Protein AF-0000000081109227 (afdb_homodimer)

Foldseek 3Di:
DPPLDDPVCLVVLAQDFFLFEEEEEEAPLWDCLSVVLSSCCRQQVQPPPDDPDDGNQEAEEEEEQPDWPVVSCVSNVVVVDHQLVCLVVLRYAYEYNHDLLVVQLPPDDADSRTGHYQNHLALVSVLVSSVVRLVSRDTDAYEYEYEALLVSLVSCDPPGDALVNSVVSVVVVSVSHGYYYYYHYDYVCLQPVPVDVSSVSRNVNSVVSVVRHQKYWYWDADPVPDDPPDSTDIDIDGDDDDDDDADWDKDQDPVRDMDIGHPDD/DPPLDDPVCLVVLAQDFFLFEEEEEEAPLWDCLSVVLSSCCRQQVQPPPDDPDDGNQEAEEEEEQPDWPVVSCVSNVVVVDHQLVCLVVLRYAYEYNHDLLVVQLPPDDADSRGGHYQNHLALVSVLVSSVVRLVSRDTDAYEYEYEALLVSLVSCDPPGDALVNSVVSVVVVSVSHGYYYYYHYDYVCLQPVPVDVSSVSRNVNSVVSVVRHQKYWYWDADPVPDDPPDSTDIDIDGDDDDDDDADWDKDQDPVRDMDIGHPDD

Nearest PDB structures (foldseek):
  4ejs-assembly1_C-2  TM=6.771E-01  e=3.365E-12  Saccharomyces cerevisiae S288C
  4a8j-assembly1_F  TM=6.572E-01  e=1.724E-11  Saccharomyces cerevisiae S288C
  4a8j-assembly1_C  TM=6.620E-01  e=4.824E-11  Saccharomyces cerevisiae S288C
  8ykc-assembly1_B  TM=5.684E-01  e=7.211E-04  Methylocapsa palsarum
  8yep-assembly1_C-2  TM=5.807E-01  e=4.430E-03  Methylocapsa palsarum

Sequence (530 aa):
MSSKVPALLESYLGLPEEASLIVLTNVMGATTNWLVLRYLYSLLQGRGAGADDAETNSGVVLVSFMRDLAFWREGASRLGLDLDGLSRAGKFSFVDGLTGLLSGGQGSESTGDKGRILKSGKLDDVRRGIEAAIRDVRLESKVLIVDQLDELLAISGEDDVTGLALEGMLFSLRERVHATILTFSADDALLRAQTTSLERSHAALVLAQTHAADLVLSLRLLDTGVAKDVSGVVRIAVRKEEEESAEYLYHIGADGNVKVFERGTMSSKVPALLESYLGLPEEASLIVLTNVMGATTNWLVLRYLYSLLQGRGAGADDAETNSGVVLVSFMRDLAFWREGASRLGLDLDGLSRAGKFSFVDGLTGLLSGGQGSESTGDKGRILKSGKLDDVRRGIEAAIRDVRLESKVLIVDQLDELLAISGEDDVTGLALEGMLFSLRERVHATILTFSADDALLRAQTTSLERSHAALVLAQTHAADLVLSLRLLDTGVAKDVSGVVRIAVRKEEEESAEYLYHIGADGNVKVFERGT

Secondary structure (DSSP, 8-state):
---SS-GGGHHHHS-PPTTEEEEEEEBTTB-SHHHHHHHHHHHHS---SSS-S----EEEEEEESS--HHHHHHHHHHTT--HHHHHHTTSEEEEESSHHHHTTTSS---BTTTBEEP----HHHHHHHHHHHHHH--SSEEEEEEETTHHHHHHHHHHH--HHHHHHHHHHHHTTSSEEEEEEE--HHHHH---SHHHHHHHHHHHHHHHH-SEEEEEE--TT--BTTB-EEEEEEEEEEEEEEEEEEEEE-TTS-EEEEE---/---SS-GGGHHHHS-PPTTEEEEEEEBTTB-SHHHHHHHHHHHHS---SSS-S----EEEEEEESS--HHHHHHHHHHTT--HHHHHHTTSEEEEESSHHHHTTTSS---BTTTBEEP----HHHHHHHHHHHHHH--SSEEEEEEETTHHHHHHHHHHH--HHHHHHHHHHHHTTSSEEEEEEE--HHHHH---SHHHHHHHHHHHHHHHH-SEEEEEE--TT--BTTB-EEEEEEEEEEEEEEEEEEEEE-TTS-EEEEE---

pLDDT: mean 84.28, std 14.31, range [34.0, 98.56]

Organism: NCBI:txid173218

InterPro domains:
  IPR018627 Elongator complex protein 6 [PF09807] (56-245)
  IPR018627 Elongator complex protein 6 [PTHR16184] (1-265)
  IPR027417 P-loop containing nucleoside triphosphate hydrolase [G3DSA:3.40.50.300] (3-263)

Radius of gyration: 25.79 Å; Cα contacts (8 Å, |Δi|>4): 1046; chains: 2; bounding box: 55×75×69 Å

Solvent-accessible surface area (backbone atoms only — not comparable to full-atom values): 28048 Å² total; per-residue (Å²): 127,81,56,88,54,34,74,90,47,44,88,75,35,48,81,69,57,77,69,36,35,35,32,38,31,13,28,90,90,17,77,55,60,67,56,53,49,38,35,50,46,54,38,56,50,60,63,67,91,73,72,87,67,80,62,65,64,34,14,40,32,42,34,21,41,80,52,53,49,64,59,53,44,55,56,32,43,75,74,72,42,56,58,67,62,34,31,76,72,19,34,32,29,45,37,21,50,35,65,12,49,74,49,73,36,57,88,61,69,62,38,90,84,48,25,43,49,32,48,44,67,48,63,71,52,43,49,51,52,52,52,52,38,52,67,56,28,70,40,82,39,26,33,40,35,34,39,35,55,64,49,52,53,65,70,37,34,84,85,69,46,41,60,40,57,53,49,19,49,51,52,59,52,46,73,74,32,31,25,36,37,39,31,38,81,58,34,61,68,47,53,62,61,48,80,46,72,65,31,38,38,46,28,51,48,52,52,52,50,55,70,67,27,37,30,37,42,39,32,31,63,47,89,86,50,86,46,89,86,44,58,26,32,39,36,38,39,39,47,45,77,44,76,48,73,50,63,31,32,30,22,70,45,97,83,69,49,56,48,60,43,71,65,73,129,130,80,56,88,55,33,76,87,48,44,87,75,34,49,81,67,56,76,70,37,34,35,31,36,30,14,28,89,88,16,77,54,61,67,57,54,49,40,34,50,46,54,39,56,51,60,64,67,90,71,74,86,68,80,62,66,64,36,15,39,32,42,34,21,40,78,51,54,50,64,59,53,43,55,57,33,43,74,73,71,42,56,60,68,61,34,33,76,70,18,34,32,30,45,37,21,49,34,64,12,48,75,50,71,36,57,87,59,68,62,38,91,82,49,25,42,48,32,47,45,65,50,64,70,54,42,49,51,52,51,50,52,36,51,66,57,27,69,40,82,39,26,34,39,33,36,40,36,57,62,49,53,53,64,72,37,33,84,85,68,46,41,58,40,56,52,50,19,50,52,51,58,51,48,72,74,34,31,23,36,37,39,31,38,81,58,33,60,69,48,52,63,62,47,80,45,73,64,31,38,37,47,28,50,47,53,52,52,50,54,70,67,26,38,31,36,41,37,32,32,61,47,89,88,48,87,48,89,84,42,56,25,33,41,35,38,36,39,47,45,77,44,77,48,73,51,64,30,31,29,22,70,44,95,82,67,50,55,48,60,44,71,65,72,129

Structure (mmCIF, N/CA/C/O backbone):
data_AF-0000000081109227-model_v1
#
loop_
_entity.id
_entity.type
_entity.pdbx_description
1 polymer 'Elongator complex protein 6'
#
loop_
_atom_site.group_PDB
_atom_site.id
_atom_site.type_symbol
_atom_site.label_atom_id
_atom_site.label_alt_id
_atom_site.label_comp_id
_atom_site.label_asym_id
_atom_site.label_entity_id
_atom_site.label_seq_id
_atom_site.pdbx_PDB_ins_code
_atom_site.Cartn_x
_atom_site.Cartn_y
_atom_site.Cartn_z
_atom_site.occupancy
_atom_site.B_iso_or_equiv
_atom_site.auth_seq_id
_atom_site.auth_comp_id
_atom_site.auth_asym_id
_atom_site.auth_atom_id
_atom_site.pdbx_PDB_model_num
ATOM 1 N N . MET A 1 1 ? 2.805 26.047 31.844 1 34.41 1 MET A N 1
ATOM 2 C CA . MET A 1 1 ? 2.807 26.406 30.438 1 34.41 1 MET A CA 1
ATOM 3 C C . MET A 1 1 ? 2.217 25.281 29.578 1 34.41 1 MET A C 1
ATOM 5 O O . MET A 1 1 ? 2.693 24.141 29.625 1 34.41 1 MET A O 1
ATOM 9 N N . SER A 1 2 ? 0.954 25.266 29.422 1 47.09 2 SER A N 1
ATOM 10 C CA . SER A 1 2 ? 0.14 24.188 28.891 1 47.09 2 SER A CA 1
ATOM 11 C C . SER A 1 2 ? 0.73 23.641 27.594 1 47.09 2 SER A C 1
ATOM 13 O O . SER A 1 2 ? 1.081 24.406 26.688 1 47.09 2 SER A O 1
ATOM 15 N N . SER A 1 3 ? 1.319 22.578 27.641 1 64.44 3 SER A N 1
ATOM 16 C CA . SER A 1 3 ? 2.053 21.969 26.531 1 64.44 3 SER A CA 1
ATOM 17 C C . SER A 1 3 ? 1.221 21.953 25.25 1 64.44 3 SER A C 1
ATOM 19 O O . SER A 1 3 ? 0.024 21.672 25.281 1 64.44 3 SER A O 1
ATOM 21 N N . LYS A 1 4 ? 1.606 22.828 24.25 1 83.38 4 LYS A N 1
ATOM 22 C CA . LYS A 1 4 ? 0.955 22.953 22.953 1 83.38 4 LYS A CA 1
ATOM 23 C C . LYS A 1 4 ? 0.652 21.578 22.344 1 83.38 4 LYS A C 1
ATOM 25 O O . LYS A 1 4 ? -0.26 21.453 21.531 1 83.38 4 LYS A O 1
ATOM 30 N N . VAL A 1 5 ? 1.348 20.625 22.875 1 85.69 5 VAL A N 1
ATOM 31 C CA . VAL A 1 5 ? 1.105 19.25 22.453 1 85.69 5 VAL A CA 1
ATOM 32 C C . VAL A 1 5 ? 0.632 18.406 23.641 1 85.69 5 VAL A C 1
ATOM 34 O O . VAL A 1 5 ? 1.348 18.266 24.641 1 85.69 5 VAL A O 1
ATOM 37 N N . PRO A 1 6 ? -0.557 17.938 23.578 1 89.88 6 PRO A N 1
ATOM 38 C CA . PRO A 1 6 ? -1.028 17.094 24.672 1 89.88 6 PRO A CA 1
ATOM 39 C C . PRO A 1 6 ? -0.098 15.914 24.938 1 89.88 6 PRO A C 1
ATOM 41 O O . PRO A 1 6 ? 0.28 15.188 24.016 1 89.88 6 PRO A O 1
ATOM 44 N N . ALA A 1 7 ? 0.174 15.641 26.156 1 88.56 7 ALA A N 1
ATOM 45 C CA . ALA A 1 7 ? 1.179 14.664 26.578 1 88.56 7 ALA A CA 1
ATOM 46 C C . ALA A 1 7 ? 0.84 13.273 26.062 1 88.56 7 ALA A C 1
ATOM 48 O O . ALA A 1 7 ? 1.722 12.539 25.594 1 88.56 7 ALA A O 1
ATOM 49 N N . LEU A 1 8 ? -0.407 12.93 26.125 1 92.25 8 LEU A N 1
ATOM 50 C CA . LEU A 1 8 ? -0.831 11.578 25.766 1 92.25 8 LEU A CA 1
ATOM 51 C C . LEU A 1 8 ? -0.695 11.352 24.266 1 92.25 8 LEU A C 1
ATOM 53 O O . LEU A 1 8 ? -0.702 10.211 23.797 1 92.25 8 LEU A O 1
ATOM 57 N N . LEU A 1 9 ? -0.529 12.469 23.469 1 93.69 9 LEU A N 1
ATOM 58 C CA . LEU A 1 9 ? -0.437 12.344 22.016 1 93.69 9 LEU A CA 1
ATOM 59 C C . LEU A 1 9 ? 0.976 12.648 21.531 1 93.69 9 LEU A C 1
ATOM 61 O O . LEU A 1 9 ? 1.273 12.516 20.344 1 93.69 9 LEU A O 1
ATOM 65 N N . GLU A 1 10 ? 1.834 12.992 22.438 1 91.25 10 GLU A N 1
ATOM 66 C CA . GLU A 1 10 ? 3.154 13.5 22.078 1 91.25 10 GLU A CA 1
ATOM 67 C C . GLU A 1 10 ? 3.93 12.484 21.234 1 91.25 10 GLU A C 1
ATOM 69 O O . GLU A 1 10 ? 4.559 12.844 20.25 1 91.25 10 GLU A O 1
ATOM 74 N N . SER A 1 11 ? 3.85 11.25 21.625 1 91.31 11 SER A N 1
ATOM 75 C CA . SER A 1 11 ? 4.629 10.211 20.969 1 91.31 11 SER A CA 1
ATOM 76 C C . SER A 1 11 ? 4.125 9.969 19.547 1 91.31 11 SER A C 1
ATOM 78 O O . SER A 1 11 ? 4.836 9.398 18.719 1 91.31 11 SER A O 1
ATOM 80 N N . TYR A 1 12 ? 2.916 10.43 19.281 1 94.19 12 TYR A N 1
ATOM 81 C CA . TYR A 1 12 ? 2.312 10.172 17.984 1 94.19 12 TYR A CA 1
ATOM 82 C C . TYR A 1 12 ? 2.479 11.367 17.047 1 94.19 12 TYR A C 1
ATOM 84 O O . TYR A 1 12 ? 2.188 11.281 15.859 1 94.19 12 TYR A O 1
ATOM 92 N N . LEU A 1 13 ? 2.957 12.477 17.609 1 93.88 13 LEU A N 1
ATOM 93 C CA . LEU A 1 13 ? 2.906 13.727 16.844 1 93.88 13 LEU A CA 1
ATOM 94 C C . LEU A 1 13 ? 4.301 14.148 16.391 1 93.88 13 LEU A C 1
ATOM 96 O O . LEU A 1 13 ? 4.457 15.148 15.695 1 93.88 13 LEU A O 1
ATOM 100 N N . GLY A 1 14 ? 5.305 13.375 16.719 1 91.69 14 GLY A N 1
ATOM 101 C CA . GLY A 1 14 ? 6.66 13.68 16.297 1 91.69 14 GLY A CA 1
ATOM 102 C C . GLY A 1 14 ? 6.922 13.312 14.844 1 91.69 14 GLY A C 1
ATOM 103 O O . GLY A 1 14 ? 5.992 12.984 14.102 1 91.69 14 GLY A O 1
ATOM 104 N N . LEU A 1 15 ? 8.18 13.539 14.398 1 93 15 LEU A N 1
ATOM 105 C CA . LEU A 1 15 ? 8.562 13.148 13.047 1 93 15 LEU A CA 1
ATOM 106 C C . LEU A 1 15 ? 8.375 11.648 12.844 1 93 15 LEU A C 1
ATOM 108 O O . LEU A 1 15 ? 9 10.836 13.539 1 93 15 LEU A O 1
ATOM 112 N N . PRO A 1 16 ? 7.469 11.328 12.016 1 93.5 16 PRO A N 1
ATOM 113 C CA . PRO A 1 16 ? 7.246 9.906 11.766 1 93.5 16 PRO A CA 1
ATOM 114 C C . PRO A 1 16 ? 8.461 9.211 11.164 1 93.5 16 PRO A C 1
ATOM 116 O O . PRO A 1 16 ? 9.375 9.875 10.672 1 93.5 16 PRO A O 1
ATOM 119 N N . GLU A 1 17 ? 8.422 7.922 11.25 1 90.69 17 GLU A N 1
ATOM 120 C CA . GLU A 1 17 ? 9.461 7.141 10.586 1 90.69 17 GLU A CA 1
ATOM 121 C C . GLU A 1 17 ? 9.445 7.363 9.078 1 90.69 17 GLU A C 1
ATOM 123 O O . GLU A 1 17 ? 8.422 7.758 8.516 1 90.69 17 GLU A O 1
ATOM 128 N N . GLU A 1 18 ? 10.57 7.121 8.484 1 89.75 18 GLU A N 1
ATOM 129 C CA . GLU A 1 18 ? 10.672 7.297 7.043 1 89.75 18 GLU A CA 1
ATOM 130 C C . GLU A 1 18 ? 9.68 6.406 6.305 1 89.75 18 GLU A C 1
ATOM 132 O O . GLU A 1 18 ? 9.469 5.254 6.688 1 89.75 18 GLU A O 1
ATOM 137 N N . ALA A 1 19 ? 9.008 6.934 5.246 1 87.25 19 ALA A N 1
ATOM 138 C CA . ALA A 1 19 ? 8.086 6.254 4.336 1 87.25 19 ALA A CA 1
ATOM 139 C C . ALA A 1 19 ? 6.785 5.895 5.047 1 87.25 19 ALA A C 1
ATOM 141 O O . ALA A 1 19 ? 5.984 5.109 4.531 1 87.25 19 ALA A O 1
ATOM 142 N N . SER A 1 20 ? 6.547 6.449 6.258 1 92.5 20 SER A N 1
ATOM 143 C CA . SER A 1 20 ? 5.328 6.121 6.996 1 92.5 20 SER A CA 1
ATOM 144 C C . SER A 1 20 ? 4.129 6.887 6.449 1 92.5 20 SER A C 1
ATOM 146 O O . SER A 1 20 ? 4.281 7.965 5.875 1 92.5 20 SER A O 1
ATOM 148 N N . LEU A 1 21 ? 2.998 6.234 6.625 1 94.88 21 LEU A N 1
ATOM 149 C CA . LEU A 1 21 ? 1.708 6.84 6.312 1 94.88 21 LEU A CA 1
ATOM 150 C C . LEU A 1 21 ? 0.852 6.977 7.566 1 94.88 21 LEU A C 1
ATOM 152 O O . LEU A 1 21 ? 0.602 5.988 8.258 1 94.88 21 LEU A O 1
ATOM 156 N N . ILE A 1 22 ? 0.433 8.234 7.875 1 97.75 22 ILE A N 1
ATOM 157 C CA . ILE A 1 22 ? -0.483 8.531 8.969 1 97.75 22 ILE A CA 1
ATOM 158 C C . ILE A 1 22 ? -1.828 8.984 8.414 1 97.75 22 ILE A C 1
ATOM 160 O O . ILE A 1 22 ? -1.88 9.828 7.508 1 97.75 22 ILE A O 1
ATOM 164 N N . VAL A 1 23 ? -2.871 8.414 8.922 1 97.25 23 VAL A N 1
ATOM 165 C CA . VAL A 1 23 ? -4.203 8.789 8.461 1 97.25 23 VAL A CA 1
ATOM 166 C C . VAL A 1 23 ? -5.016 9.352 9.625 1 97.25 23 VAL A C 1
ATOM 168 O O . VAL A 1 23 ? -5.102 8.734 10.688 1 97.25 23 VAL A O 1
ATOM 171 N N . LEU A 1 24 ? -5.531 10.539 9.461 1 97.94 24 LEU A N 1
ATOM 172 C CA . LEU A 1 24 ? -6.469 11.18 10.383 1 97.94 24 LEU A CA 1
ATOM 173 C C . LEU A 1 24 ? -7.887 11.164 9.812 1 97.94 24 LEU A C 1
ATOM 175 O O . LEU A 1 24 ? -8.109 11.602 8.688 1 97.94 24 LEU A O 1
ATOM 179 N N . THR A 1 25 ? -8.805 10.625 10.578 1 95.81 25 THR A N 1
ATOM 180 C CA . THR A 1 25 ? -10.188 10.609 10.109 1 95.81 25 THR A CA 1
ATOM 181 C C . THR A 1 25 ? -11.094 11.383 11.055 1 95.81 25 THR A C 1
ATOM 183 O O . THR A 1 25 ? -10.859 11.406 12.266 1 95.81 25 THR A O 1
ATOM 186 N N . ASN A 1 26 ? -12.023 12.031 10.5 1 94.44 26 ASN A N 1
ATOM 187 C CA . ASN A 1 26 ? -13.008 12.773 11.281 1 94.44 26 ASN A CA 1
ATOM 188 C C . ASN A 1 26 ? -14.43 12.445 10.828 1 94.44 26 ASN A C 1
ATOM 190 O O . ASN A 1 26 ? -14.641 11.922 9.734 1 94.44 26 ASN A O 1
ATOM 194 N N . VAL A 1 27 ? -15.344 12.641 11.688 1 91.81 27 VAL A N 1
ATOM 195 C CA . VAL A 1 27 ? -16.766 12.68 11.359 1 91.81 27 VAL A CA 1
ATOM 196 C C . VAL A 1 27 ? -17.297 14.102 11.523 1 91.81 27 VAL A C 1
ATOM 198 O O . VAL A 1 27 ? -16.578 14.977 12.023 1 91.81 27 VAL A O 1
ATOM 201 N N . MET A 1 28 ? -18.531 14.219 11 1 87.69 28 MET A N 1
ATOM 202 C CA . MET A 1 28 ? -19.141 15.539 11.172 1 87.69 28 MET A CA 1
ATOM 203 C C . MET A 1 28 ? -19.172 15.93 12.648 1 87.69 28 MET A C 1
ATOM 205 O O . MET A 1 28 ? -19.594 15.141 13.492 1 87.69 28 MET A O 1
ATOM 209 N N . GLY A 1 29 ? -18.688 17.125 12.969 1 88.56 29 GLY A N 1
ATOM 210 C CA . GLY A 1 29 ? -18.688 17.625 14.328 1 88.56 29 GLY A CA 1
ATOM 211 C C . GLY A 1 29 ? -17.375 17.406 15.055 1 88.56 29 GLY A C 1
ATOM 212 O O . GLY A 1 29 ? -17.141 17.984 16.109 1 88.56 29 GLY A O 1
ATOM 213 N N . ALA A 1 30 ? -16.594 16.562 14.602 1 92.38 30 ALA A N 1
ATOM 214 C CA . ALA A 1 30 ? -15.273 16.297 15.188 1 92.38 30 ALA A CA 1
ATOM 215 C C . ALA A 1 30 ? -14.164 16.516 14.164 1 92.38 30 ALA A C 1
ATOM 217 O O . ALA A 1 30 ? -13.727 15.578 13.492 1 92.38 30 ALA A O 1
ATOM 218 N N . THR A 1 31 ? -13.648 17.641 14.148 1 92.69 31 THR A N 1
ATOM 219 C CA . THR A 1 31 ? -12.719 18.031 13.094 1 92.69 31 THR A CA 1
ATOM 220 C C . THR A 1 31 ? -11.305 17.547 13.406 1 92.69 31 THR A C 1
ATOM 222 O O . THR A 1 31 ? -10.922 17.453 14.57 1 92.69 31 THR A O 1
ATOM 225 N N . THR A 1 32 ? -10.516 17.266 12.383 1 96.06 32 THR A N 1
ATOM 226 C CA . THR A 1 32 ? -9.125 16.875 12.523 1 96.06 32 THR A CA 1
ATOM 227 C C . THR A 1 32 ? -8.211 18.094 12.508 1 96.06 32 THR A C 1
ATOM 229 O O . THR A 1 32 ? -6.992 17.969 12.648 1 96.06 32 THR A O 1
ATOM 232 N N . ASN A 1 33 ? -8.719 19.312 12.414 1 96.19 33 ASN A N 1
ATOM 233 C CA . ASN A 1 33 ? -7.926 20.516 12.234 1 96.19 33 ASN A CA 1
ATOM 234 C C . ASN A 1 33 ? -6.914 20.703 13.359 1 96.19 33 ASN A C 1
ATOM 236 O O . ASN A 1 33 ? -5.754 21.031 13.117 1 96.19 33 ASN A O 1
ATOM 240 N N . TRP A 1 34 ? -7.402 20.547 14.555 1 95.75 34 TRP A N 1
ATOM 241 C CA . TRP A 1 34 ? -6.512 20.781 15.688 1 95.75 34 TRP A CA 1
ATOM 242 C C . TRP A 1 34 ? -5.34 19.797 15.664 1 95.75 34 TRP A C 1
ATOM 244 O O . TRP A 1 34 ? -4.227 20.141 16.062 1 95.75 34 TRP A O 1
ATOM 254 N N . LEU A 1 35 ? -5.551 18.594 15.25 1 96.75 35 LEU A N 1
ATOM 255 C CA . LEU A 1 35 ? -4.477 17.609 15.141 1 96.75 35 LEU A CA 1
ATOM 256 C C . LEU A 1 35 ? -3.463 18.016 14.086 1 96.75 35 LEU A C 1
ATOM 258 O O . LEU A 1 35 ? -2.252 17.922 14.297 1 96.75 35 LEU A O 1
ATOM 262 N N . VAL A 1 36 ? -3.938 18.422 12.883 1 97.81 36 VAL A N 1
ATOM 263 C CA . VAL A 1 36 ? -3.053 18.891 11.828 1 97.81 36 VAL A CA 1
ATOM 264 C C . VAL A 1 36 ? -2.174 20.031 12.352 1 97.81 36 VAL A C 1
ATOM 266 O O . VAL A 1 36 ? -0.962 20.047 12.117 1 97.81 36 VAL A O 1
ATOM 269 N N . LEU A 1 37 ? -2.766 20.938 13.07 1 96.62 37 LEU A N 1
ATOM 270 C CA . LEU A 1 37 ? -2.027 22.062 13.633 1 96.62 37 LEU A CA 1
ATOM 271 C C . LEU A 1 37 ? -0.975 21.578 14.633 1 96.62 37 LEU A C 1
ATOM 273 O O . LEU A 1 37 ? 0.123 22.141 14.695 1 96.62 37 LEU A O 1
ATOM 277 N N . ARG A 1 38 ? -1.273 20.594 15.391 1 95.69 38 ARG A N 1
ATOM 278 C CA . ARG A 1 38 ? -0.296 20.062 16.344 1 95.69 38 ARG A CA 1
ATOM 279 C C . ARG A 1 38 ? 0.845 19.359 15.617 1 95.69 38 ARG A C 1
ATOM 281 O O . ARG A 1 38 ? 1.992 19.406 16.062 1 95.69 38 ARG A O 1
ATOM 288 N N . TYR A 1 39 ? 0.547 18.656 14.539 1 96.44 39 TYR A N 1
ATOM 289 C CA . TYR A 1 39 ? 1.615 18.094 13.711 1 96.44 39 TYR A CA 1
ATOM 290 C C . TYR A 1 39 ? 2.514 19.203 13.172 1 96.44 39 TYR A C 1
ATOM 292 O O . TYR A 1 39 ? 3.74 19.094 13.219 1 96.44 39 TYR A O 1
ATOM 300 N N . LEU A 1 40 ? 1.842 20.281 12.602 1 96.56 40 LEU A N 1
ATOM 301 C CA . LEU A 1 40 ? 2.623 21.406 12.109 1 96.56 40 LEU A CA 1
ATOM 302 C C . LEU A 1 40 ? 3.543 21.953 13.195 1 96.56 40 LEU A C 1
ATOM 304 O O . LEU A 1 40 ? 4.73 22.188 12.953 1 96.56 40 LEU A O 1
ATOM 308 N N . TYR A 1 41 ? 2.984 22.109 14.336 1 94.38 41 TYR A N 1
ATOM 309 C CA . TYR A 1 41 ? 3.752 22.641 15.453 1 94.38 41 TYR A CA 1
ATOM 310 C C . TYR A 1 41 ? 4.93 21.719 15.789 1 94.38 41 TYR A C 1
ATOM 312 O O . TYR A 1 41 ? 6.066 22.188 15.891 1 94.38 41 TYR A O 1
ATOM 320 N N . SER A 1 42 ? 4.668 20.469 15.961 1 93.5 42 SER A N 1
ATOM 321 C CA . SER A 1 42 ? 5.684 19.516 16.375 1 93.5 42 SER A CA 1
ATOM 322 C C . SER A 1 42 ? 6.777 19.375 15.312 1 93.5 42 SER A C 1
ATOM 324 O O . SER A 1 42 ? 7.957 19.25 15.648 1 93.5 42 SER A O 1
ATOM 326 N N . LEU A 1 43 ? 6.461 19.422 14.07 1 94.88 43 LEU A N 1
ATOM 327 C CA . LEU A 1 43 ? 7.391 19.141 12.977 1 94.88 43 LEU A CA 1
ATOM 328 C C . LEU A 1 43 ? 8.195 20.391 12.633 1 94.88 43 LEU A C 1
ATOM 330 O O . LEU A 1 43 ? 9.32 20.297 12.141 1 94.88 43 LEU A O 1
ATOM 334 N N . LEU A 1 44 ? 7.586 21.594 12.906 1 94 44 LEU A N 1
ATOM 335 C CA . LEU A 1 44 ? 8.211 22.828 12.445 1 94 44 LEU A CA 1
ATOM 336 C C . LEU A 1 44 ? 8.867 23.578 13.602 1 94 44 LEU A C 1
ATOM 338 O O . LEU A 1 44 ? 9.664 24.484 13.383 1 94 44 LEU A O 1
ATOM 342 N N . GLN A 1 45 ? 8.445 23.219 14.828 1 82.62 45 GLN A N 1
ATOM 343 C CA . GLN A 1 45 ? 8.945 23.953 15.984 1 82.62 45 GLN A CA 1
ATOM 344 C C . GLN A 1 45 ? 10.453 23.766 16.141 1 82.62 45 GLN A C 1
ATOM 346 O O . GLN A 1 45 ? 10.953 22.641 16.047 1 82.62 45 GLN A O 1
ATOM 351 N N . GLY A 1 46 ? 11.242 24.266 15.297 1 61.75 46 GLY A N 1
ATOM 352 C CA . GLY A 1 46 ? 12.688 24.266 15.469 1 61.75 46 GLY A CA 1
ATOM 353 C C . GLY A 1 46 ? 13.125 24.062 16.906 1 61.75 46 GLY A C 1
ATOM 354 O O . GLY A 1 46 ? 12.438 24.5 17.828 1 61.75 46 GLY A O 1
ATOM 355 N N . ARG A 1 47 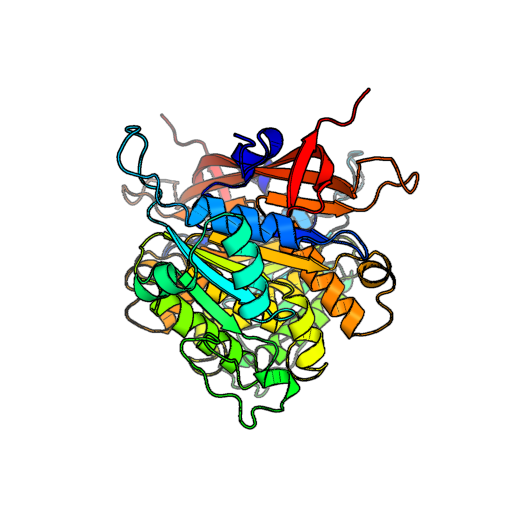? 13.43 22.812 17.469 1 50.22 47 ARG A N 1
ATOM 356 C CA . ARG A 1 47 ? 13.992 22.812 18.828 1 50.22 47 ARG A CA 1
ATOM 357 C C . ARG A 1 47 ? 14.875 24.031 19.031 1 50.22 47 ARG A C 1
ATOM 359 O O . ARG A 1 47 ? 15.828 24.266 18.297 1 50.22 47 ARG A O 1
ATOM 366 N N . GLY A 1 48 ? 14.43 25.219 19.484 1 42.69 48 GLY A N 1
ATOM 367 C CA . GLY A 1 48 ? 15.367 26.203 20 1 42.69 48 GLY A CA 1
ATOM 368 C C . GLY A 1 48 ? 16.672 25.594 20.484 1 42.69 48 GLY A C 1
ATOM 369 O O . GLY A 1 48 ? 16.766 24.375 20.641 1 42.69 48 GLY A O 1
ATOM 370 N N . ALA A 1 49 ? 17.859 26.578 20.797 1 37.66 49 ALA A N 1
ATOM 371 C CA . ALA A 1 49 ? 19.25 26.391 21.234 1 37.66 49 ALA A CA 1
ATOM 372 C C . ALA A 1 49 ? 19.344 25.312 22.312 1 37.66 49 ALA A C 1
ATOM 374 O O . ALA A 1 49 ? 20.438 24.859 22.641 1 37.66 49 ALA A O 1
ATOM 375 N N . GLY A 1 50 ? 18.578 25.344 23.453 1 36.78 50 GLY A N 1
ATOM 376 C CA . GLY A 1 50 ? 19.188 24.734 24.609 1 36.78 50 GLY A CA 1
ATOM 377 C C . GLY A 1 50 ? 19.297 23.219 24.5 1 36.78 50 GLY A C 1
ATOM 378 O O . GLY A 1 50 ? 20.125 22.594 25.156 1 36.78 50 GLY A O 1
ATOM 379 N N . ALA A 1 51 ? 18.156 22.453 24.859 1 36.69 51 ALA A N 1
ATOM 380 C CA . ALA A 1 51 ? 18.406 21.062 25.234 1 36.69 51 ALA A CA 1
ATOM 381 C C . ALA A 1 51 ? 19.016 20.281 24.078 1 36.69 51 ALA A C 1
ATOM 383 O O . ALA A 1 51 ? 18.766 20.594 22.922 1 36.69 51 ALA A O 1
ATOM 384 N N . ASP A 1 52 ? 20.062 19.547 24.172 1 41.16 52 ASP A N 1
ATOM 385 C CA . ASP A 1 52 ? 20.953 18.641 23.438 1 41.16 52 ASP A CA 1
ATOM 386 C C . ASP A 1 52 ? 20.188 17.891 22.344 1 41.16 52 ASP A C 1
ATOM 388 O O . ASP A 1 52 ? 20.719 16.969 21.719 1 41.16 52 ASP A O 1
ATOM 392 N N . ASP A 1 53 ? 18.859 17.719 22.547 1 44.66 53 ASP A N 1
ATOM 393 C CA . ASP A 1 53 ? 18.266 16.656 21.734 1 44.66 53 ASP A CA 1
ATOM 394 C C . ASP A 1 53 ? 18.234 17.062 20.266 1 44.66 53 ASP A C 1
ATOM 396 O O . ASP A 1 53 ? 18.125 18.25 19.938 1 44.66 53 ASP A O 1
ATOM 400 N N . ALA A 1 54 ? 18.469 16.234 19.344 1 43.44 54 ALA A N 1
ATOM 401 C CA . ALA A 1 54 ? 18.641 16.203 17.891 1 43.44 54 ALA A CA 1
ATOM 402 C C . ALA A 1 54 ? 17.609 17.078 17.188 1 43.44 54 ALA A C 1
ATOM 404 O O . ALA A 1 54 ? 16.406 16.922 17.391 1 43.44 54 ALA A O 1
ATOM 405 N N . GLU A 1 55 ? 17.688 18.375 16.812 1 50.38 55 GLU A N 1
ATOM 406 C CA . GLU A 1 55 ? 16.984 19.281 15.906 1 50.38 55 GLU A CA 1
ATOM 407 C C . GLU A 1 55 ? 16.188 18.516 14.859 1 50.38 55 GLU A C 1
ATOM 409 O O . GLU A 1 55 ? 16.75 17.656 14.156 1 50.38 55 GLU A O 1
ATOM 414 N N . THR A 1 56 ? 14.969 18.156 15.117 1 58 56 THR A N 1
ATOM 415 C CA . THR A 1 56 ? 14.25 17.547 14.008 1 58 56 THR A CA 1
ATOM 416 C C . THR A 1 56 ? 14.305 18.438 12.766 1 58 56 THR A C 1
ATOM 418 O O . THR A 1 56 ? 14 19.625 12.836 1 58 56 THR A O 1
ATOM 421 N N . ASN A 1 57 ? 15.219 18.438 11.922 1 79.75 57 ASN A N 1
ATOM 422 C CA . ASN A 1 57 ? 15.383 19.156 10.664 1 79.75 57 ASN A CA 1
ATOM 423 C C . ASN A 1 57 ? 14.383 18.688 9.609 1 79.75 57 ASN A C 1
ATOM 425 O O . ASN A 1 57 ? 14.773 18.078 8.609 1 79.75 57 ASN A O 1
ATOM 429 N N . SER A 1 58 ? 13.031 19.016 10.023 1 93.38 58 SER A N 1
ATOM 430 C CA . SER A 1 58 ? 12.031 18.578 9.062 1 93.38 58 SER A CA 1
ATOM 431 C C . SER A 1 58 ? 11.273 19.766 8.469 1 93.38 58 SER A C 1
ATOM 433 O O . SER A 1 58 ? 11.172 20.812 9.102 1 93.38 58 SER A O 1
ATOM 435 N N . GLY A 1 59 ? 10.898 19.688 7.262 1 96.38 59 GLY A N 1
ATOM 436 C CA . GLY A 1 59 ? 10.023 20.625 6.57 1 96.38 59 GLY A CA 1
ATOM 437 C C . GLY A 1 59 ? 8.656 20.031 6.254 1 96.38 59 GLY A C 1
ATOM 438 O O . GLY A 1 59 ? 8.484 18.812 6.27 1 96.38 59 GLY A O 1
ATOM 439 N N . VAL A 1 60 ? 7.723 20.938 6.07 1 97.81 60 VAL A N 1
ATOM 440 C CA . VAL A 1 60 ? 6.359 20.453 5.855 1 97.81 60 VAL A CA 1
ATOM 441 C C . VAL A 1 60 ? 5.785 21.078 4.582 1 97.81 60 VAL A C 1
ATOM 443 O O . VAL A 1 60 ? 5.961 22.266 4.328 1 97.81 60 VAL A O 1
ATOM 446 N N . VAL A 1 61 ? 5.207 20.266 3.736 1 98.19 61 VAL A N 1
ATOM 447 C CA . VAL A 1 61 ? 4.336 20.688 2.646 1 98.19 61 VAL A CA 1
ATOM 448 C C . VAL A 1 61 ? 2.879 20.406 3.008 1 98.19 61 VAL A C 1
ATOM 450 O O . VAL A 1 61 ? 2.488 19.25 3.168 1 98.19 61 VAL A O 1
ATOM 453 N N . LEU A 1 62 ? 2.098 21.453 3.178 1 98.44 62 LEU A N 1
ATOM 454 C CA . LEU A 1 62 ? 0.686 21.312 3.518 1 98.44 62 LEU A CA 1
ATOM 455 C C . LEU A 1 62 ? -0.196 21.594 2.307 1 98.44 62 LEU A C 1
ATOM 457 O O . LEU A 1 62 ? -0.128 22.672 1.72 1 98.44 62 LEU A O 1
ATOM 461 N N . VAL A 1 63 ? -0.903 20.609 1.898 1 97.44 63 VAL A N 1
ATOM 462 C CA . VAL A 1 63 ? -1.912 20.734 0.853 1 97.44 63 VAL A CA 1
ATOM 463 C C . VAL A 1 63 ? -3.307 20.703 1.474 1 97.44 63 VAL A C 1
ATOM 465 O O . VAL A 1 63 ? -3.613 19.812 2.279 1 97.44 63 VAL A O 1
ATOM 468 N N . SER A 1 64 ? -4.152 21.641 1.132 1 96.56 64 SER A N 1
ATOM 469 C CA . SER A 1 64 ? -5.504 21.641 1.68 1 96.56 64 SER A CA 1
ATOM 470 C C . SER A 1 64 ? -6.547 21.797 0.58 1 96.56 64 SER A C 1
ATOM 472 O O . SER A 1 64 ? -6.441 22.703 -0.25 1 96.56 64 SER A O 1
ATOM 474 N N . PHE A 1 65 ? -7.559 20.938 0.592 1 93.06 65 PHE A N 1
ATOM 475 C CA . PHE A 1 65 ? -8.633 21.031 -0.388 1 93.06 65 PHE A CA 1
ATOM 476 C C . PHE A 1 65 ? -9.898 21.594 0.246 1 93.06 65 PHE A C 1
ATOM 478 O O . PHE A 1 65 ? -10.945 21.656 -0.399 1 93.06 65 PHE A O 1
ATOM 485 N N . MET A 1 66 ? -9.781 22.016 1.44 1 91.88 66 MET A N 1
ATOM 486 C CA . MET A 1 66 ? -10.977 22.5 2.131 1 91.88 66 MET A CA 1
ATOM 487 C C . MET A 1 66 ? -10.742 23.875 2.734 1 91.88 66 MET A C 1
ATOM 489 O O . MET A 1 66 ? -11.68 24.656 2.896 1 91.88 66 MET A O 1
ATOM 493 N N . ARG A 1 67 ? -9.508 24.141 3.064 1 93.31 67 ARG A N 1
ATOM 494 C CA . ARG A 1 67 ? -9.203 25.391 3.752 1 93.31 67 ARG A CA 1
ATOM 495 C C . ARG A 1 67 ? -8.062 26.125 3.057 1 93.31 67 ARG A C 1
ATOM 497 O O . ARG A 1 67 ? -7.172 25.516 2.48 1 93.31 67 ARG A O 1
ATOM 504 N N . ASP A 1 68 ? -8.086 27.438 3.146 1 92.81 68 ASP A N 1
ATOM 505 C CA . ASP A 1 68 ? -7.035 28.219 2.52 1 92.81 68 ASP A CA 1
ATOM 506 C C . ASP A 1 68 ? -5.902 28.516 3.504 1 92.81 68 ASP A C 1
ATOM 508 O O . ASP A 1 68 ? -5.957 28.094 4.66 1 92.81 68 ASP A O 1
ATOM 512 N N . LEU A 1 69 ? -4.922 29.203 3.014 1 95.31 69 LEU A N 1
ATOM 513 C CA . LEU A 1 69 ? -3.734 29.469 3.818 1 95.31 69 LEU A CA 1
ATOM 514 C C . LEU A 1 69 ? -4.066 30.359 5.008 1 95.31 69 LEU A C 1
ATOM 516 O O . LEU A 1 69 ? -3.482 30.203 6.086 1 95.31 69 LEU A O 1
ATOM 520 N N . ALA A 1 70 ? -4.98 31.266 4.879 1 94.12 70 ALA A N 1
ATOM 521 C CA . ALA A 1 70 ? -5.371 32.156 5.961 1 94.12 70 ALA A CA 1
ATOM 522 C C . ALA A 1 70 ? -5.863 31.375 7.176 1 94.12 70 ALA A C 1
ATOM 524 O O . ALA A 1 70 ? -5.52 31.703 8.312 1 94.12 70 ALA A O 1
ATOM 525 N N . PHE A 1 71 ? -6.617 30.438 6.938 1 94.88 71 PHE A N 1
ATOM 526 C CA . PHE A 1 71 ? -7.145 29.578 7.992 1 94.88 71 PHE A CA 1
ATOM 527 C C . PHE A 1 71 ? -6.012 28.938 8.781 1 94.88 71 PHE A C 1
ATOM 529 O O . PHE A 1 71 ? -5.992 29 10.016 1 94.88 71 PHE A O 1
ATOM 536 N N . TRP A 1 72 ? -5.113 28.312 8.078 1 96.62 72 TRP A N 1
ATOM 537 C CA . TRP A 1 72 ? -4.023 27.578 8.719 1 96.62 72 TRP A CA 1
ATOM 538 C C . TRP A 1 72 ? -3.051 28.547 9.391 1 96.62 72 TRP A C 1
ATOM 540 O O . TRP A 1 72 ? -2.496 28.25 10.453 1 96.62 72 TRP A O 1
ATOM 550 N N . ARG A 1 73 ? -2.838 29.719 8.789 1 95.94 73 ARG A N 1
ATOM 551 C CA . ARG A 1 73 ? -1.997 30.75 9.391 1 95.94 73 ARG A CA 1
ATOM 552 C C . ARG A 1 73 ? -2.551 31.188 10.734 1 95.94 73 ARG A C 1
ATOM 554 O O . ARG A 1 73 ? -1.803 31.312 11.711 1 95.94 73 ARG A O 1
ATOM 561 N N . GLU A 1 74 ? -3.803 31.422 10.742 1 95.19 74 GLU A N 1
ATOM 562 C CA . GLU A 1 74 ? -4.449 31.828 11.984 1 95.19 74 GLU A CA 1
ATOM 563 C C . GLU A 1 74 ? -4.293 30.766 13.062 1 95.19 74 GLU A C 1
ATOM 565 O O . GLU A 1 74 ? -3.936 31.062 14.203 1 95.19 74 GLU A O 1
ATOM 570 N N . GLY A 1 75 ? -4.566 29.547 12.734 1 94.69 75 GLY A N 1
ATOM 571 C CA . GLY A 1 75 ? -4.398 28.453 13.68 1 94.69 75 GLY A CA 1
ATOM 572 C C . GLY A 1 75 ? -2.971 28.297 14.164 1 94.69 75 GLY A C 1
ATOM 573 O O . GLY A 1 75 ? -2.732 28.109 15.359 1 94.69 75 GLY A O 1
ATOM 574 N N . ALA A 1 76 ? -2.053 28.359 13.242 1 95 76 ALA A N 1
ATOM 575 C CA . ALA A 1 76 ? -0.639 28.219 13.578 1 95 76 ALA A CA 1
ATOM 576 C C . ALA A 1 76 ? -0.164 29.359 14.469 1 95 76 ALA A C 1
ATOM 578 O O . ALA A 1 76 ? 0.621 29.141 15.398 1 95 76 ALA A O 1
ATOM 579 N N . SER A 1 77 ? -0.637 30.531 14.203 1 93.88 77 SER A N 1
ATOM 580 C CA . SER A 1 77 ? -0.237 31.703 14.977 1 93.88 77 SER A CA 1
ATOM 581 C C . SER A 1 77 ? -0.635 31.547 16.438 1 93.88 77 SER A C 1
ATOM 583 O O . SER A 1 77 ? 0.089 32 17.344 1 93.88 77 SER A O 1
ATOM 585 N N . ARG A 1 78 ? -1.755 30.953 16.688 1 91.62 78 ARG A N 1
ATOM 586 C CA . ARG A 1 78 ? -2.217 30.719 18.062 1 91.62 78 ARG A CA 1
ATOM 587 C C . ARG A 1 78 ? -1.266 29.781 18.797 1 91.62 78 ARG A C 1
ATOM 589 O O . ARG A 1 78 ? -1.209 29.797 20.031 1 91.62 78 ARG A O 1
ATOM 596 N N . LEU A 1 79 ? -0.519 29.016 18.062 1 91.19 79 LEU A N 1
ATOM 597 C CA . LEU A 1 79 ? 0.447 28.094 18.656 1 91.19 79 LEU A CA 1
ATOM 598 C C . LEU A 1 79 ? 1.843 28.703 18.672 1 91.19 79 LEU A C 1
ATOM 600 O O . LEU A 1 79 ? 2.805 28.062 19.094 1 91.19 79 LEU A O 1
ATOM 604 N N . GLY A 1 80 ? 1.983 29.906 18.125 1 90.62 80 GLY A N 1
ATOM 605 C CA . GLY A 1 80 ? 3.266 30.594 18.109 1 90.62 80 GLY A CA 1
ATOM 606 C C . GLY A 1 80 ? 4.098 30.266 16.875 1 90.62 80 GLY A C 1
ATOM 607 O O . GLY A 1 80 ? 5.316 30.469 16.875 1 90.62 80 GLY A O 1
ATOM 608 N N . LEU A 1 81 ? 3.5 29.703 15.883 1 92.69 81 LEU A N 1
ATOM 609 C CA . LEU A 1 81 ? 4.203 29.359 14.648 1 92.69 81 LEU A CA 1
ATOM 610 C C . LEU A 1 81 ? 3.998 30.422 13.586 1 92.69 81 LEU A C 1
ATOM 612 O O . LEU A 1 81 ? 2.865 30.828 13.312 1 92.69 81 LEU A O 1
ATOM 616 N N . ASP A 1 82 ? 5.062 30.906 13.055 1 94.56 82 ASP A N 1
ATOM 617 C CA . ASP A 1 82 ? 5.039 31.875 11.953 1 94.56 82 ASP A CA 1
ATOM 618 C C . ASP A 1 82 ? 5.219 31.172 10.609 1 94.56 82 ASP A C 1
ATOM 620 O O . ASP A 1 82 ? 6.344 31.031 10.117 1 94.56 82 ASP A O 1
ATOM 624 N N . LEU A 1 83 ? 4.07 30.812 10 1 95.06 83 LEU A N 1
ATOM 625 C CA . LEU A 1 83 ? 4.137 30.031 8.766 1 95.06 83 LEU A CA 1
ATOM 626 C C . LEU A 1 83 ? 4.781 30.844 7.648 1 95.06 83 LEU A C 1
ATOM 628 O O . LEU A 1 83 ? 5.473 30.297 6.793 1 95.06 83 LEU A O 1
ATOM 632 N N . ASP A 1 84 ? 4.543 32.156 7.605 1 93.81 84 ASP A N 1
ATOM 633 C CA . ASP A 1 84 ? 5.16 33 6.594 1 93.81 84 ASP A CA 1
ATOM 634 C C . ASP A 1 84 ? 6.684 33 6.727 1 93.81 84 ASP A C 1
ATOM 636 O O . ASP A 1 84 ? 7.398 32.812 5.734 1 93.81 84 ASP A O 1
ATOM 640 N N . GLY A 1 85 ? 7.121 33.219 7.93 1 93.44 85 GLY A N 1
ATOM 641 C CA . GLY A 1 85 ? 8.555 33.156 8.18 1 93.44 85 GLY A CA 1
ATOM 642 C C . GLY A 1 85 ? 9.156 31.797 7.832 1 93.44 85 GLY A C 1
ATOM 643 O O . GLY A 1 85 ? 10.242 31.734 7.254 1 93.44 85 GLY A O 1
ATOM 644 N N . LEU A 1 86 ? 8.484 30.766 8.219 1 93.75 86 LEU A N 1
ATOM 645 C CA . LEU A 1 86 ? 8.953 29.406 7.938 1 93.75 86 LEU A CA 1
ATOM 646 C C . LEU A 1 86 ? 8.984 29.141 6.438 1 93.75 86 LEU A C 1
ATOM 648 O O . LEU A 1 86 ? 9.875 28.438 5.945 1 93.75 86 LEU A O 1
ATOM 652 N N . SER A 1 87 ? 8.031 29.656 5.73 1 94.25 87 SER A N 1
ATOM 653 C CA . SER A 1 87 ? 8.016 29.547 4.277 1 94.25 87 SER A CA 1
ATOM 654 C C . SER A 1 87 ? 9.227 30.25 3.66 1 94.25 87 SER A C 1
ATOM 656 O O . SER A 1 87 ? 9.883 29.688 2.777 1 94.25 87 SER A O 1
ATOM 658 N N . ARG A 1 88 ? 9.508 31.422 4.098 1 92.81 88 ARG A N 1
ATOM 659 C CA . ARG A 1 88 ? 10.672 32.156 3.615 1 92.81 88 ARG A CA 1
ATOM 660 C C . ARG A 1 88 ? 11.961 31.406 3.916 1 92.81 88 ARG A C 1
ATOM 662 O O . ARG A 1 88 ? 12.906 31.453 3.125 1 92.81 88 ARG A O 1
ATOM 669 N N . ALA A 1 89 ? 11.984 30.703 5.023 1 92.12 89 ALA A N 1
ATOM 670 C CA . ALA A 1 89 ? 13.156 29.938 5.441 1 92.12 89 ALA A CA 1
ATOM 671 C C . ALA A 1 89 ? 13.25 28.609 4.691 1 92.12 89 ALA A C 1
ATOM 673 O O . ALA A 1 89 ? 14.211 27.859 4.863 1 92.12 89 ALA A O 1
ATOM 674 N N . GLY A 1 90 ? 12.219 28.281 3.908 1 93.56 90 GLY A N 1
ATOM 675 C CA . GLY A 1 90 ? 12.227 27.047 3.133 1 93.56 90 GLY A CA 1
ATOM 676 C C . GLY A 1 90 ? 11.828 25.828 3.945 1 93.56 90 GLY A C 1
ATOM 677 O O . GLY A 1 90 ? 12.188 24.703 3.6 1 93.56 90 GLY A O 1
ATOM 678 N N . LYS A 1 91 ? 11.172 26.047 5.074 1 95.38 91 LYS A N 1
ATOM 679 C CA . LYS A 1 91 ? 10.781 24.938 5.945 1 95.38 91 LYS A CA 1
ATOM 680 C C . LYS A 1 91 ? 9.32 24.562 5.738 1 95.38 91 LYS A C 1
ATOM 682 O O . LYS A 1 91 ? 8.875 23.516 6.195 1 95.38 91 LYS A O 1
ATOM 687 N N . PHE A 1 92 ? 8.578 25.484 5.094 1 96.56 92 PHE A N 1
ATOM 688 C CA . PHE A 1 92 ? 7.145 25.281 4.938 1 96.56 92 PHE A CA 1
ATOM 689 C C . PHE A 1 92 ? 6.684 25.703 3.547 1 96.56 92 PHE A C 1
ATOM 691 O O . PHE A 1 92 ? 7.164 26.703 3.004 1 96.56 92 PHE A O 1
ATOM 698 N N . SER A 1 93 ? 5.875 24.938 2.934 1 97.06 93 SER A N 1
ATOM 699 C CA . SER A 1 93 ? 5.211 25.281 1.681 1 97.06 93 SER A CA 1
ATOM 700 C C . SER A 1 93 ? 3.734 24.906 1.717 1 97.06 93 SER A C 1
ATOM 702 O O . SER A 1 93 ? 3.373 23.844 2.244 1 97.06 93 SER A O 1
ATOM 704 N N . PHE A 1 94 ? 2.859 25.812 1.224 1 97.38 94 PHE A N 1
ATOM 70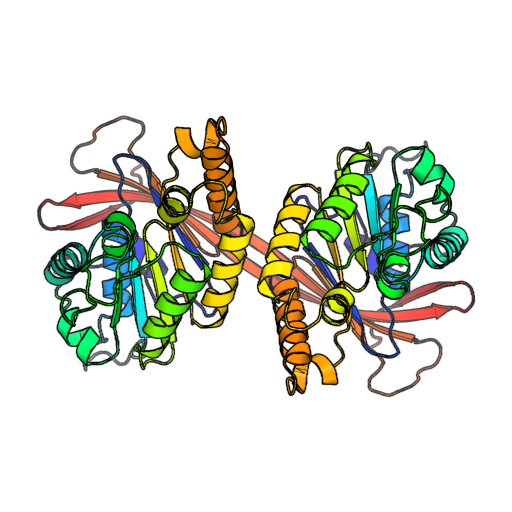5 C CA . PHE A 1 94 ? 1.421 25.562 1.22 1 97.38 94 PHE A CA 1
ATOM 706 C C .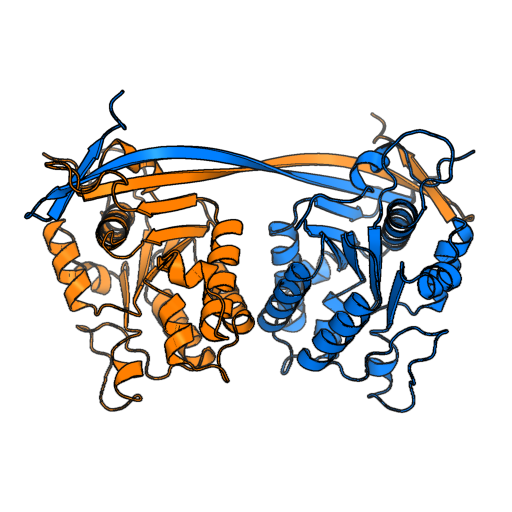 PHE A 1 94 ? 0.888 25.484 -0.206 1 97.38 94 PHE A C 1
ATOM 708 O O . PHE A 1 94 ? 1.235 26.312 -1.048 1 97.38 94 PHE A O 1
ATOM 715 N N . VAL A 1 95 ? 0.102 24.5 -0.47 1 96.25 95 VAL A N 1
ATOM 716 C CA . VAL A 1 95 ? -0.6 24.344 -1.74 1 96.25 95 VAL A CA 1
ATOM 717 C C . VAL A 1 95 ? -2.104 24.5 -1.523 1 96.25 95 VAL A C 1
ATOM 719 O O . VAL A 1 95 ? -2.713 23.734 -0.779 1 96.25 95 VAL A O 1
ATOM 722 N N . ASP A 1 96 ? -2.682 25.422 -2.15 1 94.62 96 ASP A N 1
ATOM 723 C CA . ASP A 1 96 ? -4.117 25.688 -2.074 1 94.62 96 ASP A CA 1
ATOM 724 C C . ASP A 1 96 ? -4.879 24.859 -3.107 1 94.62 96 ASP A C 1
ATOM 726 O O . ASP A 1 96 ? -4.879 25.203 -4.297 1 94.62 96 ASP A O 1
ATOM 730 N N . GLY A 1 97 ? -5.535 23.875 -2.693 1 90.56 97 GLY A N 1
ATOM 731 C CA . GLY A 1 97 ? -6.324 23.016 -3.561 1 90.56 97 GLY A CA 1
ATOM 732 C C . GLY A 1 97 ? -7.789 23.391 -3.607 1 90.56 97 GLY A C 1
ATOM 733 O O . GLY A 1 97 ? -8.633 22.594 -4.031 1 90.56 97 GLY A O 1
ATOM 734 N N . LEU A 1 98 ? -8.188 24.5 -3.201 1 82.56 98 LEU A N 1
ATOM 735 C CA . LEU A 1 98 ? -9.578 24.891 -3.047 1 82.56 98 LEU A CA 1
ATOM 736 C C . LEU A 1 98 ? -9.922 26.047 -3.979 1 82.56 98 LEU A C 1
ATOM 738 O O . LEU A 1 98 ? -10.734 25.891 -4.898 1 82.56 98 LEU A O 1
ATOM 742 N N . THR A 1 99 ? -9.18 27.078 -3.916 1 79.38 99 THR A N 1
ATOM 743 C CA . THR A 1 99 ? -9.547 28.344 -4.523 1 79.38 99 THR A CA 1
ATOM 744 C C . THR A 1 99 ? -9.555 28.234 -6.043 1 79.38 99 THR A C 1
ATOM 746 O O . THR A 1 99 ? -10.516 28.641 -6.695 1 79.38 99 THR A O 1
ATOM 749 N N . GLY A 1 100 ? -8.484 27.734 -6.602 1 77.75 100 GLY A N 1
ATOM 750 C CA . GLY A 1 100 ? -8.367 27.656 -8.047 1 77.75 100 GLY A CA 1
ATOM 751 C C . GLY A 1 100 ? -9.328 26.656 -8.672 1 77.75 100 GLY A C 1
ATOM 752 O O . GLY A 1 100 ? -9.82 26.875 -9.781 1 77.75 100 GLY A O 1
ATOM 753 N N . LEU A 1 101 ? -9.648 25.625 -7.91 1 76.5 101 LEU A N 1
ATOM 754 C CA . LEU A 1 101 ? -10.531 24.578 -8.422 1 76.5 101 LEU A CA 1
ATOM 755 C C . LEU A 1 101 ? -11.984 25.047 -8.43 1 76.5 101 LEU A C 1
ATOM 757 O O . LEU A 1 101 ? -12.766 24.641 -9.297 1 76.5 101 LEU A O 1
ATOM 761 N N . LEU A 1 102 ? -12.312 25.844 -7.535 1 73.94 102 LEU A N 1
ATOM 762 C CA . LEU A 1 102 ? -13.672 26.375 -7.445 1 73.94 102 LEU A CA 1
ATOM 763 C C . LEU A 1 102 ? -13.891 27.5 -8.438 1 73.94 102 LEU A C 1
ATOM 765 O O . LEU A 1 102 ? -15.008 27.719 -8.906 1 73.94 102 LEU A O 1
ATOM 769 N N . SER A 1 103 ? -12.742 28.219 -8.734 1 70.75 103 SER A N 1
ATOM 770 C CA . SER A 1 103 ? -12.867 29.359 -9.633 1 70.75 103 SER A CA 1
ATOM 771 C C . SER A 1 103 ? -12.672 28.938 -11.086 1 70.75 103 SER A C 1
ATOM 773 O O . SER A 1 103 ? -12.766 29.766 -11.992 1 70.75 103 SER A O 1
ATOM 775 N N . GLY A 1 104 ? -12.609 27.656 -11.398 1 65.06 104 GLY A N 1
ATOM 776 C CA . GLY A 1 104 ? -12.359 27.203 -12.758 1 65.06 104 GLY A CA 1
ATOM 777 C C . GLY A 1 104 ? -11.023 27.656 -13.312 1 65.06 104 GLY A C 1
ATOM 778 O O . GLY A 1 104 ? -10.891 27.906 -14.508 1 65.06 104 GLY A O 1
ATOM 779 N N . GLY A 1 105 ? -10.055 27.781 -12.438 1 60.66 105 GLY A N 1
ATOM 780 C CA . GLY A 1 105 ? -8.719 28.172 -12.859 1 60.66 105 GLY A CA 1
ATOM 781 C C . GLY A 1 105 ? -8.578 29.656 -13.117 1 60.66 105 GLY A C 1
ATOM 782 O O . GLY A 1 105 ? -7.48 30.141 -13.414 1 60.66 105 GLY A O 1
ATOM 783 N N . GLN A 1 106 ? -9.648 30.406 -13.164 1 58.88 106 GLN A N 1
ATOM 784 C CA . GLN A 1 106 ? -9.609 31.828 -13.539 1 58.88 106 GLN A CA 1
ATOM 785 C C . GLN A 1 106 ? -9.203 32.688 -12.352 1 58.88 106 GLN A C 1
ATOM 787 O O . GLN A 1 106 ? -9.742 32.531 -11.25 1 58.88 106 GLN A O 1
ATOM 792 N N . GLY A 1 107 ? -8.109 33.594 -12.5 1 54.56 107 GLY A N 1
ATOM 793 C CA . GLY A 1 107 ? -7.785 34.75 -11.68 1 54.56 107 GLY A CA 1
ATOM 794 C C . GLY A 1 107 ? -7.023 34.406 -10.422 1 54.56 107 GLY A C 1
ATOM 795 O O . GLY A 1 107 ? -6.676 35.281 -9.633 1 54.56 107 GLY A O 1
ATOM 796 N N . SER A 1 108 ? -6.934 33.094 -10.133 1 60.53 108 SER A N 1
ATOM 797 C CA . SER A 1 108 ? -6.289 32.906 -8.836 1 60.53 108 SER A CA 1
ATOM 798 C C . SER A 1 108 ? -4.785 32.688 -8.992 1 60.53 108 SER A C 1
ATOM 800 O O . SER A 1 108 ? -4.34 31.797 -9.719 1 60.53 108 SER A O 1
ATOM 802 N N . GLU A 1 109 ? -4.02 33.812 -8.789 1 64.12 109 GLU A N 1
ATOM 803 C CA . GLU A 1 109 ? -2.566 33.812 -8.914 1 64.12 109 GLU A CA 1
ATOM 804 C C . GLU A 1 109 ? -1.902 33.406 -7.598 1 64.12 109 GLU A C 1
ATOM 806 O O . GLU A 1 109 ? -2.406 33.719 -6.52 1 64.12 109 GLU A O 1
ATOM 811 N N . SER A 1 110 ? -1.036 32.469 -7.789 1 70.12 110 SER A N 1
ATOM 812 C CA . SER A 1 110 ? -0.181 32.125 -6.66 1 70.12 110 SER A CA 1
ATOM 813 C C . SER A 1 110 ? 0.583 33.344 -6.156 1 70.12 110 SER A C 1
ATOM 815 O O . SER A 1 110 ? 1.126 34.125 -6.949 1 70.12 110 SER A O 1
ATOM 817 N N . THR A 1 111 ? 0.212 33.812 -4.953 1 63.12 111 THR A N 1
ATOM 818 C CA . THR A 1 111 ? 1.004 34.875 -4.309 1 63.12 111 THR A CA 1
ATOM 819 C C . THR A 1 111 ? 1.686 34.344 -3.053 1 63.12 111 THR A C 1
ATOM 821 O O . THR A 1 111 ? 1.375 33.219 -2.592 1 63.12 111 THR A O 1
ATOM 824 N N . GLY A 1 112 ? 2.756 34.938 -2.68 1 61.88 112 GLY A N 1
ATOM 825 C CA . GLY A 1 112 ? 3.457 34.562 -1.465 1 61.88 112 GLY A CA 1
ATOM 826 C C . GLY A 1 112 ? 2.533 34.375 -0.274 1 61.88 112 GLY A C 1
ATOM 827 O O . GLY A 1 112 ? 2.742 33.469 0.553 1 61.88 112 GLY A O 1
ATOM 828 N N . ASP A 1 113 ? 1.454 35.188 -0.314 1 68.62 113 ASP A N 1
ATOM 829 C CA . ASP A 1 113 ? 0.558 35.188 0.838 1 68.62 113 ASP A CA 1
ATOM 830 C C . ASP A 1 113 ? -0.488 34.094 0.738 1 68.62 113 ASP A C 1
ATOM 832 O O . ASP A 1 113 ? -1.138 33.75 1.729 1 68.62 113 ASP A O 1
ATOM 836 N N . LYS A 1 114 ? -0.604 33.531 -0.388 1 74.44 114 LYS A N 1
ATOM 837 C CA . LYS A 1 114 ? -1.693 32.562 -0.553 1 74.44 114 LYS A CA 1
ATOM 838 C C . LYS A 1 114 ? -1.154 31.156 -0.784 1 74.44 114 LYS A C 1
ATOM 840 O O . LYS A 1 114 ? -1.915 30.188 -0.771 1 74.44 114 LYS A O 1
ATOM 845 N N . GLY A 1 115 ? 0.135 31.094 -0.883 1 86.81 115 GLY A N 1
ATOM 846 C CA . GLY A 1 115 ? 0.703 29.797 -1.225 1 86.81 115 GLY A CA 1
ATOM 847 C C . GLY A 1 115 ? 0.557 29.453 -2.693 1 86.81 115 GLY A C 1
ATOM 848 O O . GLY A 1 115 ? 0.268 30.328 -3.518 1 86.81 115 GLY A O 1
ATOM 849 N N . ARG A 1 116 ? 0.806 28.312 -3.074 1 89.44 116 ARG A N 1
ATOM 850 C CA . ARG A 1 116 ? 0.668 27.828 -4.445 1 89.44 116 ARG A CA 1
ATOM 851 C C . ARG A 1 116 ? -0.768 27.406 -4.734 1 89.44 116 ARG A C 1
ATOM 853 O O . ARG A 1 116 ? -1.296 26.5 -4.082 1 89.44 116 ARG A O 1
ATOM 860 N N . ILE A 1 117 ? -1.418 28.031 -5.695 1 90.12 117 ILE A N 1
ATOM 861 C CA . ILE A 1 117 ? -2.818 27.75 -5.992 1 90.12 117 ILE A CA 1
ATOM 862 C C . ILE A 1 117 ? -2.91 26.75 -7.141 1 90.12 117 ILE A C 1
ATOM 864 O O . ILE A 1 117 ? -2.32 26.953 -8.203 1 90.12 117 ILE A O 1
ATOM 868 N N . LEU A 1 118 ? -3.602 25.641 -6.887 1 89 118 LEU A N 1
ATOM 869 C CA . LEU A 1 118 ? -3.848 24.688 -7.961 1 89 118 LEU A CA 1
ATOM 870 C C . LEU A 1 118 ? -4.895 25.219 -8.93 1 89 118 LEU A C 1
ATOM 872 O O . LEU A 1 118 ? -5.98 25.625 -8.516 1 89 118 LEU A O 1
ATOM 876 N N . LYS A 1 119 ? -4.617 25.203 -10.18 1 83.12 119 LYS A N 1
ATOM 877 C CA . LYS A 1 119 ? -5.484 25.828 -11.18 1 83.12 119 LYS A CA 1
ATOM 878 C C . LYS A 1 119 ? -6.406 24.812 -11.828 1 83.12 119 LYS A C 1
ATOM 880 O O . LYS A 1 119 ? -7.395 25.172 -12.469 1 83.12 119 LYS A O 1
ATOM 885 N N . SER A 1 120 ? -6.043 23.594 -11.703 1 81.94 120 SER A N 1
ATOM 886 C CA . SER A 1 120 ? -6.82 22.531 -12.328 1 81.94 120 SER A CA 1
ATOM 887 C C . SER A 1 120 ? -6.957 21.328 -11.398 1 81.94 120 SER A C 1
ATOM 889 O O . SER A 1 120 ? -6.039 21.016 -10.633 1 81.94 120 SER A O 1
ATOM 891 N N . GLY A 1 121 ? -8.094 20.734 -11.484 1 79.25 121 GLY A N 1
ATOM 892 C CA . GLY A 1 121 ? -8.336 19.516 -10.719 1 79.25 121 GLY A CA 1
ATOM 893 C C . GLY A 1 121 ? -7.836 18.266 -11.406 1 79.25 121 GLY A C 1
ATOM 894 O O . GLY A 1 121 ? -8 17.156 -10.883 1 79.25 121 GLY A O 1
ATOM 895 N N . LYS A 1 122 ? -7.309 18.453 -12.555 1 81 122 LYS A N 1
ATOM 896 C CA . LYS A 1 122 ? -6.715 17.297 -13.227 1 81 122 LYS A CA 1
ATOM 897 C C . LYS A 1 122 ? -5.562 16.719 -12.406 1 81 122 LYS A C 1
ATOM 899 O O . LYS A 1 122 ? -4.715 17.469 -11.914 1 81 122 LYS A O 1
ATOM 904 N N . LEU A 1 123 ? -5.523 15.445 -12.289 1 82.5 123 LEU A N 1
ATOM 905 C CA . LEU A 1 123 ? -4.605 14.773 -11.375 1 82.5 123 LEU A CA 1
ATOM 906 C C . LEU A 1 123 ? -3.156 15.109 -11.719 1 82.5 123 LEU A C 1
ATOM 908 O O . LEU A 1 123 ? -2.332 15.312 -10.82 1 82.5 123 LEU A O 1
ATOM 912 N N . ASP A 1 124 ? -2.9 15.141 -13.031 1 82 124 ASP A N 1
ATOM 913 C CA . ASP A 1 124 ? -1.536 15.461 -13.438 1 82 124 ASP A CA 1
ATOM 914 C C . ASP A 1 124 ? -1.151 16.875 -12.992 1 82 124 ASP A C 1
ATOM 916 O O . ASP A 1 124 ? -0.014 17.109 -12.578 1 82 124 ASP A O 1
ATOM 920 N N . ASP A 1 125 ? -2.059 17.75 -13.086 1 86.25 125 ASP A N 1
ATOM 921 C CA . ASP A 1 125 ? -1.806 19.125 -12.656 1 86.25 125 ASP A CA 1
ATOM 922 C C . ASP A 1 125 ? -1.661 19.219 -11.141 1 86.25 125 ASP A C 1
ATOM 924 O O . ASP A 1 125 ? -0.787 19.922 -10.633 1 86.25 125 ASP A O 1
ATOM 928 N N . VAL A 1 126 ? -2.527 18.531 -10.438 1 90.5 126 VAL A N 1
ATOM 929 C CA . VAL A 1 126 ? -2.467 18.484 -8.977 1 90.5 126 VAL A CA 1
ATOM 930 C C . VAL A 1 126 ? -1.126 17.906 -8.539 1 90.5 126 VAL A C 1
ATOM 932 O O . VAL A 1 126 ? -0.447 18.469 -7.68 1 90.5 126 VAL A O 1
ATOM 935 N N . ARG A 1 127 ? -0.78 16.844 -9.125 1 89.06 127 ARG A N 1
ATOM 936 C CA . ARG A 1 127 ? 0.489 16.188 -8.812 1 89.06 127 ARG A CA 1
ATOM 937 C C . ARG A 1 127 ? 1.66 17.141 -9.031 1 89.06 127 ARG A C 1
ATOM 939 O O . ARG A 1 127 ? 2.516 17.297 -8.156 1 89.06 127 ARG A O 1
ATOM 946 N N . ARG A 1 128 ? 1.714 17.781 -10.164 1 89.69 128 ARG A N 1
ATOM 947 C CA . ARG A 1 128 ? 2.797 18.703 -10.5 1 89.69 128 ARG A CA 1
ATOM 948 C C . ARG A 1 128 ? 2.855 19.859 -9.508 1 89.69 128 ARG A C 1
ATOM 950 O O . ARG A 1 128 ? 3.941 20.281 -9.109 1 89.69 128 ARG A O 1
ATOM 957 N N . GLY A 1 129 ? 1.695 20.359 -9.188 1 93 129 GLY A N 1
ATOM 958 C CA . GLY A 1 129 ? 1.642 21.438 -8.203 1 93 129 GLY A CA 1
ATOM 959 C C . GLY A 1 129 ? 2.219 21.031 -6.855 1 93 129 GLY A C 1
ATOM 960 O O . GLY A 1 129 ? 2.977 21.797 -6.25 1 93 129 GLY A O 1
ATOM 961 N N . ILE A 1 130 ? 1.889 19.859 -6.402 1 95.56 130 ILE A N 1
ATOM 962 C CA . ILE A 1 130 ? 2.381 19.375 -5.113 1 95.56 130 ILE A CA 1
ATOM 963 C C . ILE A 1 130 ? 3.881 19.109 -5.203 1 95.56 130 ILE A C 1
ATOM 965 O O . ILE A 1 130 ? 4.633 19.438 -4.289 1 95.56 130 ILE A O 1
ATOM 969 N N . GLU A 1 131 ? 4.309 18.562 -6.293 1 94.5 131 GLU A N 1
ATOM 970 C CA . GLU A 1 131 ? 5.73 18.297 -6.488 1 94.5 131 GLU A CA 1
ATOM 971 C C . GLU A 1 131 ? 6.547 19.578 -6.465 1 94.5 131 GLU A C 1
ATOM 973 O O . GLU A 1 131 ? 7.656 19.609 -5.926 1 94.5 131 GLU A O 1
ATOM 978 N N . ALA A 1 132 ? 6.02 20.562 -7.086 1 94.38 132 ALA A N 1
ATOM 979 C CA . ALA A 1 132 ? 6.695 21.859 -7.062 1 94.38 132 ALA A CA 1
ATOM 980 C C . ALA A 1 132 ? 6.828 22.391 -5.637 1 94.38 132 ALA A C 1
ATOM 982 O O . ALA A 1 132 ? 7.875 22.922 -5.262 1 94.38 132 ALA A O 1
ATOM 983 N N . ALA A 1 133 ? 5.812 22.219 -4.859 1 96.12 133 ALA A N 1
ATOM 984 C CA . ALA A 1 133 ? 5.84 22.641 -3.463 1 96.12 133 ALA A CA 1
ATOM 985 C C . ALA A 1 133 ? 6.867 21.859 -2.662 1 96.12 133 ALA A C 1
ATOM 987 O O . ALA A 1 133 ? 7.535 22.391 -1.78 1 96.12 133 ALA A O 1
ATOM 988 N N . ILE A 1 134 ? 6.973 20.578 -2.934 1 96.31 134 ILE A N 1
ATOM 989 C CA . ILE A 1 134 ? 7.945 19.734 -2.262 1 96.31 134 ILE A CA 1
ATOM 990 C C . ILE A 1 134 ? 9.359 20.234 -2.551 1 96.31 134 ILE A C 1
ATOM 992 O O . ILE A 1 134 ? 10.211 20.25 -1.661 1 96.31 134 ILE A O 1
ATOM 996 N N . ARG A 1 135 ? 9.57 20.672 -3.738 1 94.31 135 ARG A N 1
ATOM 997 C CA . ARG A 1 135 ? 10.891 21.188 -4.117 1 94.31 135 ARG A CA 1
ATOM 998 C C . ARG A 1 135 ? 11.203 22.484 -3.402 1 94.31 135 ARG A C 1
ATOM 1000 O O . ARG A 1 135 ? 12.375 22.812 -3.17 1 94.31 135 ARG A O 1
ATOM 1007 N N . ASP A 1 136 ? 10.188 23.25 -3.041 1 93.56 136 ASP A N 1
ATOM 1008 C CA . ASP A 1 136 ? 10.359 24.547 -2.373 1 93.56 136 ASP A CA 1
ATOM 1009 C C . ASP A 1 136 ? 10.898 24.359 -0.955 1 93.56 136 ASP A C 1
ATOM 1011 O O . ASP A 1 136 ? 11.508 25.266 -0.392 1 93.56 136 ASP A O 1
ATOM 1015 N N . VAL A 1 137 ? 10.555 23.234 -0.365 1 94.56 137 VAL A N 1
ATOM 1016 C CA . VAL A 1 137 ? 11.047 22.938 0.978 1 94.56 137 VAL A CA 1
ATOM 1017 C C . VAL A 1 137 ? 12.484 22.422 0.907 1 94.56 137 VAL A C 1
ATOM 1019 O O . VAL A 1 137 ? 12.773 21.469 0.193 1 94.56 137 VAL A O 1
ATOM 1022 N N . ARG A 1 138 ? 13.359 22.984 1.625 1 92.62 138 ARG A N 1
ATOM 1023 C CA . ARG A 1 138 ? 14.789 22.766 1.456 1 92.62 138 ARG A CA 1
ATOM 1024 C C . ARG A 1 138 ? 15.312 21.75 2.471 1 92.62 138 ARG A C 1
ATOM 1026 O O . ARG A 1 138 ? 16.469 21.344 2.404 1 92.62 138 ARG A O 1
ATOM 1033 N N . LE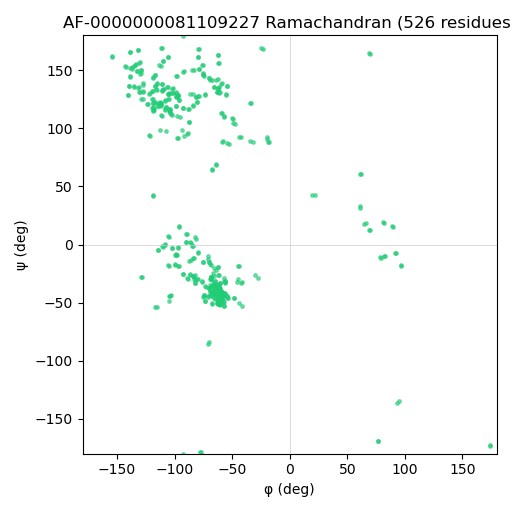U A 1 139 ? 14.57 21.359 3.389 1 90.94 139 LEU A N 1
ATOM 1034 C CA . LEU A 1 139 ? 14.984 20.406 4.406 1 90.94 139 LEU A CA 1
ATOM 1035 C C . LEU A 1 139 ? 15.016 18.984 3.838 1 90.94 139 LEU A C 1
ATOM 1037 O O . LEU A 1 139 ? 14.336 18.703 2.852 1 90.94 139 LEU A O 1
ATOM 1041 N N . GLU A 1 140 ? 15.773 18.203 4.402 1 88.81 140 GLU A N 1
ATOM 1042 C CA . GLU A 1 140 ? 15.93 16.844 3.912 1 88.81 140 GLU A CA 1
ATOM 1043 C C . GLU A 1 140 ? 14.703 15.992 4.246 1 88.81 140 GLU A C 1
ATOM 1045 O O . GLU A 1 140 ? 14.211 15.242 3.398 1 88.81 140 GLU A O 1
ATOM 1050 N N . SER A 1 141 ? 14.266 16.047 5.508 1 94.12 141 SER A N 1
ATOM 1051 C CA . SER A 1 141 ? 13.086 15.297 5.922 1 94.12 141 SER A CA 1
ATOM 1052 C C . SER A 1 141 ? 11.812 16.109 5.719 1 94.12 141 SER A C 1
ATOM 1054 O O . SER A 1 141 ? 11.453 16.938 6.562 1 94.12 141 SER A O 1
ATOM 1056 N N . LYS A 1 142 ? 11.211 15.844 4.594 1 97 142 LYS A N 1
ATOM 1057 C CA . LYS A 1 142 ? 9.984 16.562 4.262 1 97 142 LYS A CA 1
ATOM 1058 C C . LYS A 1 142 ? 8.75 15.727 4.594 1 97 142 LYS A C 1
ATOM 1060 O O . LYS A 1 142 ? 8.688 14.547 4.25 1 97 142 LYS A O 1
ATOM 1065 N N . VAL A 1 143 ? 7.82 16.312 5.281 1 97.88 143 VAL A N 1
ATOM 1066 C CA . VAL A 1 143 ? 6.551 15.648 5.566 1 97.88 143 VAL A CA 1
ATOM 1067 C C . VAL A 1 143 ? 5.438 16.281 4.742 1 97.88 143 VAL A C 1
ATOM 1069 O O . VAL A 1 143 ? 5.27 17.516 4.758 1 97.88 143 VAL A O 1
ATOM 1072 N N . LEU A 1 144 ? 4.75 15.469 3.965 1 98.5 144 LEU A N 1
ATOM 1073 C CA . LEU A 1 144 ? 3.605 15.922 3.182 1 98.5 144 LEU A CA 1
ATOM 1074 C C . LEU A 1 144 ? 2.307 15.727 3.957 1 98.5 144 LEU A C 1
ATOM 1076 O O . LEU A 1 144 ? 1.975 14.609 4.352 1 98.5 144 LEU A O 1
ATOM 1080 N N . ILE A 1 145 ? 1.609 16.781 4.258 1 98.56 145 ILE A N 1
ATOM 1081 C CA . ILE A 1 145 ? 0.291 16.734 4.879 1 98.56 145 ILE A CA 1
ATOM 1082 C C . ILE A 1 145 ? -0.777 17.125 3.861 1 98.56 145 ILE A C 1
ATOM 1084 O O . ILE A 1 145 ? -0.743 18.219 3.307 1 98.56 145 ILE A O 1
ATOM 1088 N N . VAL A 1 146 ? -1.682 16.219 3.58 1 97.81 146 VAL A N 1
ATOM 1089 C CA . VAL A 1 146 ? -2.775 16.516 2.658 1 97.81 146 VAL A CA 1
ATOM 1090 C C . VAL A 1 146 ? -4.098 16.547 3.422 1 97.81 146 VAL A C 1
ATOM 1092 O O . VAL A 1 146 ? -4.59 15.516 3.867 1 97.81 146 VAL A O 1
ATOM 1095 N N . ASP A 1 147 ? -4.656 17.719 3.531 1 97 147 ASP A N 1
ATOM 1096 C CA . ASP A 1 147 ? -5.902 17.938 4.258 1 97 147 ASP A CA 1
ATOM 1097 C C . ASP A 1 147 ? -7.113 17.734 3.346 1 97 147 ASP A C 1
ATOM 1099 O O . ASP A 1 147 ? -7.32 18.5 2.402 1 97 147 ASP A O 1
ATOM 1103 N N . GLN A 1 148 ? -7.91 16.766 3.66 1 93.56 148 GLN A N 1
ATOM 1104 C CA . GLN A 1 148 ? -9.195 16.453 3.041 1 93.56 148 GLN A CA 1
ATOM 1105 C C . GLN A 1 148 ? -9.023 16.109 1.562 1 93.56 148 GLN A C 1
ATOM 1107 O O . GLN A 1 148 ? -9.695 16.703 0.708 1 93.56 148 GLN A O 1
ATOM 1112 N N . LEU A 1 149 ? -8.266 15.086 1.335 1 89.44 149 LEU A N 1
ATOM 1113 C CA . LEU A 1 149 ? -7.957 14.617 -0.011 1 89.44 149 LEU A CA 1
ATOM 1114 C C . LEU A 1 149 ? -9.211 14.109 -0.713 1 89.44 149 LEU A C 1
ATOM 1116 O O . LEU A 1 149 ? -9.336 14.234 -1.935 1 89.44 149 LEU A O 1
ATOM 1120 N N . ASP A 1 150 ? -10.148 13.57 -0.025 1 85.62 150 ASP A N 1
ATOM 1121 C CA . ASP A 1 150 ? -11.367 12.992 -0.578 1 85.62 150 ASP A CA 1
ATOM 1122 C C . ASP A 1 150 ? -12.195 14.047 -1.303 1 85.62 150 ASP A C 1
ATOM 1124 O O . ASP A 1 150 ? -13.031 13.719 -2.145 1 85.62 150 ASP A O 1
ATOM 1128 N N . GLU A 1 151 ? -11.945 15.312 -1.011 1 86.31 151 GLU A N 1
ATOM 1129 C CA . GLU A 1 151 ? -12.633 16.391 -1.704 1 86.31 151 GLU A CA 1
ATOM 1130 C C . GLU A 1 151 ? -12.203 16.469 -3.168 1 86.31 151 GLU A C 1
ATOM 1132 O O . GLU A 1 151 ? -12.961 16.953 -4.016 1 86.31 151 GLU A O 1
ATOM 1137 N N . LEU A 1 152 ? -11.023 16.047 -3.436 1 84.81 152 LEU A N 1
ATOM 1138 C CA . LEU A 1 152 ? -10.531 16.047 -4.809 1 84.81 152 LEU A CA 1
ATOM 1139 C C . LEU A 1 152 ? -11.359 15.102 -5.676 1 84.81 152 LEU A C 1
ATOM 1141 O O . LEU A 1 152 ? -11.602 15.391 -6.852 1 84.81 152 LEU A O 1
ATOM 1145 N N . LEU A 1 153 ? -11.82 13.992 -5.105 1 78.75 153 LEU A N 1
ATOM 1146 C CA . LEU A 1 153 ? -12.688 13.07 -5.824 1 78.75 153 LEU A CA 1
ATOM 1147 C C . LEU A 1 153 ? -13.984 13.75 -6.238 1 78.75 153 LEU A C 1
ATOM 1149 O O . LEU A 1 153 ? -14.492 13.508 -7.34 1 78.75 153 LEU A O 1
ATOM 1153 N N . ALA A 1 154 ? -14.398 14.555 -5.352 1 75.06 154 ALA A N 1
ATOM 1154 C CA . ALA A 1 154 ? -15.664 15.234 -5.59 1 75.06 154 ALA A CA 1
ATOM 1155 C C . ALA A 1 154 ? -15.516 16.312 -6.664 1 75.06 154 ALA A C 1
ATOM 1157 O O . ALA A 1 154 ? -16.422 16.516 -7.477 1 75.06 154 ALA A O 1
ATOM 1158 N N . ILE A 1 155 ? -14.43 16.969 -6.691 1 75.31 155 ILE A N 1
ATOM 1159 C CA . ILE A 1 155 ? -14.18 18.078 -7.598 1 75.31 155 ILE A CA 1
ATOM 1160 C C . ILE A 1 155 ? -13.938 17.562 -9.008 1 75.31 155 ILE A C 1
ATOM 1162 O O . ILE A 1 155 ? -14.398 18.156 -9.984 1 75.31 155 ILE A O 1
ATOM 1166 N N . SER A 1 156 ? -13.086 16.438 -9.203 1 70.25 156 SER A N 1
ATOM 1167 C CA . SER A 1 156 ? -12.664 15.922 -10.5 1 70.25 156 SER A CA 1
ATOM 1168 C C . SER A 1 156 ? -13.82 15.242 -11.227 1 70.25 156 SER A C 1
ATOM 1170 O O . SER A 1 156 ? -13.812 15.156 -12.461 1 70.25 156 SER A O 1
ATOM 1172 N N . GLY A 1 157 ? -14.82 15.008 -10.609 1 60.28 157 GLY A N 1
ATOM 1173 C CA . GLY A 1 157 ? -15.953 14.352 -11.234 1 60.28 157 GLY A CA 1
ATOM 1174 C C . GLY A 1 157 ? -15.688 12.891 -11.57 1 60.28 157 GLY A C 1
ATOM 1175 O O . GLY A 1 157 ? -14.578 12.391 -11.359 1 60.28 157 GLY A O 1
ATOM 1176 N N . GLU A 1 158 ? -16.625 12.047 -11.852 1 55.19 158 GLU A N 1
ATOM 1177 C CA . GLU A 1 158 ? -16.625 10.609 -12.086 1 55.19 158 GLU A CA 1
ATOM 1178 C C . GLU A 1 158 ? -15.664 10.227 -13.211 1 55.19 158 GLU A C 1
ATOM 1180 O O . GLU A 1 158 ? -15.047 9.164 -13.172 1 55.19 158 GLU A O 1
ATOM 1185 N N . ASP A 1 159 ? -15.523 11.133 -14.141 1 54.91 159 ASP A N 1
ATOM 1186 C CA . ASP A 1 159 ? -14.906 10.719 -15.398 1 54.91 159 ASP A CA 1
ATOM 1187 C C . ASP A 1 159 ? -13.383 10.812 -15.312 1 54.91 159 ASP A C 1
ATOM 1189 O O . ASP A 1 159 ? -12.672 10.07 -15.992 1 54.91 159 ASP A O 1
ATOM 1193 N N . ASP A 1 160 ? -12.852 11.703 -14.445 1 52.88 160 ASP A N 1
ATOM 1194 C CA . ASP A 1 160 ? -11.445 12.047 -14.648 1 52.88 160 ASP A CA 1
ATOM 1195 C C . ASP A 1 160 ? -10.555 11.367 -13.609 1 52.88 160 ASP A C 1
ATOM 1197 O O . ASP A 1 160 ? -9.469 10.875 -13.938 1 52.88 160 ASP A O 1
ATOM 1201 N N . VAL A 1 161 ? -11.055 11.445 -12.453 1 53.94 161 VAL A N 1
ATOM 1202 C CA . VAL A 1 161 ? -10.18 10.914 -11.406 1 53.94 161 VAL A CA 1
ATOM 1203 C C . VAL A 1 161 ? -10.805 9.648 -10.812 1 53.94 161 VAL A C 1
ATOM 1205 O O . VAL A 1 161 ? -11.883 9.695 -10.227 1 53.94 161 VAL A O 1
ATOM 1208 N N . THR A 1 162 ? -10.258 8.539 -11.367 1 63.44 162 THR A N 1
ATOM 1209 C CA . THR A 1 162 ? -10.656 7.289 -10.727 1 63.44 162 THR A CA 1
ATOM 1210 C C . THR A 1 162 ? -9.938 7.105 -9.398 1 63.44 162 THR A C 1
ATOM 1212 O O . THR A 1 162 ? -8.898 7.73 -9.156 1 63.44 162 THR A O 1
ATOM 1215 N N . GLY A 1 163 ? -10.664 6.492 -8.484 1 66.62 163 GLY A N 1
ATOM 1216 C CA . GLY A 1 163 ? -10.031 6.129 -7.227 1 66.62 163 GLY A CA 1
ATOM 1217 C C . GLY A 1 163 ? -8.633 5.562 -7.398 1 66.62 163 GLY A C 1
ATOM 1218 O O . GLY A 1 163 ? -7.719 5.918 -6.656 1 66.62 163 GLY A O 1
ATOM 1219 N N . LEU A 1 164 ? -8.477 4.891 -8.484 1 65.88 164 LEU A N 1
ATOM 1220 C CA . LEU A 1 164 ? -7.191 4.25 -8.75 1 65.88 164 LEU A CA 1
ATOM 1221 C C . LEU A 1 164 ? -6.145 5.281 -9.156 1 65.88 164 LEU A C 1
ATOM 1223 O O . LEU A 1 164 ? -4.988 5.195 -8.734 1 65.88 164 LEU A O 1
ATOM 1227 N N . ALA A 1 165 ? -6.562 6.168 -9.984 1 73.06 165 ALA A N 1
ATOM 1228 C CA . ALA A 1 165 ? -5.637 7.211 -10.414 1 73.06 165 ALA A CA 1
ATOM 1229 C C . ALA A 1 165 ? -5.18 8.062 -9.234 1 73.06 165 ALA A C 1
ATOM 1231 O O . ALA A 1 165 ? -4.008 8.438 -9.148 1 73.06 165 ALA A O 1
ATOM 1232 N N . LEU A 1 166 ? -6.059 8.328 -8.312 1 82.19 166 LEU A N 1
ATOM 1233 C CA . LEU A 1 166 ? -5.73 9.102 -7.121 1 82.19 166 LEU A CA 1
ATOM 1234 C C . LEU A 1 166 ? -4.75 8.344 -6.23 1 82.19 166 LEU A C 1
ATOM 1236 O O . LEU A 1 166 ? -3.797 8.922 -5.711 1 82.19 166 LEU A O 1
ATOM 1240 N N . GLU A 1 167 ? -5.016 7.129 -6.141 1 77.38 167 GLU A N 1
ATOM 1241 C CA . GLU A 1 167 ? -4.102 6.285 -5.371 1 77.38 167 GLU A CA 1
ATOM 1242 C C . GLU A 1 167 ? -2.707 6.289 -5.984 1 77.38 167 GLU A C 1
ATOM 1244 O O . GLU A 1 167 ? -1.706 6.324 -5.266 1 77.38 167 GLU A O 1
ATOM 1249 N N . GLY A 1 168 ? -2.684 6.121 -7.266 1 75.88 168 GLY A N 1
ATOM 1250 C CA . GLY A 1 168 ? -1.405 6.191 -7.957 1 75.88 168 GLY A CA 1
ATOM 1251 C C . GLY A 1 168 ? -0.666 7.492 -7.715 1 75.88 168 GLY A C 1
ATOM 1252 O O . GLY A 1 168 ? 0.545 7.492 -7.484 1 75.88 168 GLY A O 1
ATOM 1253 N N . MET A 1 169 ? -1.325 8.539 -7.738 1 83.5 169 MET A N 1
ATOM 1254 C CA . MET A 1 169 ? -0.724 9.836 -7.465 1 83.5 169 MET A CA 1
ATOM 1255 C C . MET A 1 169 ? -0.165 9.891 -6.047 1 83.5 169 MET A C 1
ATOM 1257 O O . MET A 1 169 ? 0.962 10.344 -5.836 1 83.5 169 MET A O 1
ATOM 1261 N N . LEU A 1 170 ? -0.981 9.422 -5.137 1 86.56 170 LEU A N 1
ATOM 1262 C CA . LEU A 1 170 ? -0.561 9.438 -3.738 1 86.56 170 LEU A CA 1
ATOM 1263 C C . LEU A 1 170 ? 0.708 8.617 -3.543 1 86.56 170 LEU A C 1
ATOM 1265 O O . LEU A 1 170 ? 1.619 9.031 -2.824 1 86.56 170 LEU A O 1
ATOM 1269 N N . PHE A 1 171 ? 0.741 7.582 -4.172 1 76.12 171 PHE A N 1
ATOM 1270 C CA . PHE A 1 171 ? 1.917 6.727 -4.07 1 76.12 171 PHE A CA 1
ATOM 1271 C C . PHE A 1 171 ? 3.156 7.445 -4.594 1 76.12 171 PHE A C 1
ATOM 1273 O O . PHE A 1 171 ? 4.211 7.418 -3.955 1 76.12 171 PHE A O 1
ATOM 1280 N N . SER A 1 172 ? 3.086 8.031 -5.738 1 79.88 172 SER A N 1
ATOM 1281 C CA . SER A 1 172 ? 4.188 8.773 -6.344 1 79.88 172 SER A CA 1
ATOM 1282 C C . SER A 1 172 ? 4.668 9.891 -5.426 1 79.88 172 SER A C 1
ATOM 1284 O O . SER A 1 172 ? 5.875 10.094 -5.27 1 79.88 172 SER A O 1
ATOM 1286 N N . LEU A 1 173 ? 3.787 10.539 -4.848 1 90.31 173 LEU A N 1
ATOM 1287 C CA . LEU A 1 173 ? 4.129 11.641 -3.953 1 90.31 173 LEU A CA 1
ATOM 1288 C C . LEU A 1 173 ? 4.828 11.125 -2.699 1 90.31 173 LEU A C 1
ATOM 1290 O O . LEU A 1 173 ? 5.797 11.727 -2.232 1 90.31 173 LEU A O 1
ATOM 1294 N N . ARG A 1 174 ? 4.324 10.016 -2.199 1 89.88 174 ARG A N 1
ATOM 1295 C CA . ARG A 1 174 ? 4.902 9.438 -0.988 1 89.88 174 ARG A CA 1
ATOM 1296 C C . ARG A 1 174 ? 6.359 9.039 -1.207 1 89.88 174 ARG A C 1
ATOM 1298 O O . ARG A 1 174 ? 7.16 9.078 -0.273 1 89.88 174 ARG A O 1
ATOM 1305 N N . GLU A 1 175 ? 6.715 8.766 -2.373 1 80.62 175 GLU A N 1
ATOM 1306 C CA . GLU A 1 175 ? 8.086 8.375 -2.701 1 80.62 175 GLU A CA 1
ATOM 1307 C C . GLU A 1 175 ? 9.016 9.578 -2.695 1 80.62 175 GLU A C 1
ATOM 1309 O O . GLU A 1 175 ? 10.242 9.422 -2.656 1 80.62 175 GLU A O 1
ATOM 1314 N N . ARG A 1 176 ? 8.492 10.695 -2.707 1 87.69 176 ARG A N 1
ATOM 1315 C CA . ARG A 1 176 ? 9.297 11.914 -2.846 1 87.69 176 ARG A CA 1
ATOM 1316 C C . ARG A 1 176 ? 9.469 12.602 -1.499 1 87.69 176 ARG A C 1
ATOM 1318 O O . ARG A 1 176 ? 10.195 13.602 -1.397 1 87.69 176 ARG A O 1
ATOM 1325 N N . VAL A 1 177 ? 8.82 12.031 -0.48 1 95.56 177 VAL A N 1
ATOM 1326 C CA . VAL A 1 177 ? 8.883 12.695 0.819 1 95.56 177 VAL A CA 1
ATOM 1327 C C . VAL A 1 177 ? 9.242 11.68 1.901 1 95.56 177 VAL A C 1
ATOM 1329 O O . VAL A 1 177 ? 9.234 10.469 1.656 1 95.56 177 VAL A O 1
ATOM 1332 N N . HIS A 1 178 ? 9.586 12.258 3.09 1 95.12 178 HIS A N 1
ATOM 1333 C CA . HIS A 1 178 ? 9.984 11.438 4.227 1 95.12 178 HIS A CA 1
ATOM 1334 C C . HIS A 1 178 ? 8.789 10.672 4.801 1 95.12 178 HIS A C 1
ATOM 1336 O O . HIS A 1 178 ? 8.898 9.484 5.098 1 95.12 178 HIS A O 1
ATOM 1342 N N . ALA A 1 179 ? 7.695 11.328 4.961 1 96.38 179 ALA A N 1
ATOM 1343 C CA . ALA A 1 179 ? 6.461 10.742 5.488 1 96.38 179 ALA A CA 1
ATOM 1344 C C . ALA A 1 179 ? 5.238 11.508 4.996 1 96.38 179 ALA A C 1
ATOM 1346 O O . ALA A 1 179 ? 5.367 12.617 4.469 1 96.38 179 ALA A O 1
ATOM 1347 N N . THR A 1 180 ? 4.098 10.867 5.09 1 97.69 180 THR A N 1
ATOM 1348 C CA . THR A 1 180 ? 2.865 11.477 4.598 1 97.69 180 THR A CA 1
ATOM 1349 C C . THR A 1 180 ? 1.758 11.375 5.645 1 97.69 180 THR A C 1
ATOM 1351 O O . THR A 1 180 ? 1.594 10.328 6.285 1 97.69 180 THR A O 1
ATOM 1354 N N . ILE A 1 181 ? 1.025 12.453 5.852 1 98.31 181 ILE A N 1
ATOM 1355 C CA . ILE A 1 181 ? -0.151 12.516 6.715 1 98.31 181 ILE A CA 1
ATOM 1356 C C . ILE A 1 181 ? -1.375 12.898 5.887 1 98.31 181 ILE A C 1
ATOM 1358 O O . ILE A 1 181 ? -1.386 13.945 5.23 1 98.31 181 ILE A O 1
ATOM 1362 N N . LEU A 1 182 ? -2.387 12.07 5.895 1 97.62 182 LEU A N 1
ATOM 1363 C CA . LEU A 1 182 ? -3.611 12.32 5.141 1 97.62 182 LEU A CA 1
ATOM 1364 C C . LEU A 1 182 ? -4.801 12.5 6.078 1 97.62 182 LEU A C 1
ATOM 1366 O O . LEU A 1 182 ? -4.926 11.781 7.074 1 97.62 182 LEU A O 1
ATOM 1370 N N . THR A 1 183 ? -5.664 13.438 5.809 1 97.31 183 THR A N 1
ATOM 1371 C CA . THR A 1 183 ? -6.922 13.539 6.539 1 97.31 183 THR A CA 1
ATOM 1372 C C . THR A 1 183 ? -8.102 13.195 5.633 1 97.31 183 THR A C 1
ATOM 1374 O O . THR A 1 183 ? -8.109 13.562 4.457 1 97.31 183 THR A O 1
ATOM 1377 N N . PHE A 1 184 ? -9.039 12.453 6.156 1 93.81 184 PHE A N 1
ATOM 1378 C CA . PHE A 1 184 ? -10.242 12.062 5.438 1 93.81 184 PHE A CA 1
ATOM 1379 C C . PHE A 1 184 ? -11.484 12.289 6.297 1 93.81 184 PHE A C 1
ATOM 1381 O O . PHE A 1 184 ? -11.43 12.172 7.52 1 93.81 184 PHE A O 1
ATOM 1388 N N . SER A 1 185 ? -12.578 12.586 5.594 1 91.06 185 SER A N 1
ATOM 1389 C CA . SER A 1 185 ? -13.883 12.492 6.246 1 91.06 185 SER A CA 1
ATOM 1390 C C . SER A 1 185 ? -14.375 11.055 6.289 1 91.06 185 SER A C 1
ATOM 1392 O O . SER A 1 185 ? -14.391 10.367 5.266 1 91.06 185 SER A O 1
ATOM 1394 N N . ALA A 1 186 ? -14.656 10.539 7.449 1 87.56 186 ALA A N 1
ATOM 1395 C CA . ALA A 1 186 ? -15.086 9.148 7.594 1 87.56 186 ALA A CA 1
ATOM 1396 C C . ALA A 1 186 ? -16.484 9.07 8.203 1 87.56 186 ALA A C 1
ATOM 1398 O O . ALA A 1 186 ? -16.734 8.258 9.094 1 87.56 186 ALA A O 1
ATOM 1399 N N . ASP A 1 187 ? -17.281 9.906 7.746 1 80.81 187 ASP A N 1
ATOM 1400 C CA . ASP A 1 187 ? -18.672 9.812 8.164 1 80.81 187 ASP A CA 1
ATOM 1401 C C . ASP A 1 187 ? -19.297 8.492 7.707 1 80.81 187 ASP A C 1
ATOM 1403 O O . ASP A 1 187 ? -19.109 8.078 6.566 1 80.81 187 ASP A O 1
ATOM 1407 N N . ASP A 1 188 ? -19.938 7.832 8.633 1 65.44 188 ASP A N 1
ATOM 1408 C CA . ASP A 1 188 ? -20.578 6.543 8.359 1 65.44 188 ASP A CA 1
ATOM 1409 C C . ASP A 1 188 ? -21.422 6.605 7.09 1 65.44 188 ASP A C 1
ATOM 1411 O O . ASP A 1 188 ? -21.375 5.691 6.262 1 65.44 188 ASP A O 1
ATOM 1415 N N . ALA A 1 189 ? -22.125 7.598 7.047 1 56.66 189 ALA A N 1
ATOM 1416 C CA . ALA A 1 189 ? -23 7.715 5.883 1 56.66 189 ALA A CA 1
ATOM 1417 C C . ALA A 1 189 ? -22.203 7.656 4.586 1 56.66 189 ALA A C 1
ATOM 1419 O O . ALA A 1 189 ? -22.609 7 3.625 1 56.66 189 ALA A O 1
ATOM 1420 N N . LEU A 1 190 ? -21.016 8.141 4.578 1 57.44 190 LEU A N 1
ATOM 1421 C CA . LEU A 1 190 ? -20.188 8.219 3.379 1 57.44 190 LEU A CA 1
ATOM 1422 C C . LEU A 1 190 ? -19.469 6.902 3.123 1 57.44 190 LEU A C 1
ATOM 1424 O O . LEU A 1 190 ? -19.281 6.508 1.971 1 57.44 190 LEU A O 1
ATOM 1428 N N . LEU A 1 191 ? -19.281 6.297 4.145 1 71.06 191 LEU A N 1
ATOM 1429 C CA . LEU A 1 191 ? -18.484 5.078 4.012 1 71.06 191 LEU A CA 1
ATOM 1430 C C . LEU A 1 191 ? -19.391 3.867 3.793 1 71.06 191 LEU A C 1
ATOM 1432 O O . LEU A 1 191 ? -18.984 2.898 3.145 1 71.06 191 LEU A O 1
ATOM 1436 N N . ARG A 1 192 ? -20.672 4.02 4.305 1 62.84 192 ARG A N 1
ATOM 1437 C CA . ARG A 1 192 ? -21.516 2.828 4.273 1 62.84 192 ARG A CA 1
ATOM 1438 C C . ARG A 1 192 ? -22.531 2.906 3.139 1 62.84 192 ARG A C 1
ATOM 1440 O O . ARG A 1 192 ? -22.891 1.888 2.545 1 62.84 192 ARG A O 1
ATOM 1447 N N . ALA A 1 193 ? -23.188 4.047 2.922 1 62.19 193 ALA A N 1
ATOM 1448 C CA 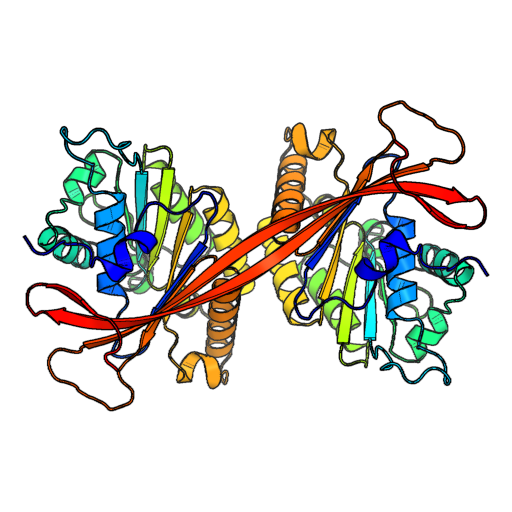. ALA A 1 193 ? -24.297 4.129 1.979 1 62.19 193 ALA A CA 1
ATOM 1449 C C . ALA A 1 193 ? -23.859 3.682 0.584 1 62.19 193 ALA A C 1
ATOM 1451 O O . ALA A 1 193 ? -24.531 2.85 -0.039 1 62.19 193 ALA A O 1
ATOM 1452 N N . GLN A 1 194 ? -22.672 3.834 0.095 1 66.5 194 GLN A N 1
ATOM 1453 C CA . GLN A 1 194 ? -22.047 3.51 -1.181 1 66.5 194 GLN A CA 1
ATOM 1454 C C . GLN A 1 194 ? -23.078 3.365 -2.287 1 66.5 194 GLN A C 1
ATOM 1456 O O . GLN A 1 194 ? -23.078 2.381 -3.029 1 66.5 194 GLN A O 1
ATOM 1461 N N . THR A 1 195 ? -24.047 4.324 -2.271 1 74.38 195 THR A N 1
ATOM 1462 C CA . THR A 1 195 ? -25.141 4.32 -3.23 1 74.38 195 THR A CA 1
ATOM 1463 C C . THR A 1 195 ? -24.703 4.949 -4.551 1 74.38 195 THR A C 1
ATOM 1465 O O . THR A 1 195 ? -25.219 4.586 -5.613 1 74.38 195 THR A O 1
ATOM 1468 N N . THR A 1 196 ? -23.859 5.898 -4.488 1 76.44 196 THR A N 1
ATOM 1469 C CA . THR A 1 196 ? -23.359 6.574 -5.684 1 76.44 196 THR A CA 1
ATOM 1470 C C . THR A 1 196 ? -21.922 6.148 -5.992 1 76.44 196 THR A C 1
ATOM 1472 O O . THR A 1 196 ? -21.234 5.602 -5.129 1 76.44 196 THR A O 1
ATOM 1475 N N . SER A 1 197 ? -21.516 6.363 -7.156 1 74.62 197 SER A N 1
ATOM 1476 C CA . SER A 1 197 ? -20.141 6.062 -7.559 1 74.62 197 SER A CA 1
ATOM 1477 C C . SER A 1 197 ? -19.141 6.859 -6.738 1 74.62 197 SER A C 1
ATOM 1479 O O . SER A 1 197 ? -18.078 6.348 -6.371 1 74.62 197 SER A O 1
ATOM 1481 N N . LEU A 1 198 ? -19.484 8.094 -6.426 1 76.88 198 LEU A N 1
ATOM 1482 C CA . LEU A 1 198 ? -18.609 8.953 -5.629 1 76.88 198 LEU A CA 1
ATOM 1483 C C . LEU A 1 198 ? -18.453 8.398 -4.215 1 76.88 198 LEU A C 1
ATOM 1485 O O . LEU A 1 198 ? -17.344 8.359 -3.682 1 76.88 198 LEU A O 1
ATOM 1489 N N . GLU A 1 199 ? -19.578 7.965 -3.693 1 79.06 199 GLU A N 1
ATOM 1490 C CA . GLU A 1 199 ? -19.547 7.406 -2.346 1 79.06 199 GLU A CA 1
ATOM 1491 C C . GLU A 1 199 ? -18.703 6.133 -2.299 1 79.06 199 GLU A C 1
ATOM 1493 O O . GLU A 1 199 ? -17.938 5.918 -1.348 1 79.06 199 GLU A O 1
ATOM 1498 N N . ARG A 1 200 ? -18.812 5.43 -3.248 1 76.75 200 ARG A N 1
ATOM 1499 C CA . ARG A 1 200 ? -18.062 4.188 -3.332 1 76.75 200 ARG A CA 1
ATOM 1500 C C . ARG A 1 200 ? -16.562 4.465 -3.473 1 76.75 200 ARG A C 1
ATOM 1502 O O . ARG A 1 200 ? -15.742 3.824 -2.814 1 76.75 200 ARG A O 1
ATOM 1509 N N . SER A 1 201 ? -16.234 5.398 -4.32 1 77.06 201 SER A N 1
ATOM 1510 C CA . SER A 1 201 ? -14.836 5.77 -4.512 1 77.06 201 SER A CA 1
ATOM 1511 C C . SER A 1 201 ? -14.242 6.348 -3.23 1 77.06 201 SER A C 1
ATOM 1513 O O . SER A 1 201 ? -13.094 6.047 -2.883 1 77.06 201 SER A O 1
ATOM 1515 N N . HIS A 1 202 ? -15.094 7.129 -2.605 1 82.69 202 HIS A N 1
ATOM 1516 C CA . HIS A 1 202 ? -14.656 7.715 -1.342 1 82.69 202 HIS A CA 1
ATOM 1517 C C . HIS A 1 202 ? -14.367 6.633 -0.304 1 82.69 202 HIS A C 1
ATOM 1519 O O . HIS A 1 202 ? -13.305 6.625 0.309 1 82.69 202 HIS A O 1
ATOM 1525 N N . ALA A 1 203 ? -15.336 5.809 -0.178 1 82.75 203 ALA A N 1
ATOM 1526 C CA . ALA A 1 203 ? -15.195 4.727 0.793 1 82.75 203 ALA A CA 1
ATOM 1527 C C . ALA A 1 203 ? -13.977 3.867 0.482 1 82.75 203 ALA A C 1
ATOM 1529 O O . ALA A 1 203 ? -13.211 3.512 1.385 1 82.75 203 ALA A O 1
ATOM 1530 N N . ALA A 1 204 ? -13.828 3.559 -0.767 1 76.31 204 ALA A N 1
ATOM 1531 C CA . ALA A 1 204 ? -12.703 2.725 -1.191 1 76.31 204 ALA A CA 1
ATOM 1532 C C . ALA A 1 204 ? -11.375 3.406 -0.894 1 76.31 204 ALA A C 1
ATOM 1534 O O . ALA A 1 204 ? -10.43 2.762 -0.433 1 76.31 204 ALA A O 1
ATOM 1535 N N . LEU A 1 205 ? -11.281 4.66 -1.128 1 83.06 205 LEU A N 1
ATOM 1536 C CA . LEU A 1 205 ? -10.07 5.43 -0.884 1 83.06 205 LEU A CA 1
ATOM 1537 C C . LEU A 1 205 ? -9.719 5.438 0.601 1 83.06 205 LEU A C 1
ATOM 1539 O O . LEU A 1 205 ? -8.586 5.125 0.977 1 83.06 205 LEU A O 1
ATOM 1543 N N . VAL A 1 206 ? -10.711 5.762 1.403 1 86.94 206 VAL A N 1
ATOM 1544 C CA . VAL A 1 206 ? -10.484 5.852 2.842 1 86.94 206 VAL A CA 1
ATOM 1545 C C . VAL A 1 206 ? -10.062 4.488 3.385 1 86.94 206 VAL A C 1
ATOM 1547 O O . VAL A 1 206 ? -9.109 4.391 4.156 1 86.94 206 VAL A O 1
ATOM 1550 N N . LEU A 1 207 ? -10.719 3.492 2.953 1 80.81 207 LEU A N 1
ATOM 1551 C CA . LEU A 1 207 ? -10.406 2.143 3.414 1 80.81 207 LEU A CA 1
ATOM 1552 C C . LEU A 1 207 ? -9 1.739 3 1 80.81 207 LEU A C 1
ATOM 1554 O O . LEU A 1 207 ? -8.234 1.211 3.811 1 80.81 207 LEU A O 1
ATOM 1558 N N . ALA A 1 208 ? -8.656 2.023 1.793 1 77.62 208 ALA A N 1
ATOM 1559 C CA . ALA A 1 208 ? -7.348 1.652 1.263 1 77.62 208 ALA A CA 1
ATOM 1560 C C . ALA A 1 208 ? -6.227 2.359 2.021 1 77.62 208 ALA A C 1
ATOM 1562 O O . ALA A 1 208 ? -5.242 1.73 2.416 1 77.62 208 ALA A O 1
ATOM 1563 N N . GLN A 1 209 ? -6.379 3.66 2.236 1 87.31 209 GLN A N 1
ATOM 1564 C CA . GLN A 1 209 ? -5.34 4.43 2.916 1 87.31 209 GLN A CA 1
ATOM 1565 C C . GLN A 1 209 ? -5.254 4.055 4.391 1 87.31 209 GLN A C 1
ATOM 1567 O O . GLN A 1 209 ? -4.16 3.975 4.953 1 87.31 209 GLN A O 1
ATOM 1572 N N . THR A 1 210 ? -6.387 3.805 5 1 88.81 210 THR A N 1
ATOM 1573 C CA . THR A 1 210 ? -6.395 3.396 6.398 1 88.81 210 THR A CA 1
ATOM 1574 C C . THR A 1 210 ? -5.711 2.043 6.574 1 88.81 210 THR A C 1
ATOM 1576 O O . THR A 1 210 ? -4.957 1.84 7.527 1 88.81 210 THR A O 1
ATOM 1579 N N . HIS A 1 211 ? -5.949 1.185 5.676 1 79.31 211 HIS A N 1
ATOM 1580 C CA . HIS A 1 211 ? -5.34 -0.139 5.734 1 79.31 211 HIS A CA 1
ATOM 1581 C C . HIS A 1 211 ? -3.83 -0.059 5.555 1 79.31 211 HIS A C 1
ATOM 1583 O O . HIS A 1 211 ? -3.086 -0.838 6.156 1 79.31 211 HIS A O 1
ATOM 1589 N N . ALA A 1 212 ? -3.404 0.83 4.75 1 80.88 212 ALA A N 1
ATOM 1590 C CA . ALA A 1 212 ? -1.985 0.957 4.422 1 80.88 212 ALA A CA 1
ATOM 1591 C C . ALA A 1 212 ? -1.253 1.782 5.477 1 80.88 212 ALA A C 1
ATOM 1593 O O . ALA A 1 212 ? -0.02 1.811 5.508 1 80.88 212 ALA A O 1
ATOM 1594 N N . ALA A 1 213 ? -1.976 2.43 6.348 1 92.12 213 ALA A N 1
ATOM 1595 C CA . ALA A 1 213 ? -1.393 3.395 7.277 1 92.12 213 ALA A CA 1
ATOM 1596 C C . ALA A 1 213 ? -0.642 2.689 8.406 1 92.12 213 ALA A C 1
ATOM 1598 O O . ALA A 1 213 ? -1.057 1.623 8.859 1 92.12 213 ALA A O 1
ATOM 1599 N N . ASP A 1 214 ? 0.42 3.311 8.867 1 92.75 214 ASP A N 1
ATOM 1600 C CA . ASP A 1 214 ? 1.162 2.865 10.039 1 92.75 214 ASP A CA 1
ATOM 1601 C C . ASP A 1 214 ? 0.5 3.354 11.328 1 92.75 214 ASP A C 1
ATOM 1603 O O . ASP A 1 214 ? 0.656 2.74 12.383 1 92.75 214 ASP A O 1
ATOM 1607 N N . LEU A 1 215 ? -0.121 4.453 11.227 1 96.12 215 LEU A N 1
ATOM 1608 C CA . LEU A 1 215 ? -0.801 5.113 12.336 1 96.12 215 LEU A CA 1
ATOM 1609 C C . LEU A 1 215 ? -2.123 5.723 11.875 1 96.12 215 LEU A C 1
ATOM 1611 O O . LEU A 1 215 ? -2.178 6.398 10.844 1 96.12 215 LEU A O 1
ATOM 1615 N N . VAL A 1 216 ? -3.184 5.402 12.594 1 96.38 216 VAL A N 1
ATOM 1616 C CA . VAL A 1 216 ? -4.5 5.969 12.312 1 96.38 216 VAL A CA 1
ATOM 1617 C C . VAL A 1 216 ? -5.043 6.664 13.562 1 96.38 216 VAL A C 1
ATOM 1619 O O . VAL A 1 216 ? -5.109 6.059 14.633 1 96.38 216 VAL A O 1
ATOM 1622 N N . LEU A 1 217 ? -5.32 7.934 13.469 1 97.56 217 LEU A N 1
ATOM 1623 C CA . LEU A 1 217 ? -6.043 8.664 14.5 1 97.56 217 LEU A CA 1
ATOM 1624 C C . LEU A 1 217 ? -7.457 9.008 14.039 1 97.56 217 LEU A C 1
ATOM 1626 O O . LEU A 1 217 ? -7.641 9.773 13.094 1 97.56 217 LEU A O 1
ATOM 1630 N N . SER A 1 218 ? -8.445 8.445 14.727 1 95.81 218 SER A N 1
ATOM 1631 C CA . SER A 1 218 ? -9.844 8.625 14.352 1 95.81 218 SER A CA 1
ATOM 1632 C C . SER A 1 218 ? -10.586 9.461 15.391 1 95.81 218 SER A C 1
ATOM 1634 O O . SER A 1 218 ? -10.641 9.094 16.562 1 95.81 218 SER A O 1
ATOM 1636 N N . LEU A 1 219 ? -11.125 10.555 14.906 1 96.06 219 LEU A N 1
ATOM 1637 C CA . LEU A 1 219 ? -11.875 11.43 15.805 1 96.06 219 LEU A CA 1
ATOM 1638 C C . LEU A 1 219 ? -13.375 11.227 15.641 1 96.06 219 LEU A C 1
ATOM 1640 O O . LEU A 1 219 ? -13.883 11.195 14.516 1 96.06 219 LEU A O 1
ATOM 1644 N N . ARG A 1 220 ? -14.039 11.055 16.719 1 93.25 220 ARG A N 1
ATOM 1645 C CA . ARG A 1 220 ? -15.5 10.953 16.75 1 93.25 220 ARG A CA 1
ATOM 1646 C C . ARG A 1 220 ? -16.078 11.719 17.938 1 93.25 220 ARG A C 1
ATOM 1648 O O . ARG A 1 220 ? -15.336 12.203 18.797 1 93.25 220 ARG A O 1
ATOM 1655 N N . LEU A 1 221 ? -17.391 11.891 17.797 1 91.94 221 LEU A N 1
ATOM 1656 C CA . LEU A 1 221 ? -18.094 12.5 18.922 1 91.94 221 LEU A CA 1
ATOM 1657 C C . LEU A 1 221 ? -18.359 11.469 20.016 1 91.94 221 LEU A C 1
ATOM 1659 O O . LEU A 1 221 ? -18.172 10.266 19.797 1 91.94 221 LEU A O 1
ATOM 1663 N N . LEU A 1 222 ? -18.625 12.016 21.172 1 86.88 222 LEU A N 1
ATOM 1664 C CA . LEU A 1 222 ? -19.047 11.117 22.25 1 86.88 222 LEU A CA 1
ATOM 1665 C C . LEU A 1 222 ? -20.391 10.477 21.922 1 86.88 222 LEU A C 1
ATOM 1667 O O . LEU A 1 222 ? -21.297 11.141 21.422 1 86.88 222 LEU A O 1
ATOM 1671 N N . ASP A 1 223 ? -20.453 9.164 22.172 1 79.62 223 ASP A N 1
ATOM 1672 C CA . ASP A 1 223 ? -21.688 8.445 21.891 1 79.62 223 ASP A CA 1
ATOM 1673 C C . ASP A 1 223 ? -22.844 8.984 22.75 1 79.62 223 ASP A C 1
ATOM 1675 O O . ASP A 1 223 ? -24 8.969 22.328 1 79.62 223 ASP A O 1
ATOM 1679 N N . THR A 1 224 ? -22.469 9.359 23.906 1 75.75 224 THR A N 1
ATOM 1680 C CA . THR A 1 224 ? -23.5 9.773 24.875 1 75.75 224 THR A CA 1
ATOM 1681 C C . THR A 1 224 ? -23.922 11.219 24.625 1 75.75 224 THR A C 1
ATOM 1683 O O . THR A 1 224 ? -24.828 11.719 25.281 1 75.75 224 THR A O 1
ATOM 1686 N N . GLY A 1 225 ? -23.453 11.773 23.672 1 67.69 225 GLY A N 1
ATOM 1687 C CA . GLY A 1 225 ? -23.797 13.164 23.406 1 67.69 225 GLY A CA 1
ATOM 1688 C C . GLY A 1 225 ? -22.781 14.148 23.969 1 67.69 225 GLY A C 1
ATOM 1689 O O . GLY A 1 225 ? -21.578 13.953 23.812 1 67.69 225 GLY A O 1
ATOM 1690 N N . VAL A 1 226 ? -23.312 15.195 24.625 1 67.81 226 VAL A N 1
ATOM 1691 C CA . VAL A 1 226 ? -22.469 16.328 25.016 1 67.81 226 VAL A CA 1
ATOM 1692 C C . VAL A 1 226 ? -22.047 16.172 26.469 1 67.81 226 VAL A C 1
ATOM 1694 O O . VAL A 1 226 ? -22.844 15.773 27.328 1 67.81 226 VAL A O 1
ATOM 1697 N N . ALA A 1 227 ? -20.828 15.922 26.719 1 78 227 ALA A N 1
ATOM 1698 C CA . ALA A 1 227 ? -20.234 16.062 28.047 1 78 227 ALA A CA 1
ATOM 1699 C C . ALA A 1 227 ? -19.484 17.375 28.188 1 78 227 ALA A C 1
ATOM 1701 O O . ALA A 1 227 ? -18.859 17.844 27.234 1 78 227 ALA A O 1
ATOM 1702 N N . LYS A 1 228 ? -19.609 17.844 29.453 1 82.62 228 LYS A N 1
ATOM 1703 C CA . LYS A 1 228 ? -18.938 19.109 29.688 1 82.62 228 LYS A CA 1
ATOM 1704 C C . LYS A 1 228 ? -17.438 18.984 29.484 1 82.62 228 LYS A C 1
ATOM 1706 O O . LYS A 1 228 ? -16.828 18 29.906 1 82.62 228 LYS A O 1
ATOM 1711 N N . ASP A 1 229 ? -16.875 19.828 28.859 1 86.88 229 ASP A N 1
ATOM 1712 C CA . ASP A 1 229 ? -15.438 19.953 28.656 1 86.88 229 ASP A CA 1
ATOM 1713 C C . ASP A 1 229 ? -14.891 18.766 27.859 1 86.88 229 ASP A C 1
ATOM 1715 O O . ASP A 1 229 ? -13.773 18.312 28.109 1 86.88 229 ASP A O 1
ATOM 1719 N N . VAL A 1 230 ? -15.75 18.031 27.188 1 90.12 230 VAL A N 1
ATOM 1720 C CA . VAL A 1 230 ? -15.305 17 26.266 1 90.12 230 VAL A CA 1
ATOM 1721 C C . VAL A 1 230 ? -15.789 17.312 24.859 1 90.12 230 VAL A C 1
ATOM 1723 O O . VAL A 1 230 ? -16.984 17.438 24.609 1 90.12 230 VAL A O 1
ATOM 1726 N N . SER A 1 231 ? -14.938 17.5 23.969 1 92.69 231 SER A N 1
ATOM 1727 C CA . SER A 1 231 ? -15.266 17.812 22.578 1 92.69 231 SER A CA 1
ATOM 1728 C C . SER A 1 231 ? -15.438 16.547 21.75 1 92.69 231 SER A C 1
ATOM 1730 O O . SER A 1 231 ? -16.172 16.547 20.766 1 92.69 231 SER A O 1
ATOM 1732 N N . GLY A 1 232 ? -14.695 15.438 22.156 1 94.19 232 GLY A N 1
ATOM 1733 C CA . GLY A 1 232 ? -14.797 14.203 21.406 1 94.19 232 GLY A CA 1
ATOM 1734 C C . GLY A 1 232 ? -13.836 13.125 21.875 1 94.19 232 GLY A C 1
ATOM 1735 O O . GLY A 1 232 ? -13.273 13.227 22.969 1 94.19 232 GLY A O 1
ATOM 1736 N N . VAL A 1 233 ? -13.812 12.07 21.109 1 94.12 233 VAL A N 1
ATOM 1737 C CA . VAL A 1 233 ? -12.969 10.914 21.391 1 94.12 233 VAL A CA 1
ATOM 1738 C C . VAL A 1 233 ? -11.961 10.734 20.25 1 94.12 233 VAL A C 1
ATOM 1740 O O . VAL A 1 233 ? -12.312 10.883 19.078 1 94.12 233 VAL A O 1
ATOM 1743 N N . VAL A 1 234 ? -10.711 10.461 20.609 1 95.25 234 VAL A N 1
ATOM 1744 C CA . VAL A 1 234 ? -9.703 10.117 19.609 1 95.25 234 VAL A CA 1
ATOM 1745 C C . VAL A 1 234 ? -9.25 8.672 19.812 1 95.25 234 VAL A C 1
ATOM 1747 O O . VAL A 1 234 ? -8.852 8.289 20.922 1 95.25 234 VAL A O 1
ATOM 1750 N N . ARG A 1 235 ? -9.461 7.871 18.812 1 95.12 235 ARG A N 1
ATOM 1751 C CA . ARG A 1 235 ? -8.938 6.508 18.797 1 95.12 235 ARG A CA 1
ATOM 1752 C C . ARG A 1 235 ? -7.621 6.438 18.016 1 95.12 235 ARG A C 1
ATOM 1754 O O . ARG A 1 235 ? -7.531 6.93 16.891 1 95.12 235 ARG A O 1
ATOM 1761 N N . ILE A 1 236 ? -6.598 5.836 18.656 1 96.06 236 ILE A N 1
ATOM 1762 C CA . ILE A 1 236 ? -5.281 5.723 18.047 1 96.06 236 ILE A CA 1
ATOM 1763 C C . ILE A 1 236 ? -4.965 4.258 17.766 1 96.06 236 ILE A C 1
ATOM 1765 O O . ILE A 1 236 ? -5.02 3.418 18.672 1 96.06 236 ILE A O 1
ATOM 1769 N N . ALA A 1 237 ? -4.703 3.926 16.531 1 94.25 237 ALA A N 1
ATOM 1770 C CA . ALA A 1 237 ? -4.309 2.578 16.125 1 94.25 237 ALA A CA 1
ATOM 1771 C C . ALA A 1 237 ? -2.918 2.576 15.508 1 94.25 237 ALA A C 1
ATOM 1773 O O . ALA A 1 237 ? -2.688 3.236 14.492 1 94.25 237 ALA A O 1
ATOM 1774 N N . VAL A 1 238 ? -1.974 1.898 16.109 1 93.81 238 VAL A N 1
ATOM 1775 C CA . VAL A 1 238 ? -0.601 1.787 15.633 1 93.81 238 VAL A CA 1
ATOM 1776 C C . VAL A 1 238 ? -0.37 0.395 15.047 1 93.81 238 VAL A C 1
ATOM 1778 O O . VAL A 1 238 ? -0.703 -0.612 15.68 1 93.81 238 VAL A O 1
ATOM 1781 N N . ARG A 1 239 ? 0.173 0.437 13.859 1 88.5 239 ARG A N 1
ATOM 1782 C CA . ARG A 1 239 ? 0.525 -0.828 13.227 1 88.5 239 ARG A CA 1
ATOM 1783 C C . ARG A 1 239 ? 2.031 -1.061 13.266 1 88.5 239 ARG A C 1
ATOM 1785 O O . ARG A 1 239 ? 2.807 -0.22 12.797 1 88.5 239 ARG A O 1
ATOM 1792 N N . LYS A 1 240 ? 2.463 -2.041 13.945 1 82.88 240 LYS A N 1
ATOM 1793 C CA . LYS A 1 240 ? 3.873 -2.412 14.023 1 82.88 240 LYS A CA 1
ATOM 1794 C C . LYS A 1 240 ? 4.195 -3.555 13.062 1 82.88 240 LYS A C 1
ATOM 1796 O O . LYS A 1 240 ? 3.402 -4.488 12.906 1 82.88 240 LYS A O 1
ATOM 1801 N N . GLU A 1 241 ? 5.211 -3.229 12.289 1 78.5 241 GLU A N 1
ATOM 1802 C CA . GLU A 1 241 ? 5.637 -4.254 11.344 1 78.5 241 GLU A CA 1
ATOM 1803 C C . GLU A 1 241 ? 6.898 -4.961 11.82 1 78.5 241 GLU A C 1
ATOM 1805 O O . GLU A 1 241 ? 7.863 -4.309 12.234 1 78.5 241 GLU A O 1
ATOM 1810 N N . GLU A 1 242 ? 6.773 -6.125 12.141 1 82.31 242 GLU A N 1
ATOM 1811 C CA . GLU A 1 242 ? 7.941 -6.961 12.414 1 82.31 242 GLU A CA 1
ATOM 1812 C C . GLU A 1 242 ? 8.258 -7.867 11.227 1 82.31 242 GLU A C 1
ATOM 1814 O O . GLU A 1 242 ? 7.355 -8.32 10.523 1 82.31 242 GLU A O 1
ATOM 1819 N N . GLU A 1 243 ? 9.547 -7.875 10.93 1 85.62 243 GLU A N 1
ATOM 1820 C CA . GLU A 1 243 ? 9.953 -8.734 9.82 1 85.62 243 GLU A CA 1
ATOM 1821 C C . GLU A 1 243 ? 10.797 -9.906 10.32 1 85.62 243 GLU A C 1
ATOM 1823 O O . GLU A 1 243 ? 11.719 -9.719 11.117 1 85.62 243 GLU A O 1
ATOM 1828 N N . GLU A 1 244 ? 10.352 -11.039 10.078 1 89.44 244 GLU A N 1
ATOM 1829 C CA . GLU A 1 244 ? 11.133 -12.25 10.281 1 89.44 244 GLU A CA 1
ATOM 1830 C C . GLU A 1 244 ? 11.617 -12.836 8.953 1 89.44 244 GLU A C 1
ATOM 1832 O O . GLU A 1 244 ? 10.883 -12.812 7.961 1 89.44 244 GLU A O 1
ATOM 1837 N N . SER A 1 245 ? 12.875 -13.219 8.93 1 91.38 245 SER A N 1
ATOM 1838 C CA . SER A 1 245 ? 13.398 -13.758 7.68 1 91.38 245 SER A CA 1
ATOM 1839 C C . SER A 1 245 ? 14.094 -15.094 7.898 1 91.38 245 SER A C 1
ATOM 1841 O O . SER A 1 245 ? 14.57 -15.383 9 1 91.38 245 SER A O 1
ATOM 1843 N N . ALA A 1 246 ? 14.055 -15.969 6.961 1 92.44 246 ALA A N 1
ATOM 1844 C CA . ALA A 1 246 ? 14.734 -17.266 6.898 1 92.44 246 ALA A CA 1
ATOM 1845 C C . ALA A 1 246 ? 15.336 -17.5 5.516 1 92.44 246 ALA A C 1
ATOM 1847 O O . ALA A 1 246 ? 14.898 -16.891 4.531 1 92.44 246 ALA A O 1
ATOM 1848 N N . GLU A 1 247 ? 16.359 -18.266 5.473 1 93.81 247 GLU A N 1
ATOM 1849 C CA . GLU A 1 247 ? 16.984 -18.641 4.203 1 93.81 247 GLU A CA 1
ATOM 1850 C C . GLU A 1 247 ? 17.125 -20.156 4.082 1 93.81 247 GLU A C 1
ATOM 1852 O O . GLU A 1 247 ? 17.453 -20.828 5.055 1 93.81 247 GLU A O 1
ATOM 1857 N N . TYR A 1 248 ? 16.828 -20.703 2.896 1 94.62 248 TYR A N 1
ATOM 1858 C CA . TYR A 1 248 ? 16.953 -22.125 2.604 1 94.62 248 TYR A CA 1
ATOM 1859 C C . TYR A 1 248 ? 17.656 -22.344 1.268 1 94.62 248 TYR A C 1
ATOM 1861 O O . TYR A 1 248 ? 17.688 -21.453 0.418 1 94.62 248 TYR A O 1
ATOM 1869 N N . LEU A 1 249 ? 18.25 -23.484 1.168 1 94.06 249 LEU A N 1
ATOM 1870 C CA . LEU A 1 249 ? 18.75 -23.953 -0.119 1 94.06 249 LEU A CA 1
ATOM 1871 C C . LEU A 1 249 ? 17.703 -24.812 -0.826 1 94.06 249 LEU A C 1
ATOM 1873 O O . LEU A 1 249 ? 16.859 -25.422 -0.176 1 94.06 249 LEU A O 1
ATOM 1877 N N . TYR A 1 250 ? 17.734 -24.734 -2.107 1 93.81 250 TYR A N 1
ATOM 1878 C CA . TYR A 1 250 ? 16.812 -25.609 -2.828 1 93.81 250 TYR A CA 1
ATOM 1879 C C . TYR A 1 250 ? 17.5 -26.25 -4.031 1 93.81 250 TYR A C 1
ATOM 1881 O O . TYR A 1 250 ? 18.516 -25.734 -4.52 1 93.81 250 TYR A O 1
ATOM 1889 N N . HIS A 1 251 ? 17.094 -27.422 -4.438 1 93.31 251 HIS A N 1
ATOM 1890 C CA . HIS A 1 251 ? 17.547 -28.156 -5.613 1 93.31 251 HIS A CA 1
ATOM 1891 C C . HIS A 1 251 ? 16.375 -28.594 -6.477 1 93.31 251 HIS A C 1
ATOM 1893 O O . HIS A 1 251 ? 15.422 -29.219 -5.977 1 93.31 251 HIS A O 1
ATOM 1899 N N . ILE A 1 252 ? 16.453 -28.219 -7.707 1 91.5 252 ILE A N 1
ATOM 1900 C CA . ILE A 1 252 ? 15.438 -28.656 -8.656 1 91.5 252 ILE A CA 1
ATOM 1901 C C . ILE A 1 252 ? 15.945 -29.844 -9.453 1 91.5 252 ILE A C 1
ATOM 1903 O O . ILE A 1 252 ? 16.922 -29.734 -10.203 1 91.5 252 ILE A O 1
ATOM 1907 N N . GLY A 1 253 ? 15.25 -30.922 -9.32 1 88.12 253 GLY A N 1
ATOM 1908 C CA . GLY A 1 253 ? 15.633 -32.125 -10.047 1 88.12 253 GLY A CA 1
ATOM 1909 C C . GLY A 1 253 ? 15.188 -32.094 -11.5 1 88.12 253 GLY A C 1
ATOM 1910 O O . GLY A 1 253 ? 14.32 -31.312 -11.875 1 88.12 253 GLY A O 1
ATOM 1911 N N . ALA A 1 254 ? 15.695 -33.031 -12.281 1 83.75 254 ALA A N 1
ATOM 1912 C CA . ALA A 1 254 ? 15.359 -33.156 -13.695 1 83.75 254 ALA A CA 1
ATOM 1913 C C . ALA A 1 254 ? 13.891 -33.562 -13.875 1 83.75 254 ALA A C 1
ATOM 1915 O O . ALA A 1 254 ? 13.289 -33.25 -14.906 1 83.75 254 ALA A O 1
ATOM 1916 N N . ASP A 1 255 ? 13.352 -34.219 -12.828 1 82.56 255 ASP A N 1
ATOM 1917 C CA . ASP A 1 255 ? 11.961 -34.656 -12.883 1 82.56 255 ASP A CA 1
ATOM 1918 C C . ASP A 1 255 ? 11.008 -33.562 -12.422 1 82.56 255 ASP A C 1
ATOM 1920 O O . ASP A 1 255 ? 9.797 -33.781 -12.375 1 82.56 255 ASP A O 1
ATOM 1924 N N . GLY A 1 256 ? 11.523 -32.469 -12.109 1 83.19 256 GLY A N 1
ATOM 1925 C CA . GLY A 1 256 ? 10.688 -31.359 -11.68 1 83.19 256 GLY A CA 1
ATOM 1926 C C . GLY A 1 256 ? 10.484 -31.312 -10.18 1 83.19 256 GLY A C 1
ATOM 1927 O O . GLY A 1 256 ? 9.922 -30.344 -9.656 1 83.19 256 GLY A O 1
ATOM 1928 N N . ASN A 1 257 ? 10.961 -32.344 -9.5 1 88.31 257 ASN A N 1
ATOM 1929 C CA . ASN A 1 257 ? 10.875 -32.344 -8.039 1 88.31 257 ASN A CA 1
ATOM 1930 C C . ASN A 1 257 ? 11.82 -31.328 -7.426 1 88.31 257 ASN A C 1
ATOM 1932 O O . ASN A 1 257 ? 12.906 -31.062 -7.965 1 88.31 257 ASN A O 1
ATOM 1936 N N . VAL A 1 258 ? 11.344 -30.734 -6.359 1 92.69 258 VAL A N 1
ATOM 1937 C CA . VAL A 1 258 ? 12.156 -29.719 -5.699 1 92.69 258 VAL A CA 1
ATOM 1938 C C . VAL A 1 258 ? 12.406 -30.125 -4.246 1 92.69 258 VAL A C 1
ATOM 1940 O O . VAL A 1 258 ? 11.477 -30.516 -3.539 1 92.69 258 VAL A O 1
ATOM 1943 N N . LYS A 1 259 ? 13.656 -30.062 -3.887 1 92.31 259 LYS A N 1
ATOM 1944 C CA . LYS A 1 259 ? 14.055 -30.266 -2.496 1 92.31 259 LYS A CA 1
ATOM 1945 C C . LYS A 1 259 ? 14.531 -28.953 -1.873 1 92.31 259 LYS A C 1
ATOM 1947 O O . LYS A 1 259 ? 15.219 -28.156 -2.521 1 92.31 259 LYS A O 1
ATOM 1952 N N . VAL A 1 260 ? 14.031 -28.703 -0.669 1 94 260 VAL A N 1
ATOM 1953 C CA . VAL A 1 260 ? 14.461 -27.516 0.078 1 94 260 VAL A CA 1
ATOM 1954 C C . VAL A 1 260 ? 15.109 -27.953 1.391 1 94 260 VAL A C 1
ATOM 1956 O O . VAL A 1 260 ? 14.602 -28.828 2.086 1 94 260 VAL A O 1
ATOM 1959 N N . PHE A 1 261 ? 16.281 -27.406 1.723 1 92.75 261 PHE A N 1
ATOM 1960 C CA . PHE A 1 261 ? 16.984 -27.844 2.924 1 92.75 261 PHE A CA 1
ATOM 1961 C C . PHE A 1 261 ? 17.656 -26.656 3.609 1 92.75 261 PHE A C 1
ATOM 1963 O O . PHE A 1 261 ? 17.812 -25.594 3.006 1 92.75 261 PHE A O 1
ATOM 1970 N N . GLU A 1 262 ? 17.844 -26.75 4.918 1 91.44 262 GLU A N 1
ATOM 1971 C CA . GLU A 1 262 ? 18.469 -25.703 5.719 1 91.44 262 GLU A CA 1
ATOM 1972 C C . GLU A 1 262 ? 19.906 -25.453 5.289 1 91.44 262 GLU A C 1
ATOM 1974 O O . GLU A 1 262 ? 20.578 -26.359 4.781 1 91.44 262 GLU A O 1
ATOM 1979 N N . ARG A 1 263 ? 20.203 -24.172 5.348 1 80.75 263 ARG A N 1
ATOM 1980 C CA . ARG A 1 263 ? 21.578 -23.844 5.035 1 80.75 263 ARG A CA 1
ATOM 1981 C C . ARG A 1 263 ? 22.547 -24.547 5.984 1 80.75 263 ARG A C 1
ATOM 1983 O O . ARG A 1 263 ? 22.328 -24.578 7.195 1 80.75 263 ARG A O 1
ATOM 1990 N N . GLY A 1 264 ? 22.969 -25.734 5.699 1 64.25 264 GLY A N 1
ATOM 1991 C CA . GLY A 1 264 ? 23.906 -26.453 6.539 1 64.25 264 GLY A CA 1
ATOM 1992 C C . GLY A 1 264 ? 24.922 -25.562 7.223 1 64.25 264 GLY A C 1
ATOM 1993 O O . GLY A 1 264 ? 25.219 -24.469 6.723 1 64.25 264 GLY A O 1
ATOM 1994 N N . THR A 1 265 ? 25 -25.562 8.57 1 49.66 265 THR A N 1
ATOM 1995 C CA . THR A 1 265 ? 26.203 -25.094 9.25 1 49.66 265 THR A CA 1
ATOM 1996 C C . THR A 1 265 ? 27.453 -25.656 8.586 1 49.66 265 THR A C 1
ATOM 1998 O O . THR A 1 265 ? 27.422 -26.719 7.973 1 49.66 265 THR A O 1
ATOM 2001 N N . MET B 1 1 ? 6.871 -40.938 -0.583 1 34 1 MET B N 1
ATOM 2002 C CA . MET B 1 1 ? 6.176 -40.156 -1.614 1 34 1 MET B CA 1
ATOM 2003 C C . MET B 1 1 ? 6.535 -38.688 -1.527 1 34 1 MET B C 1
ATOM 2005 O O . MET B 1 1 ? 6.371 -38.062 -0.476 1 34 1 MET B O 1
ATOM 2009 N N . SER B 1 2 ? 7.547 -38.281 -2.176 1 47.16 2 SER B N 1
ATOM 2010 C CA . SER B 1 2 ? 8.234 -37 -2.049 1 47.16 2 SER B CA 1
ATOM 2011 C C . SER B 1 2 ? 7.242 -35.844 -2.08 1 47.16 2 SER B C 1
ATOM 2013 O O . SER B 1 2 ? 6.375 -35.781 -2.955 1 47.16 2 SER B O 1
ATOM 2015 N N . SER B 1 3 ? 6.973 -35.281 -1.043 1 64.5 3 SER B N 1
ATOM 2016 C CA . SER B 1 3 ? 5.961 -34.25 -0.873 1 64.5 3 SER B CA 1
ATOM 2017 C C . SER B 1 3 ? 6.113 -33.156 -1.92 1 64.5 3 SER B C 1
ATOM 2019 O O . SER B 1 3 ? 7.23 -32.719 -2.217 1 64.5 3 SER B O 1
ATOM 2021 N N . LYS B 1 4 ? 5.16 -33.094 -2.912 1 83.38 4 LYS B N 1
ATOM 2022 C CA . LYS B 1 4 ? 5.125 -32.125 -3.99 1 83.38 4 LYS B CA 1
ATOM 2023 C C . LYS B 1 4 ? 5.398 -30.703 -3.463 1 83.38 4 LYS B C 1
ATOM 2025 O O . LYS B 1 4 ? 5.852 -29.828 -4.207 1 83.38 4 LYS B O 1
ATOM 2030 N N . VAL B 1 5 ? 5.223 -30.594 -2.172 1 85.69 5 VAL B N 1
ATOM 2031 C CA . VAL B 1 5 ? 5.523 -29.312 -1.517 1 85.69 5 VAL B CA 1
ATOM 2032 C C . VAL B 1 5 ? 6.641 -29.516 -0.494 1 85.69 5 VAL B C 1
ATOM 2034 O O . VAL B 1 5 ? 6.492 -30.297 0.453 1 85.69 5 VAL B O 1
ATOM 2037 N N . PRO B 1 6 ? 7.746 -28.906 -0.722 1 89.81 6 PRO B N 1
ATOM 2038 C CA . PRO B 1 6 ? 8.82 -29.031 0.266 1 89.81 6 PRO B CA 1
ATOM 2039 C C . PRO B 1 6 ? 8.375 -28.641 1.674 1 89.81 6 PRO B C 1
ATOM 2041 O O . PRO B 1 6 ? 7.77 -27.578 1.863 1 89.81 6 PRO B O 1
ATOM 2044 N N . ALA B 1 7 ? 8.734 -29.391 2.637 1 88.38 7 ALA B N 1
ATOM 2045 C CA . ALA B 1 7 ? 8.25 -29.266 4.008 1 88.38 7 ALA B CA 1
ATOM 2046 C C . ALA B 1 7 ? 8.594 -27.891 4.582 1 88.38 7 ALA B C 1
ATOM 2048 O O . ALA B 1 7 ? 7.762 -27.266 5.246 1 88.38 7 ALA B O 1
ATOM 2049 N N . LEU B 1 8 ? 9.773 -27.438 4.316 1 92.19 8 LEU B N 1
ATOM 2050 C CA . LEU B 1 8 ? 10.25 -26.188 4.902 1 92.19 8 LEU B CA 1
ATOM 2051 C C . LEU B 1 8 ? 9.508 -25 4.316 1 92.19 8 LEU B C 1
ATOM 2053 O O . LEU B 1 8 ? 9.539 -23.906 4.887 1 92.19 8 LEU B O 1
ATOM 2057 N N . LEU B 1 9 ? 8.781 -25.203 3.168 1 93.62 9 LEU B N 1
ATOM 2058 C CA . LEU B 1 9 ? 8.078 -24.094 2.521 1 93.62 9 LEU B CA 1
ATOM 2059 C C . LEU B 1 9 ? 6.566 -24.266 2.666 1 93.62 9 LEU B C 1
ATOM 2061 O O . LEU B 1 9 ? 5.801 -23.391 2.256 1 93.62 9 LEU B O 1
ATOM 2065 N N . GLU B 1 10 ? 6.16 -25.312 3.285 1 91.19 10 GLU B N 1
ATOM 2066 C CA . GLU B 1 10 ? 4.746 -25.672 3.316 1 91.19 10 GLU B CA 1
ATOM 2067 C C . GLU B 1 10 ? 3.902 -24.562 3.936 1 91.19 10 GLU B C 1
ATOM 2069 O O . GLU B 1 10 ? 2.834 -24.234 3.42 1 91.19 10 GLU B O 1
ATOM 2074 N N . SER B 1 11 ? 4.387 -24 4.992 1 91.25 11 SER B N 1
ATOM 2075 C CA . SER B 1 11 ? 3.615 -23 5.723 1 91.25 11 SER B CA 1
ATOM 2076 C C . SER B 1 11 ? 3.469 -21.719 4.91 1 91.25 11 SER B C 1
ATOM 2078 O O . SER B 1 11 ? 2.596 -20.906 5.191 1 91.25 11 SER B O 1
ATOM 2080 N N . TYR B 1 12 ? 4.312 -21.594 3.912 1 94.06 12 TYR B N 1
ATOM 2081 C CA . TYR B 1 12 ? 4.305 -20.359 3.133 1 94.06 12 TYR B CA 1
ATOM 2082 C C . TYR B 1 12 ? 3.506 -20.531 1.849 1 94.06 12 TYR B C 1
ATOM 2084 O O . TYR B 1 12 ? 3.246 -19.547 1.139 1 94.06 12 TYR B O 1
ATOM 2092 N N . LEU B 1 13 ? 3.113 -21.75 1.565 1 93.88 13 LEU B N 1
ATOM 2093 C CA . LEU B 1 13 ? 2.562 -22.031 0.242 1 93.88 13 LEU B CA 1
ATOM 2094 C C . LEU B 1 13 ? 1.062 -22.281 0.319 1 93.88 13 LEU B C 1
ATOM 2096 O O . LEU B 1 13 ? 0.407 -22.484 -0.708 1 93.88 13 LEU B O 1
ATOM 2100 N N . GLY B 1 14 ? 0.493 -22.219 1.493 1 91.62 14 GLY B N 1
ATOM 2101 C CA . GLY B 1 14 ? -0.942 -22.391 1.646 1 91.62 14 GLY B CA 1
ATOM 2102 C C . GLY B 1 14 ? -1.742 -21.172 1.246 1 91.62 14 GLY B C 1
ATOM 2103 O O . GLY B 1 14 ? -1.193 -20.219 0.678 1 91.62 14 GLY B O 1
ATOM 2104 N N . LEU B 1 15 ? -3.092 -21.266 1.407 1 93 15 LEU B N 1
ATOM 2105 C CA . LEU B 1 15 ? -3.947 -20.125 1.133 1 93 15 LEU B CA 1
ATOM 2106 C C . LEU B 1 15 ? -3.57 -18.938 2.02 1 93 15 LEU B C 1
ATOM 2108 O O . LEU B 1 15 ? -3.641 -19.031 3.246 1 93 15 LEU B O 1
ATOM 2112 N N . PRO B 1 16 ? -3.088 -17.938 1.407 1 93.44 16 PRO B N 1
ATOM 2113 C CA . PRO B 1 16 ? -2.717 -16.766 2.199 1 93.44 16 PRO B CA 1
ATOM 2114 C C . PRO B 1 16 ? -3.908 -16.141 2.912 1 93.44 16 PRO B C 1
ATOM 2116 O O . PRO B 1 16 ? -5.059 -16.422 2.576 1 93.44 16 PRO B O 1
ATOM 2119 N N . GLU B 1 17 ? -3.57 -15.336 3.867 1 90.62 17 GLU B N 1
ATOM 2120 C CA . GLU B 1 17 ? -4.617 -14.562 4.531 1 90.62 17 GLU B CA 1
ATOM 2121 C C . GLU B 1 17 ? -5.32 -13.625 3.551 1 90.62 17 GLU B C 1
ATOM 2123 O O . GLU B 1 17 ? -4.758 -13.273 2.512 1 90.62 17 GLU B O 1
ATOM 2128 N N . GLU B 1 18 ? -6.516 -13.273 3.9 1 89.88 18 GLU B N 1
ATOM 2129 C CA . GLU B 1 18 ? -7.285 -12.375 3.045 1 89.88 18 GLU B CA 1
ATOM 2130 C C . GLU B 1 18 ? -6.562 -11.047 2.846 1 89.88 18 GLU B C 1
ATOM 2132 O O . GLU B 1 18 ? -5.973 -10.508 3.785 1 89.88 18 GLU B O 1
ATOM 2137 N N . ALA B 1 19 ? -6.566 -10.492 1.61 1 87.25 19 ALA B N 1
ATOM 2138 C CA . ALA B 1 19 ? -6.031 -9.203 1.199 1 87.25 19 ALA B CA 1
ATOM 2139 C C . ALA B 1 19 ? -4.508 -9.195 1.263 1 87.25 19 ALA B C 1
ATOM 2141 O O . ALA B 1 19 ? -3.881 -8.133 1.194 1 87.25 19 ALA B O 1
ATOM 2142 N N . SER B 1 20 ? -3.863 -10.375 1.411 1 92.44 20 SER B N 1
ATOM 2143 C CA . SER B 1 20 ? -2.408 -10.43 1.502 1 92.44 20 SER B CA 1
ATOM 2144 C C . SER B 1 20 ? -1.763 -10.297 0.126 1 92.44 20 SER B C 1
ATOM 2146 O O . SER B 1 20 ? -2.375 -10.633 -0.888 1 92.44 20 SER B O 1
ATOM 2148 N N . LEU B 1 21 ? -0.579 -9.742 0.188 1 94.88 21 LEU B N 1
ATOM 2149 C CA . LEU B 1 21 ? 0.281 -9.641 -0.986 1 94.88 21 LEU B CA 1
ATOM 2150 C C . LEU B 1 21 ? 1.562 -10.445 -0.791 1 94.88 21 LEU B C 1
ATOM 2152 O O . LEU B 1 21 ? 2.291 -10.242 0.182 1 94.88 21 LEU B O 1
ATOM 2156 N N . ILE B 1 22 ? 1.815 -11.422 -1.715 1 97.75 22 ILE B N 1
ATOM 2157 C CA . ILE B 1 22 ? 3.045 -12.203 -1.744 1 97.75 22 ILE B CA 1
ATOM 2158 C C . ILE B 1 22 ? 3.871 -11.828 -2.971 1 97.75 22 ILE B C 1
ATOM 2160 O O . ILE B 1 22 ? 3.34 -11.727 -4.078 1 97.75 22 ILE B O 1
ATOM 2164 N N . VAL B 1 23 ? 5.121 -11.602 -2.75 1 97.25 23 VAL B N 1
ATOM 2165 C CA . VAL B 1 23 ? 5.996 -11.234 -3.855 1 97.25 23 VAL B CA 1
ATOM 2166 C C . VAL B 1 23 ? 7.109 -12.266 -3.998 1 97.25 23 VAL B C 1
ATOM 2168 O O . VAL B 1 23 ? 7.785 -12.602 -3.023 1 97.25 23 VAL B O 1
ATOM 2171 N N . LEU B 1 24 ? 7.254 -12.828 -5.168 1 97.94 24 LEU B N 1
ATOM 2172 C CA . LEU B 1 24 ? 8.352 -13.711 -5.547 1 97.94 24 LEU B CA 1
ATOM 2173 C C . LEU B 1 24 ? 9.328 -12.992 -6.469 1 97.94 24 LEU B C 1
ATOM 2175 O O . LEU B 1 24 ? 8.93 -12.438 -7.496 1 97.94 24 LEU B O 1
ATOM 2179 N N . THR B 1 25 ? 10.578 -12.984 -6.086 1 95.81 25 THR B N 1
ATOM 2180 C CA . THR B 1 25 ? 11.57 -12.344 -6.941 1 95.81 25 THR B CA 1
ATOM 2181 C C . THR B 1 25 ? 12.625 -13.344 -7.395 1 95.81 25 THR B C 1
ATOM 2183 O O . THR B 1 25 ? 12.969 -14.266 -6.656 1 95.81 25 THR B O 1
ATOM 2186 N N . ASN B 1 26 ? 13.047 -13.18 -8.562 1 94.31 26 ASN B N 1
ATOM 2187 C CA . ASN B 1 26 ? 14.109 -14.016 -9.117 1 94.31 26 ASN B CA 1
ATOM 2188 C C . ASN B 1 26 ? 15.211 -13.18 -9.758 1 94.31 26 ASN B C 1
ATOM 2190 O O . ASN B 1 26 ? 15.008 -12 -10.047 1 94.31 26 ASN B O 1
ATOM 2194 N N . VAL B 1 27 ? 16.344 -13.727 -9.859 1 91.81 27 VAL B N 1
ATOM 2195 C CA . VAL B 1 27 ? 17.422 -13.211 -10.688 1 91.81 27 VAL B CA 1
ATOM 2196 C C . VAL B 1 27 ? 17.672 -14.164 -11.852 1 91.81 27 VAL B C 1
ATOM 2198 O O . VAL B 1 27 ? 17.109 -15.258 -11.906 1 91.81 27 VAL B O 1
ATOM 2201 N N . MET B 1 28 ? 18.5 -13.609 -12.766 1 87.69 28 MET B N 1
ATOM 2202 C CA . MET B 1 28 ? 18.844 -14.477 -13.883 1 87.69 28 MET B CA 1
ATOM 2203 C C . MET B 1 28 ? 19.453 -15.789 -13.391 1 87.69 28 MET B C 1
ATOM 2205 O O . MET B 1 28 ? 20.359 -15.781 -12.547 1 87.69 28 MET B O 1
ATOM 2209 N N . GLY B 1 29 ? 18.938 -16.906 -13.859 1 88.5 29 GLY B N 1
ATOM 2210 C CA . GLY B 1 29 ? 19.453 -18.219 -13.492 1 88.5 29 GLY B CA 1
ATOM 2211 C C . GLY B 1 29 ? 18.672 -18.875 -12.359 1 88.5 29 GLY B C 1
ATOM 2212 O O . GLY B 1 29 ? 18.812 -20.062 -12.109 1 88.5 29 GLY B O 1
ATOM 2213 N N . ALA B 1 30 ? 17.953 -18.156 -11.656 1 92.31 30 ALA B N 1
ATOM 2214 C CA . ALA B 1 30 ? 17.125 -18.672 -10.57 1 92.31 30 ALA B CA 1
ATOM 2215 C C . ALA B 1 30 ? 15.656 -18.312 -10.781 1 92.31 30 ALA B C 1
ATOM 2217 O O . ALA B 1 30 ? 15.18 -17.297 -10.289 1 92.31 30 ALA B O 1
ATOM 2218 N N . THR B 1 31 ? 14.961 -19.172 -11.359 1 92.62 31 THR B N 1
ATOM 2219 C CA . THR B 1 31 ? 13.602 -18.875 -11.797 1 92.62 31 THR B CA 1
ATOM 2220 C C . THR B 1 31 ? 12.609 -19.078 -10.656 1 92.62 31 THR B C 1
ATOM 2222 O O . THR B 1 31 ? 12.812 -19.938 -9.797 1 92.62 31 THR B O 1
ATOM 2225 N N . THR B 1 32 ? 11.516 -18.328 -10.656 1 96.12 32 THR B N 1
ATOM 2226 C CA . THR B 1 32 ? 10.445 -18.453 -9.672 1 96.12 32 THR B CA 1
ATOM 2227 C C . THR B 1 32 ? 9.398 -19.453 -10.156 1 96.12 32 THR B C 1
ATOM 2229 O O . THR B 1 32 ? 8.43 -19.734 -9.445 1 96.12 32 THR B O 1
ATOM 2232 N N . ASN B 1 33 ? 9.555 -20.094 -11.297 1 96.19 33 ASN B N 1
ATOM 2233 C CA . ASN B 1 33 ? 8.539 -20.938 -11.914 1 96.19 33 ASN B CA 1
ATOM 2234 C C . ASN B 1 33 ? 8.125 -22.078 -11 1 96.19 33 ASN B C 1
ATOM 2236 O O . ASN B 1 33 ? 6.938 -22.375 -10.852 1 96.19 33 ASN B O 1
ATOM 2240 N N . TRP B 1 34 ? 9.125 -22.719 -10.461 1 95.75 34 TRP B N 1
ATOM 2241 C CA . TRP B 1 34 ? 8.805 -23.875 -9.625 1 95.75 34 TRP B CA 1
ATOM 2242 C C . TRP B 1 34 ? 7.98 -23.469 -8.422 1 95.75 34 TRP B C 1
ATOM 2244 O O . TRP B 1 34 ? 7.117 -24.219 -7.961 1 95.75 34 TRP B O 1
ATOM 2254 N N . LEU B 1 35 ? 8.227 -22.312 -7.859 1 96.69 35 LEU B N 1
ATOM 2255 C CA . LEU B 1 35 ? 7.441 -21.828 -6.734 1 96.69 35 LEU B CA 1
ATOM 2256 C C . LEU B 1 35 ? 6 -21.547 -7.152 1 96.69 35 LEU B C 1
ATOM 2258 O O . LEU B 1 35 ? 5.062 -21.906 -6.426 1 96.69 35 LEU B O 1
ATOM 2262 N N . VAL B 1 36 ? 5.793 -20.859 -8.289 1 97.81 36 VAL B N 1
ATOM 2263 C CA . VAL B 1 36 ? 4.453 -20.609 -8.797 1 97.81 36 VAL B CA 1
ATOM 2264 C C . VAL B 1 36 ? 3.691 -21.922 -8.945 1 97.81 36 VAL B C 1
ATOM 2266 O O . VAL B 1 36 ? 2.531 -22.031 -8.539 1 97.81 36 VAL B O 1
ATOM 2269 N N . LEU B 1 37 ? 4.348 -22.906 -9.477 1 96.62 37 LEU B N 1
ATOM 2270 C CA . LEU B 1 37 ? 3.727 -24.219 -9.656 1 96.62 37 LEU B CA 1
ATOM 2271 C C . LEU B 1 37 ? 3.355 -24.844 -8.305 1 96.62 37 LEU B C 1
ATOM 2273 O O . LEU B 1 37 ? 2.316 -25.484 -8.188 1 96.62 37 LEU B O 1
ATOM 2277 N N . ARG B 1 38 ? 4.164 -24.672 -7.332 1 95.62 38 ARG B N 1
ATOM 2278 C CA . ARG B 1 38 ? 3.846 -25.203 -6.012 1 95.62 38 ARG B CA 1
ATOM 2279 C C . ARG B 1 38 ? 2.672 -24.469 -5.387 1 95.62 38 ARG B C 1
ATOM 2281 O O . ARG B 1 38 ? 1.87 -25.047 -4.66 1 95.62 38 ARG B O 1
ATOM 2288 N N . TYR B 1 39 ? 2.592 -23.156 -5.586 1 96.44 39 TYR B N 1
ATOM 2289 C CA . TYR B 1 39 ? 1.404 -22.422 -5.156 1 96.44 39 TYR B CA 1
ATOM 2290 C C . TYR B 1 39 ? 0.155 -22.969 -5.84 1 96.44 39 TYR B C 1
ATOM 2292 O O . TYR B 1 39 ? -0.87 -23.188 -5.191 1 96.44 39 TYR B O 1
ATOM 2300 N N . LEU B 1 40 ? 0.265 -23.125 -7.215 1 96.56 40 LEU B N 1
ATOM 2301 C CA . LEU B 1 40 ? -0.867 -23.688 -7.941 1 96.56 40 LEU B CA 1
ATOM 2302 C C . LEU B 1 40 ? -1.289 -25.031 -7.336 1 96.56 40 LEU B C 1
ATOM 2304 O O . LEU B 1 40 ? -2.479 -25.266 -7.105 1 96.56 40 LEU B O 1
ATOM 2308 N N . TYR B 1 41 ? -0.328 -25.828 -7.094 1 94.31 41 TYR B N 1
ATOM 2309 C CA . TYR B 1 41 ? -0.599 -27.141 -6.527 1 94.31 41 TYR B CA 1
ATOM 2310 C C . TYR B 1 41 ? -1.287 -27.016 -5.172 1 94.31 41 TYR B C 1
ATOM 2312 O O . TYR B 1 41 ? -2.322 -27.656 -4.938 1 94.31 41 TYR B O 1
ATOM 2320 N N . SER B 1 42 ? -0.739 -26.266 -4.305 1 93.5 42 SER B N 1
ATOM 2321 C CA . SER B 1 42 ? -1.242 -26.125 -2.939 1 93.5 42 SER B CA 1
ATOM 2322 C C . SER B 1 42 ? -2.637 -25.516 -2.924 1 93.5 42 SER B C 1
ATOM 2324 O O . SER B 1 42 ? -3.49 -25.922 -2.131 1 93.5 42 SER B O 1
ATOM 2326 N N . LEU B 1 43 ? -2.926 -24.562 -3.76 1 94.88 43 LEU B N 1
ATOM 2327 C CA . LEU B 1 43 ? -4.172 -23.812 -3.74 1 94.88 43 LEU B CA 1
ATOM 2328 C C . LEU B 1 43 ? -5.281 -24.562 -4.461 1 94.88 43 LEU B C 1
ATOM 2330 O O . LEU B 1 43 ? -6.461 -24.391 -4.156 1 94.88 43 LEU B O 1
ATOM 2334 N N . LEU B 1 44 ? -4.867 -25.438 -5.441 1 93.94 44 LEU B N 1
ATOM 2335 C CA . LEU B 1 44 ? -5.875 -26.062 -6.297 1 93.94 44 LEU B CA 1
ATOM 2336 C C . LEU B 1 44 ? -6.074 -27.516 -5.93 1 93.94 44 LEU B C 1
ATOM 2338 O O . LEU B 1 44 ? -7.051 -28.141 -6.352 1 93.94 44 LEU B O 1
ATOM 2342 N N . GLN B 1 45 ? -5.078 -28.062 -5.199 1 82.44 45 GLN B N 1
ATOM 2343 C CA . GLN B 1 45 ? -5.141 -29.5 -4.891 1 82.44 45 GLN B CA 1
ATOM 2344 C C . GLN B 1 45 ? -6.344 -29.812 -4.008 1 82.44 45 GLN B C 1
ATOM 2346 O O . GLN B 1 45 ? -6.605 -29.109 -3.029 1 82.44 45 GLN B O 1
ATOM 2351 N N . GLY B 1 46 ? -7.508 -29.719 -4.473 1 61.53 46 GLY B N 1
ATOM 2352 C CA . GLY B 1 46 ? -8.695 -30.156 -3.758 1 61.53 46 GLY B CA 1
ATOM 2353 C C . GLY B 1 46 ? -8.398 -31.141 -2.646 1 61.53 46 GLY B C 1
ATOM 2354 O O . GLY B 1 46 ? -7.469 -31.938 -2.756 1 61.53 46 GLY B O 1
ATOM 2355 N N . ARG B 1 47 ? -8.141 -30.781 -1.322 1 50.03 47 ARG B N 1
ATOM 2356 C CA . ARG B 1 47 ? -8.047 -31.875 -0.354 1 50.03 47 ARG B CA 1
ATOM 2357 C C . ARG B 1 47 ? -8.969 -33.031 -0.737 1 50.03 47 ARG B C 1
ATOM 2359 O O . ARG B 1 47 ? -10.18 -32.844 -0.874 1 50.03 47 ARG B O 1
ATOM 2366 N N . GLY B 1 48 ? -8.625 -34.031 -1.53 1 42.53 48 GLY B N 1
ATOM 2367 C CA . GLY B 1 48 ? -9.406 -35.25 -1.533 1 42.53 48 GLY B CA 1
ATOM 2368 C C . GLY B 1 48 ? -10.164 -35.5 -0.239 1 42.53 48 GLY B C 1
ATOM 2369 O O . GLY B 1 48 ? -9.906 -34.812 0.762 1 42.53 48 GLY B O 1
ATOM 2370 N N . ALA B 1 49 ? -11.25 -36.656 -0.21 1 37.34 49 ALA B N 1
ATOM 2371 C CA . ALA B 1 49 ? -12.211 -37.125 0.779 1 37.34 49 ALA B CA 1
ATOM 2372 C C . ALA B 1 49 ? -11.578 -37.219 2.164 1 37.34 49 ALA B C 1
ATOM 2374 O O . ALA B 1 49 ? -12.273 -37.375 3.164 1 37.34 49 ALA B O 1
ATOM 2375 N N . GLY B 1 50 ? -10.367 -37.875 2.41 1 37.09 50 GLY B N 1
ATOM 2376 C CA . GLY B 1 50 ? -10.258 -38.406 3.754 1 37.09 50 GLY B CA 1
ATOM 2377 C C . GLY B 1 50 ? -10.102 -37.344 4.82 1 37.09 50 GLY B C 1
ATOM 2378 O O . GLY B 1 50 ? -10.406 -37.594 5.992 1 37.09 50 GLY B O 1
ATOM 2379 N N . ALA B 1 51 ? -8.781 -36.875 5.094 1 36.75 51 ALA B N 1
ATOM 2380 C CA . ALA B 1 51 ? -8.562 -36.281 6.41 1 36.75 51 ALA B CA 1
ATOM 2381 C C . ALA B 1 51 ? -9.453 -35.062 6.617 1 36.75 51 ALA B C 1
ATOM 2383 O O . ALA B 1 51 ? -9.812 -34.375 5.652 1 36.75 51 ALA B O 1
ATOM 2384 N N . ASP B 1 52 ? -10.195 -34.812 7.633 1 41.56 52 ASP B N 1
ATOM 2385 C CA . ASP B 1 52 ? -11.094 -33.875 8.281 1 41.56 52 ASP B CA 1
ATOM 2386 C C . ASP B 1 52 ? -10.773 -32.438 7.863 1 41.56 52 ASP B C 1
ATOM 2388 O O . ASP B 1 52 ? -11.32 -31.484 8.422 1 41.56 52 ASP B O 1
ATOM 2392 N N . ASP B 1 53 ? -9.492 -32.188 7.539 1 44.41 53 ASP B N 1
ATOM 2393 C CA . ASP B 1 53 ? -9.125 -30.766 7.57 1 44.41 53 ASP B CA 1
ATOM 2394 C C . ASP B 1 53 ? -9.844 -29.984 6.473 1 44.41 53 ASP B C 1
ATOM 2396 O O . ASP B 1 53 ? -10.141 -30.531 5.406 1 44.41 53 ASP B O 1
ATOM 2400 N N . ALA B 1 54 ? -10.289 -28.812 6.652 1 43.38 54 ALA B N 1
ATOM 2401 C CA . ALA B 1 54 ? -11.094 -27.797 5.992 1 43.38 54 ALA B CA 1
ATOM 2402 C C . ALA B 1 54 ? -10.711 -27.672 4.52 1 43.38 54 ALA B C 1
ATOM 2404 O O . ALA B 1 54 ? -9.539 -27.469 4.188 1 43.38 54 ALA B O 1
ATOM 2405 N N . GLU B 1 55 ? -11.203 -28.266 3.424 1 50.5 55 GLU B N 1
ATOM 2406 C CA . GLU B 1 55 ? -11.219 -28.062 1.979 1 50.5 55 GLU B CA 1
ATOM 2407 C C . GLU B 1 55 ? -10.852 -26.625 1.618 1 50.5 55 GLU B C 1
ATOM 2409 O O . GLU B 1 55 ? -11.461 -25.688 2.111 1 50.5 55 GLU B O 1
ATOM 2414 N N . THR B 1 56 ? -9.602 -26.328 1.445 1 58.09 56 THR B N 1
ATOM 2415 C CA . THR B 1 56 ? -9.359 -24.969 0.983 1 58.09 56 THR B CA 1
ATOM 2416 C C . THR B 1 56 ? -10.156 -24.672 -0.284 1 58.09 56 THR B C 1
ATOM 2418 O O . THR B 1 56 ? -10.109 -25.438 -1.243 1 58.09 56 THR B O 1
ATOM 2421 N N . ASN B 1 57 ? -11.32 -24.25 -0.328 1 79.88 57 ASN B N 1
ATOM 2422 C CA . ASN B 1 57 ? -12.188 -23.844 -1.429 1 79.88 57 ASN B CA 1
ATOM 2423 C C . ASN B 1 57 ? -11.688 -22.562 -2.096 1 79.88 57 ASN B C 1
ATOM 2425 O O . ASN B 1 57 ? -12.344 -21.531 -2.033 1 79.88 57 ASN B O 1
ATOM 2429 N N . SER B 1 58 ? -10.398 -22.812 -2.711 1 93.31 58 SER B N 1
ATOM 2430 C CA . SER B 1 58 ? -9.859 -21.625 -3.357 1 93.31 58 SER B CA 1
ATOM 2431 C C . SER B 1 58 ? -9.711 -21.828 -4.859 1 93.31 58 SER B C 1
ATOM 2433 O O . SER B 1 58 ? -9.555 -22.953 -5.324 1 93.31 58 SER B O 1
ATOM 2435 N N . GLY B 1 59 ? -9.898 -20.844 -5.621 1 96.31 59 GLY B N 1
ATOM 2436 C CA . GLY B 1 59 ? -9.633 -20.781 -7.051 1 96.31 59 GLY B CA 1
ATOM 2437 C C . GLY B 1 59 ? -8.469 -19.875 -7.406 1 96.31 59 GLY B C 1
ATOM 2438 O O . GLY B 1 59 ? -8.062 -19.031 -6.598 1 96.31 59 GLY B O 1
ATOM 2439 N N . VAL B 1 60 ? -7.926 -20.141 -8.57 1 97.75 60 VAL B N 1
ATOM 2440 C CA . VAL B 1 60 ? -6.738 -19.375 -8.945 1 97.75 60 VAL B CA 1
ATOM 2441 C C . VAL B 1 60 ? -6.938 -18.75 -10.32 1 97.75 60 VAL B C 1
ATOM 2443 O O . VAL B 1 60 ? -7.445 -19.406 -11.234 1 97.75 60 VAL B O 1
ATOM 2446 N N . VAL B 1 61 ? -6.652 -17.484 -10.445 1 98.12 61 VAL B N 1
ATOM 2447 C CA . VAL B 1 61 ? -6.469 -16.797 -11.727 1 98.12 61 VAL B CA 1
ATOM 2448 C C . VAL B 1 61 ? -4.984 -16.562 -11.977 1 98.12 61 VAL B C 1
ATOM 2450 O O . VAL B 1 61 ? -4.332 -15.828 -11.227 1 98.12 61 VAL B O 1
ATOM 2453 N N . LEU B 1 62 ? -4.445 -17.219 -12.992 1 98.38 62 LEU B N 1
ATOM 2454 C CA . LEU B 1 62 ? -3.035 -17.078 -13.336 1 98.38 62 LEU B CA 1
ATOM 2455 C C . LEU B 1 62 ? -2.869 -16.203 -14.578 1 98.38 62 LEU B C 1
ATOM 2457 O O . LEU B 1 62 ? -3.414 -16.516 -15.641 1 98.38 62 LEU B O 1
ATOM 2461 N N . VAL B 1 63 ? -2.229 -15.094 -14.398 1 97.38 63 VAL B N 1
ATOM 2462 C CA . VAL B 1 63 ? -1.843 -14.219 -15.5 1 97.38 63 VAL B CA 1
ATOM 2463 C C . VAL B 1 63 ? -0.344 -14.344 -15.758 1 97.38 63 VAL B C 1
ATOM 2465 O O . VAL B 1 63 ? 0.463 -14.266 -14.828 1 97.38 63 VAL B O 1
ATOM 2468 N N . SER B 1 64 ? 0.045 -14.555 -16.984 1 96.44 64 SER B N 1
ATOM 2469 C CA . SER B 1 64 ? 1.469 -14.648 -17.281 1 96.44 64 SER B CA 1
ATOM 2470 C C . SER B 1 64 ? 1.852 -13.758 -18.469 1 96.44 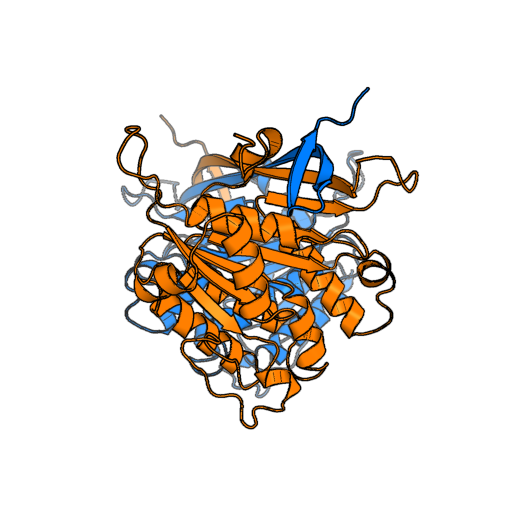64 SER B C 1
ATOM 2472 O O . SER B 1 64 ? 1.207 -13.789 -19.516 1 96.44 64 SER B O 1
ATOM 2474 N N . PHE B 1 65 ? 2.908 -12.969 -18.297 1 92.94 65 PHE B N 1
ATOM 2475 C CA . PHE B 1 65 ? 3.387 -12.102 -19.359 1 92.94 65 PHE B CA 1
ATOM 2476 C C . PHE B 1 65 ? 4.656 -12.664 -19.984 1 92.94 65 PHE B C 1
ATOM 2478 O O . PHE B 1 65 ? 5.262 -12.023 -20.844 1 92.94 65 PHE B O 1
ATOM 2485 N N . MET B 1 66 ? 5.008 -13.82 -19.594 1 91.69 66 MET B N 1
ATOM 2486 C CA . MET B 1 66 ? 6.258 -14.375 -20.094 1 91.69 66 MET B CA 1
ATOM 2487 C C . MET B 1 66 ? 6.043 -15.773 -20.656 1 91.69 66 MET B C 1
ATOM 2489 O O . MET B 1 66 ? 6.781 -16.219 -21.547 1 91.69 66 MET B O 1
ATOM 2493 N N . ARG B 1 67 ? 5.062 -16.438 -20.125 1 93.12 67 ARG B N 1
ATOM 2494 C CA . ARG B 1 67 ? 4.848 -17.828 -20.531 1 93.12 67 ARG B CA 1
ATOM 2495 C C . ARG B 1 67 ? 3.398 -18.062 -20.922 1 93.12 67 ARG B C 1
ATOM 2497 O O . ARG B 1 67 ? 2.488 -17.422 -20.391 1 93.12 67 ARG B O 1
ATOM 2504 N N . ASP B 1 68 ? 3.193 -19 -21.828 1 92.62 68 ASP B N 1
ATOM 2505 C CA . ASP B 1 68 ? 1.834 -19.297 -22.266 1 92.62 68 ASP B CA 1
ATOM 2506 C C . ASP B 1 68 ? 1.232 -20.438 -21.438 1 92.62 68 ASP B C 1
ATOM 2508 O O . ASP B 1 68 ? 1.886 -20.969 -20.531 1 92.62 68 ASP B O 1
ATOM 2512 N N . LEU B 1 69 ? 0.024 -20.766 -21.766 1 95.19 69 LEU B N 1
ATOM 2513 C CA . LEU B 1 69 ? -0.702 -21.766 -20.984 1 95.19 69 LEU B CA 1
ATOM 2514 C C . LEU B 1 69 ? -0.058 -23.141 -21.141 1 95.19 69 LEU B C 1
ATOM 2516 O O . LEU B 1 69 ? -0.056 -23.938 -20.188 1 95.19 69 LEU B O 1
ATOM 2520 N N . ALA B 1 70 ? 0.492 -23.453 -22.266 1 94 70 ALA B N 1
ATOM 2521 C CA . ALA B 1 70 ? 1.135 -24.734 -22.5 1 94 70 ALA B CA 1
ATOM 2522 C C . ALA B 1 70 ? 2.266 -24.984 -21.5 1 94 70 ALA B C 1
ATOM 2524 O O . ALA B 1 70 ? 2.414 -26.094 -20.984 1 94 70 ALA B O 1
ATOM 2525 N N . PHE B 1 71 ? 3.008 -24.031 -21.297 1 94.81 71 PHE B N 1
ATOM 2526 C CA . PHE B 1 71 ? 4.113 -24.109 -20.344 1 94.81 71 PHE B CA 1
ATOM 2527 C C . PHE B 1 71 ? 3.609 -24.484 -18.969 1 94.81 71 PHE B C 1
ATOM 2529 O O . PHE B 1 71 ? 4.133 -25.406 -18.344 1 94.81 71 PHE B O 1
ATOM 2536 N N . TRP B 1 72 ? 2.641 -23.75 -18.484 1 96.56 72 TRP B N 1
ATOM 2537 C CA . TRP B 1 72 ? 2.125 -23.953 -17.141 1 96.56 72 TRP B CA 1
ATOM 2538 C C . TRP B 1 72 ? 1.387 -25.281 -17.047 1 96.56 72 TRP B C 1
ATOM 2540 O O . TRP B 1 72 ? 1.443 -25.969 -16.016 1 96.56 72 TRP B O 1
ATOM 2550 N N . ARG B 1 73 ? 0.698 -25.672 -18.109 1 95.88 73 ARG B N 1
ATOM 2551 C CA . ARG B 1 73 ? 0.026 -26.969 -18.156 1 95.88 73 ARG B CA 1
ATOM 2552 C C . ARG B 1 73 ? 1.024 -28.109 -18 1 95.88 73 ARG B C 1
ATOM 2554 O O . ARG B 1 73 ? 0.789 -29.047 -17.219 1 95.88 73 ARG B O 1
ATOM 2561 N N . GLU B 1 74 ? 2.061 -28 -18.719 1 95.12 74 GLU B N 1
ATOM 2562 C CA . GLU B 1 74 ? 3.096 -29.031 -18.625 1 95.12 74 GLU B CA 1
ATOM 2563 C C . GLU B 1 74 ? 3.664 -29.125 -17.219 1 95.12 74 GLU B C 1
ATOM 2565 O O . GLU B 1 74 ? 3.803 -30.219 -16.672 1 95.12 74 GLU B O 1
ATOM 2570 N N . GLY B 1 75 ? 4.012 -28.031 -16.641 1 94.69 75 GLY B N 1
ATOM 2571 C CA . GLY B 1 75 ? 4.516 -28.016 -15.281 1 94.69 75 GLY B CA 1
ATOM 2572 C C . GLY B 1 75 ? 3.521 -28.562 -14.273 1 94.69 75 GLY B C 1
ATOM 2573 O O . GLY B 1 75 ? 3.887 -29.344 -13.391 1 94.69 75 GLY B O 1
ATOM 2574 N N . ALA B 1 76 ? 2.293 -28.141 -14.406 1 95 76 ALA B N 1
ATOM 2575 C CA . ALA B 1 76 ? 1.243 -28.578 -13.492 1 95 76 ALA B CA 1
ATOM 2576 C C . ALA B 1 76 ? 0.995 -30.078 -13.617 1 95 76 ALA B C 1
ATOM 2578 O O . ALA B 1 76 ? 0.771 -30.766 -12.617 1 95 76 ALA B O 1
ATOM 2579 N N . SER B 1 77 ? 1.049 -30.562 -14.805 1 93.81 77 SER B N 1
ATOM 2580 C CA . SER B 1 77 ? 0.809 -31.984 -15.047 1 93.81 77 SER B CA 1
ATOM 2581 C C . SER B 1 77 ? 1.842 -32.844 -14.336 1 93.81 77 SER B C 1
ATOM 2583 O O . SER B 1 77 ? 1.521 -33.938 -13.859 1 93.81 77 SER B O 1
ATOM 2585 N N . ARG B 1 78 ? 3.055 -32.375 -14.266 1 91.56 78 ARG B N 1
ATOM 2586 C CA . ARG B 1 78 ? 4.113 -33.125 -13.57 1 91.56 78 ARG B CA 1
ATOM 2587 C C . ARG B 1 78 ? 3.812 -33.219 -12.078 1 91.56 78 ARG B C 1
ATOM 2589 O O . ARG B 1 78 ? 4.309 -34.125 -11.406 1 91.56 78 ARG B O 1
ATOM 2596 N N . LEU B 1 79 ? 2.988 -32.344 -11.602 1 91.12 79 LEU B N 1
ATOM 2597 C CA . LEU B 1 79 ? 2.6 -32.344 -10.195 1 91.12 79 LEU B CA 1
ATOM 2598 C C . LEU B 1 79 ? 1.268 -33.062 -10 1 91.12 79 LEU B C 1
ATOM 2600 O O . LEU B 1 79 ? 0.751 -33.156 -8.883 1 91.12 79 LEU B O 1
ATOM 2604 N N . GLY B 1 80 ? 0.666 -33.5 -11.094 1 90.56 80 GLY B N 1
ATOM 2605 C CA . GLY B 1 80 ? -0.598 -34.219 -11.031 1 90.56 80 GLY B CA 1
ATOM 2606 C C . GLY B 1 80 ? -1.806 -33.312 -11.078 1 90.56 80 GLY B C 1
ATOM 2607 O O . GLY B 1 80 ? -2.908 -33.688 -10.695 1 90.56 80 GLY B O 1
ATOM 2608 N N . LEU B 1 81 ? -1.622 -32.094 -11.477 1 92.56 81 LEU B N 1
ATOM 2609 C CA . LEU B 1 81 ? -2.715 -31.141 -11.578 1 92.56 81 LEU B CA 1
ATOM 2610 C C . LEU B 1 81 ? -3.234 -31.062 -13.016 1 92.56 81 LEU B C 1
ATOM 2612 O O . LEU B 1 81 ? -2.453 -30.891 -13.953 1 92.56 81 LEU B O 1
ATOM 2616 N N . ASP B 1 82 ? -4.5 -31.219 -13.172 1 94.5 82 ASP B N 1
ATOM 2617 C CA . ASP B 1 82 ? -5.164 -31.062 -14.461 1 94.5 82 ASP B CA 1
ATOM 2618 C C . ASP B 1 82 ? -5.785 -29.672 -14.602 1 94.5 82 ASP B C 1
ATOM 2620 O O . ASP B 1 82 ? -6.953 -29.469 -14.266 1 94.5 82 ASP B O 1
ATOM 2624 N N . LEU B 1 83 ? -4.988 -28.75 -15.18 1 94.94 83 LEU B N 1
ATOM 2625 C CA . LEU B 1 83 ? -5.441 -27.375 -15.25 1 94.94 83 LEU B CA 1
ATOM 2626 C C . LEU B 1 83 ? -6.672 -27.25 -16.156 1 94.94 83 LEU B C 1
ATOM 2628 O O . LEU B 1 83 ? -7.547 -26.422 -15.898 1 94.94 83 LEU B O 1
ATOM 2632 N N . ASP B 1 84 ? -6.754 -28.016 -17.219 1 93.75 84 ASP B N 1
ATOM 2633 C CA . ASP B 1 84 ? -7.922 -28 -18.094 1 93.75 84 ASP B CA 1
ATOM 2634 C C . ASP B 1 84 ? -9.18 -28.406 -17.328 1 93.75 84 ASP B C 1
ATOM 2636 O O . ASP B 1 84 ? -10.219 -27.75 -17.438 1 93.75 84 ASP B O 1
ATOM 2640 N N . GLY B 1 85 ? -9.055 -29.516 -16.656 1 93.38 85 GLY B N 1
ATOM 2641 C CA . GLY B 1 85 ? -10.18 -29.953 -15.844 1 93.38 85 GLY B CA 1
ATOM 2642 C C . GLY B 1 85 ? -10.586 -28.938 -14.789 1 93.38 85 GLY B C 1
ATOM 2643 O O . GLY B 1 85 ? -11.773 -28.703 -14.57 1 93.38 85 GLY B O 1
ATOM 2644 N N . LEU B 1 86 ? -9.609 -28.391 -14.133 1 93.75 86 LEU B N 1
ATOM 2645 C CA . LEU B 1 86 ? -9.875 -27.391 -13.102 1 93.75 86 LEU B CA 1
ATOM 2646 C C . LEU B 1 86 ? -10.516 -26.141 -13.703 1 93.75 86 LEU B C 1
ATOM 2648 O O . LEU B 1 86 ? -11.367 -25.516 -13.07 1 93.75 86 LEU B O 1
ATOM 2652 N N . SER B 1 87 ? -10.117 -25.781 -14.883 1 94.19 87 SER B N 1
ATOM 2653 C CA . SER B 1 87 ? -10.734 -24.672 -15.594 1 94.19 87 SER B CA 1
ATOM 2654 C C . SER B 1 87 ? -12.203 -24.953 -15.883 1 94.19 87 SER B C 1
ATOM 2656 O O . SER B 1 87 ? -13.062 -24.094 -15.664 1 94.19 87 SER B O 1
ATOM 2658 N N . ARG B 1 88 ? -12.5 -26.109 -16.375 1 92.75 88 ARG B N 1
ATOM 2659 C CA . ARG B 1 88 ? -13.875 -26.5 -16.641 1 92.75 88 ARG B CA 1
ATOM 2660 C C . ARG B 1 88 ? -14.711 -26.484 -15.367 1 92.75 88 ARG B C 1
ATOM 2662 O O . ARG B 1 88 ? -15.898 -26.141 -15.398 1 92.75 88 ARG B O 1
ATOM 2669 N N . ALA B 1 89 ? -14.086 -26.812 -14.25 1 92 89 ALA B N 1
ATOM 2670 C CA . ALA B 1 89 ? -14.766 -26.844 -12.961 1 92 89 ALA B CA 1
ATOM 2671 C C . ALA B 1 89 ? -14.914 -25.453 -12.375 1 92 89 ALA B C 1
ATOM 2673 O O . ALA B 1 89 ? -15.516 -25.266 -11.312 1 92 89 ALA B O 1
ATOM 2674 N N . GLY B 1 90 ? -14.305 -24.438 -13.008 1 93.56 90 GLY B N 1
ATOM 2675 C CA . GLY B 1 90 ? -14.406 -23.078 -12.539 1 93.56 90 GLY B CA 1
ATOM 2676 C C . GLY B 1 90 ? -13.453 -22.766 -11.406 1 93.56 90 GLY B C 1
ATOM 2677 O O . GLY B 1 90 ? -13.695 -21.844 -10.617 1 93.56 90 GLY B O 1
ATOM 2678 N N . LYS B 1 91 ? -12.406 -23.562 -11.242 1 95.31 91 LYS B N 1
ATOM 2679 C CA . LYS B 1 91 ? -11.453 -23.375 -10.156 1 95.31 91 LYS B CA 1
ATOM 2680 C C . LYS B 1 91 ? -10.195 -22.656 -10.648 1 95.31 91 LYS B C 1
ATOM 2682 O O . LYS B 1 91 ? -9.391 -22.203 -9.844 1 95.31 91 LYS B O 1
ATOM 2687 N N . PHE B 1 92 ? -10.023 -22.656 -11.977 1 96.56 92 PHE B N 1
ATOM 2688 C CA . PHE B 1 92 ? -8.805 -22.094 -12.555 1 96.56 92 PHE B CA 1
ATOM 2689 C C . PHE B 1 92 ? -9.109 -21.297 -13.805 1 96.56 92 PHE B C 1
ATOM 2691 O O . PHE B 1 92 ? -9.969 -21.672 -14.602 1 96.56 92 PHE B O 1
ATOM 2698 N N . SER B 1 93 ? -8.531 -20.172 -13.945 1 97 93 SER B N 1
ATOM 2699 C CA . SER B 1 93 ? -8.586 -19.359 -15.156 1 97 93 SER B CA 1
ATOM 2700 C C . SER B 1 93 ? -7.211 -18.812 -15.523 1 97 93 SER B C 1
ATOM 2702 O O . SER B 1 93 ? -6.445 -18.406 -14.641 1 97 93 SER B O 1
ATOM 2704 N N . PHE B 1 94 ? -6.855 -18.891 -16.828 1 97.31 94 PHE B N 1
ATOM 2705 C CA . PHE B 1 94 ? -5.555 -18.406 -17.297 1 97.31 94 PHE B CA 1
ATOM 2706 C C . PHE B 1 94 ? -5.719 -17.234 -18.234 1 97.31 94 PHE B C 1
ATOM 2708 O O . PHE B 1 94 ? -6.566 -17.25 -19.125 1 97.31 94 PHE B O 1
ATOM 2715 N N . VAL B 1 95 ? -4.957 -16.203 -18.016 1 96.19 95 VAL B N 1
ATOM 2716 C CA . VAL B 1 95 ? -4.887 -15.047 -18.891 1 96.19 95 VAL B CA 1
ATOM 2717 C C . VAL B 1 95 ? -3.514 -14.984 -19.562 1 96.19 95 VAL B C 1
ATOM 2719 O O . VAL B 1 95 ? -2.492 -14.875 -18.875 1 96.19 95 VAL B O 1
ATOM 2722 N N . ASP B 1 96 ? -3.479 -15.039 -20.812 1 94.44 96 ASP B N 1
ATOM 2723 C CA . ASP B 1 96 ? -2.25 -14.961 -21.594 1 94.44 96 ASP B CA 1
ATOM 2724 C C . ASP B 1 96 ? -1.88 -13.516 -21.906 1 94.44 96 ASP B C 1
ATOM 2726 O O . ASP B 1 96 ? -2.484 -12.883 -22.766 1 94.44 96 ASP B O 1
ATOM 2730 N N . GLY B 1 97 ? -0.919 -13.016 -21.266 1 90.25 97 GLY B N 1
ATOM 2731 C CA . GLY B 1 97 ? -0.448 -11.648 -21.469 1 90.25 97 GLY B CA 1
ATOM 2732 C C . GLY B 1 97 ? 0.725 -11.562 -22.422 1 90.25 97 GLY B C 1
ATOM 2733 O O . GLY B 1 97 ? 1.416 -10.539 -22.469 1 90.25 97 GLY B O 1
ATOM 2734 N N . LEU B 1 98 ? 1.037 -12.5 -23.156 1 82.19 98 LEU B N 1
ATOM 2735 C CA . LEU B 1 98 ? 2.238 -12.578 -23.984 1 82.19 98 LEU B CA 1
ATOM 2736 C C . LEU B 1 98 ? 1.88 -12.602 -25.453 1 82.19 98 LEU B C 1
ATOM 2738 O O . LEU B 1 98 ? 2.205 -11.672 -26.203 1 82.19 98 LEU B O 1
ATOM 2742 N N . THR B 1 99 ? 1.048 -13.492 -25.828 1 78.94 99 THR B N 1
ATOM 2743 C CA . THR B 1 99 ? 0.834 -13.82 -27.234 1 78.94 99 THR B CA 1
ATOM 2744 C C . THR B 1 99 ? 0.176 -12.656 -27.969 1 78.94 99 THR B C 1
ATOM 2746 O O . THR B 1 99 ? 0.636 -12.258 -29.047 1 78.94 99 THR B O 1
ATOM 2749 N N . GLY B 1 100 ? -0.895 -12.148 -27.422 1 76.81 100 GLY B N 1
ATOM 2750 C CA . GLY B 1 100 ? -1.633 -11.078 -28.094 1 76.81 100 GLY B CA 1
ATOM 2751 C C . GLY B 1 100 ? -0.873 -9.766 -28.141 1 76.81 100 GLY B C 1
ATOM 2752 O O . GLY B 1 100 ? -0.992 -9.008 -29.109 1 76.81 100 GLY B O 1
ATOM 2753 N N . LEU B 1 101 ? -0.03 -9.547 -27.125 1 75.75 101 LEU B N 1
ATOM 2754 C CA . LEU B 1 101 ? 0.719 -8.297 -27.047 1 75.75 101 LEU B CA 1
ATOM 2755 C C . LEU B 1 101 ? 1.878 -8.297 -28.047 1 75.75 101 LEU B C 1
ATOM 2757 O O . LEU B 1 101 ? 2.252 -7.246 -28.562 1 75.75 101 LEU B O 1
ATOM 2761 N N . LEU B 1 102 ? 2.402 -9.406 -28.297 1 73.12 102 LEU B N 1
ATOM 2762 C CA . LEU B 1 102 ? 3.516 -9.531 -29.219 1 73.12 102 LEU B CA 1
ATOM 2763 C C . LEU B 1 102 ? 3.02 -9.539 -30.672 1 73.12 102 LEU B C 1
ATOM 2765 O O . LEU B 1 102 ? 3.73 -9.109 -31.578 1 73.12 102 LEU B O 1
ATOM 2769 N N . SER B 1 103 ? 1.745 -10.062 -30.812 1 69.94 103 SER B N 1
ATOM 2770 C CA . SER B 1 103 ? 1.214 -10.156 -32.156 1 69.94 103 SER B CA 1
ATOM 2771 C C . SER B 1 103 ? 0.469 -8.883 -32.562 1 69.94 103 SER B C 1
ATOM 2773 O O . SER B 1 103 ? -0.027 -8.766 -33.688 1 69.94 103 SER B O 1
ATOM 2775 N N . GLY B 1 104 ? 0.524 -7.809 -31.781 1 64.38 104 GLY B N 1
ATOM 2776 C CA . GLY B 1 104 ? -0.213 -6.59 -32.062 1 64.38 104 GLY B CA 1
ATOM 2777 C C . GLY B 1 104 ? -1.716 -6.793 -32.094 1 64.38 104 GLY B C 1
ATOM 2778 O O . GLY B 1 104 ? -2.424 -6.129 -32.875 1 64.38 104 GLY B O 1
ATOM 2779 N N . GLY B 1 105 ? -2.193 -7.703 -31.281 1 60.19 105 GLY B N 1
ATOM 2780 C CA . GLY B 1 105 ? -3.623 -7.945 -31.188 1 60.19 105 GLY B CA 1
ATOM 2781 C C . GLY B 1 105 ? -4.164 -8.789 -32.312 1 60.19 105 GLY B C 1
ATOM 2782 O O . GLY B 1 105 ? -5.344 -9.141 -32.344 1 60.19 105 GLY B O 1
ATOM 2783 N N . GLN B 1 106 ? -3.395 -9.023 -33.375 1 58.28 106 GLN B N 1
ATOM 2784 C CA . GLN B 1 106 ? -3.885 -9.711 -34.562 1 58.28 106 GLN B CA 1
ATOM 2785 C C . GLN B 1 106 ? -3.875 -11.227 -34.375 1 58.28 106 GLN B C 1
ATOM 2787 O O . GLN B 1 106 ? -2.889 -11.789 -33.906 1 58.28 106 GLN B O 1
ATOM 2792 N N . GLY B 1 107 ? -5.086 -11.961 -34.625 1 53.62 107 GLY B N 1
ATOM 2793 C CA . GLY B 1 107 ? -5.238 -13.383 -34.844 1 53.62 107 GLY B CA 1
ATOM 2794 C C . GLY B 1 107 ? -5.262 -14.203 -33.562 1 53.62 107 GLY B C 1
ATOM 2795 O O . GLY B 1 107 ? -5.352 -15.43 -33.625 1 53.62 107 GLY B O 1
ATOM 2796 N N . SER B 1 108 ? -4.945 -13.555 -32.469 1 59.75 108 SER B N 1
ATOM 2797 C CA . SER B 1 108 ? -4.875 -14.461 -31.328 1 59.75 108 SER B CA 1
ATOM 2798 C C . SER B 1 108 ? -6.215 -14.547 -30.594 1 59.75 108 SER B C 1
ATOM 2800 O O . SER B 1 108 ? -6.738 -13.531 -30.125 1 59.75 108 SER B O 1
ATOM 2802 N N . GLU B 1 109 ? -7.035 -15.578 -31 1 62.78 109 GLU B N 1
ATOM 2803 C CA . GLU B 1 109 ? -8.352 -15.797 -30.406 1 62.78 109 GLU B CA 1
ATOM 2804 C C . GLU B 1 109 ? -8.25 -16.609 -29.125 1 62.78 109 GLU B C 1
ATOM 2806 O O . GLU B 1 109 ? -7.387 -17.484 -29 1 62.78 109 GLU B O 1
ATOM 2811 N N . SER B 1 110 ? -8.898 -16.031 -28.172 1 68 110 SER B N 1
ATOM 2812 C CA . SER B 1 110 ? -9.055 -16.797 -26.938 1 68 110 SER B CA 1
ATOM 2813 C C . SER B 1 110 ? -9.742 -18.141 -27.203 1 68 110 SER B C 1
ATOM 2815 O O . SER B 1 110 ? -10.719 -18.203 -27.938 1 68 110 SER B O 1
ATOM 2817 N N . THR B 1 111 ? -8.969 -19.234 -27.078 1 60.94 111 THR B N 1
ATOM 2818 C CA . THR B 1 111 ? -9.586 -20.562 -27.125 1 60.94 111 THR B CA 1
ATOM 2819 C C . THR B 1 111 ? -9.508 -21.25 -25.766 1 60.94 111 THR B C 1
ATOM 2821 O O . THR B 1 111 ? -8.812 -20.781 -24.875 1 60.94 111 THR B O 1
ATOM 2824 N N . GLY B 1 112 ? -10.422 -22.125 -25.516 1 60.25 112 GLY B N 1
ATOM 2825 C CA . GLY B 1 112 ? -10.414 -22.891 -24.281 1 60.25 112 GLY B CA 1
ATOM 2826 C C . GLY B 1 112 ? -9.047 -23.438 -23.922 1 60.25 112 GLY B C 1
ATOM 2827 O O . GLY B 1 112 ? -8.672 -23.469 -22.75 1 60.25 112 GLY B O 1
ATOM 2828 N N . ASP B 1 113 ? -8.258 -23.703 -24.984 1 67.81 113 ASP B N 1
ATOM 2829 C CA . ASP B 1 113 ? -6.969 -24.359 -24.781 1 67.81 113 ASP B CA 1
ATOM 2830 C C . ASP B 1 113 ? -5.875 -23.328 -24.5 1 67.81 113 ASP B C 1
ATOM 2832 O O . ASP B 1 113 ? -4.805 -23.688 -24 1 67.81 113 ASP B O 1
ATOM 2836 N N . LYS B 1 114 ? -6.156 -22.125 -24.75 1 73.69 114 LYS B N 1
ATOM 2837 C CA . LYS B 1 114 ? -5.082 -21.141 -24.641 1 73.69 114 LYS B CA 1
ATOM 2838 C C . LYS B 1 114 ? -5.363 -20.156 -23.516 1 73.69 114 LYS B C 1
ATOM 2840 O O . LYS B 1 114 ? -4.5 -19.344 -23.141 1 73.69 114 LYS B O 1
ATOM 2845 N N . GLY B 1 115 ? -6.516 -20.328 -22.953 1 86 115 GLY B N 1
ATOM 2846 C CA . GLY B 1 115 ? -6.898 -19.344 -21.953 1 86 115 GLY B CA 1
ATOM 2847 C C . GLY B 1 115 ? -7.355 -18.031 -22.562 1 86 115 GLY B C 1
ATOM 2848 O O . GLY B 1 115 ? -7.645 -17.953 -23.75 1 86 115 GLY B O 1
ATOM 2849 N N . ARG B 1 116 ? -7.508 -17.047 -21.828 1 89.12 116 ARG B N 1
ATOM 2850 C CA . ARG B 1 116 ? -7.902 -15.711 -22.281 1 89.12 116 ARG B CA 1
ATOM 2851 C C . ARG B 1 116 ? -6.695 -14.922 -22.766 1 89.12 116 ARG B C 1
ATOM 2853 O O . ARG B 1 116 ? -5.754 -14.688 -22.016 1 89.12 116 ARG B O 1
ATOM 2860 N N . ILE B 1 117 ? -6.699 -14.508 -24.016 1 89.69 117 ILE B N 1
ATOM 2861 C CA . ILE B 1 117 ? -5.559 -13.805 -24.594 1 89.69 117 ILE B CA 1
ATOM 2862 C C . ILE B 1 117 ? -5.789 -12.297 -24.531 1 89.69 117 ILE B C 1
ATOM 2864 O O . ILE B 1 117 ? -6.824 -11.805 -24.984 1 89.69 117 ILE B O 1
ATOM 2868 N N . LEU B 1 118 ? -4.84 -11.602 -23.906 1 88.62 118 LEU B N 1
ATOM 2869 C CA . LEU B 1 118 ? -4.914 -10.141 -23.906 1 88.62 118 LEU B CA 1
ATOM 2870 C C . LEU B 1 118 ? -4.555 -9.586 -25.281 1 88.62 118 LEU B C 1
ATOM 2872 O O . LEU B 1 118 ? -3.508 -9.914 -25.844 1 88.62 118 LEU B O 1
ATOM 2876 N N . LYS B 1 119 ? -5.359 -8.742 -25.828 1 82.62 119 LYS B N 1
ATOM 2877 C CA . LYS B 1 119 ? -5.184 -8.258 -27.188 1 82.62 119 LYS B CA 1
ATOM 2878 C C . LYS B 1 119 ? -4.461 -6.918 -27.219 1 82.62 119 LYS B C 1
ATOM 2880 O O . LYS B 1 119 ? -3.963 -6.492 -28.266 1 82.62 119 LYS B O 1
ATOM 2885 N N . SER B 1 120 ? -4.469 -6.281 -26.125 1 81.75 120 SER B N 1
ATOM 2886 C CA . SER B 1 120 ? -3.854 -4.961 -26.047 1 81.75 120 SER B CA 1
ATOM 2887 C C . SER B 1 120 ? -3.068 -4.797 -24.75 1 81.75 120 SER B C 1
ATOM 2889 O O . SER B 1 120 ? -3.455 -5.336 -23.703 1 81.75 120 SER B O 1
ATOM 2891 N N . GLY B 1 121 ? -1.989 -4.086 -24.875 1 79 121 GLY B N 1
ATOM 2892 C CA . GLY B 1 121 ? -1.183 -3.777 -23.703 1 79 121 GLY B CA 1
ATOM 2893 C C . GLY B 1 121 ? -1.669 -2.555 -22.953 1 79 121 GLY B C 1
ATOM 2894 O O . GLY B 1 121 ? -1.069 -2.156 -21.953 1 79 121 GLY B O 1
ATOM 2895 N N . LYS B 1 122 ? -2.699 -1.963 -23.469 1 80.88 122 LYS B N 1
ATOM 2896 C CA . LYS B 1 122 ? -3.283 -0.843 -22.734 1 80.88 122 LYS B CA 1
ATOM 2897 C C . LYS B 1 122 ? -3.801 -1.29 -21.375 1 80.88 122 LYS B C 1
ATOM 2899 O O . LYS B 1 122 ? -4.469 -2.32 -21.266 1 80.88 122 LYS B O 1
ATOM 2904 N N . LEU B 1 123 ? -3.514 -0.542 -20.359 1 82.25 123 LEU B N 1
ATOM 2905 C CA . LEU B 1 123 ? -3.766 -0.95 -18.984 1 82.25 123 LEU B CA 1
ATOM 2906 C C . LEU B 1 123 ? -5.246 -1.23 -18.75 1 82.25 123 LEU B C 1
ATOM 2908 O O . LEU B 1 123 ? -5.605 -2.176 -18.047 1 82.25 123 LEU B O 1
ATOM 2912 N N . ASP B 1 124 ? -6.059 -0.35 -19.359 1 82.06 124 ASP B N 1
ATOM 2913 C CA . ASP B 1 124 ? -7.496 -0.565 -19.203 1 82.06 124 ASP B CA 1
ATOM 2914 C C . ASP B 1 124 ? -7.918 -1.903 -19.812 1 82.06 124 ASP B C 1
ATOM 2916 O O . ASP B 1 124 ? -8.773 -2.598 -19.25 1 82.06 124 ASP B O 1
ATOM 2920 N N . ASP B 1 125 ? -7.363 -2.236 -20.906 1 86.12 125 ASP B N 1
ATOM 2921 C CA . ASP B 1 125 ? -7.676 -3.51 -21.547 1 86.12 125 ASP B CA 1
ATOM 2922 C C . ASP B 1 125 ? -7.137 -4.684 -20.734 1 86.12 125 ASP B C 1
ATOM 2924 O O . ASP B 1 125 ? -7.816 -5.699 -20.578 1 86.12 125 ASP B O 1
ATOM 2928 N N . VAL B 1 126 ? -5.926 -4.555 -20.25 1 90.31 126 VAL B N 1
ATOM 2929 C CA . VAL B 1 126 ? -5.312 -5.578 -19.406 1 90.31 126 VAL B CA 1
ATOM 2930 C C . VAL B 1 126 ? -6.164 -5.793 -18.156 1 90.31 126 VAL B C 1
ATOM 2932 O O . VAL B 1 126 ? -6.492 -6.934 -17.812 1 90.31 126 VAL B O 1
ATOM 2935 N N . ARG B 1 127 ? -6.516 -4.742 -17.562 1 88.88 127 ARG B N 1
ATOM 2936 C CA . ARG B 1 127 ? -7.344 -4.805 -16.359 1 88.88 127 ARG B CA 1
ATOM 2937 C C . ARG B 1 127 ? -8.656 -5.531 -16.641 1 88.88 127 ARG B C 1
ATOM 2939 O O . ARG B 1 127 ? -9.039 -6.438 -15.898 1 88.88 127 ARG B O 1
ATOM 2946 N N . ARG B 1 128 ? -9.344 -5.152 -17.672 1 89.62 128 ARG B N 1
ATOM 2947 C CA . ARG B 1 128 ? -10.617 -5.762 -18.031 1 89.62 128 ARG B CA 1
ATOM 2948 C C . ARG B 1 128 ? -10.461 -7.254 -18.312 1 89.62 128 ARG B C 1
ATOM 2950 O O . ARG B 1 128 ? -11.312 -8.055 -17.906 1 89.62 128 ARG B O 1
ATOM 2957 N N . GLY B 1 129 ? -9.414 -7.566 -19.016 1 92.88 129 GLY B N 1
ATOM 2958 C CA . GLY B 1 129 ? -9.148 -8.969 -19.281 1 92.88 129 GLY B CA 1
ATOM 2959 C C . GLY B 1 129 ? -8.961 -9.789 -18.016 1 92.88 129 GLY B C 1
ATOM 2960 O O . GLY B 1 129 ? -9.5 -10.891 -17.906 1 92.88 129 GLY B O 1
ATOM 2961 N N . ILE B 1 130 ? -8.234 -9.273 -17.078 1 95.44 130 ILE B N 1
ATOM 2962 C CA . ILE B 1 130 ? -7.98 -9.977 -15.828 1 95.44 130 ILE B CA 1
ATOM 2963 C C . ILE B 1 130 ? -9.273 -10.047 -15.016 1 95.44 130 ILE B C 1
ATOM 2965 O O . ILE B 1 130 ? -9.586 -11.086 -14.422 1 95.44 130 ILE B O 1
ATOM 2969 N N . GLU B 1 131 ? -10.023 -8.992 -15.016 1 94.31 131 GLU B N 1
ATOM 2970 C CA . GLU B 1 131 ? -11.289 -8.977 -14.289 1 94.31 131 GLU B CA 1
ATOM 2971 C C . GLU B 1 131 ? -12.25 -10.023 -14.836 1 94.31 131 GLU B C 1
ATOM 2973 O O . GLU B 1 131 ? -12.977 -10.664 -14.07 1 94.31 131 GLU B O 1
ATOM 2978 N N . ALA B 1 132 ? -12.273 -10.117 -16.109 1 94.31 132 ALA B N 1
ATOM 2979 C CA . ALA B 1 132 ? -13.117 -11.141 -16.734 1 94.31 132 ALA B CA 1
ATOM 2980 C C . ALA B 1 132 ? -12.703 -12.539 -16.281 1 94.31 132 ALA B C 1
ATOM 2982 O O . ALA B 1 132 ? -13.547 -13.383 -15.992 1 94.31 132 ALA B O 1
ATOM 2983 N N . ALA B 1 133 ? -11.438 -12.773 -16.188 1 96.06 133 ALA B N 1
ATOM 2984 C CA . ALA B 1 133 ? -10.914 -14.062 -15.742 1 96.06 133 ALA B CA 1
ATOM 2985 C C . ALA B 1 133 ? -11.289 -14.328 -14.281 1 96.06 133 ALA B C 1
ATOM 2987 O O . ALA B 1 133 ? -11.586 -15.461 -13.906 1 96.06 133 ALA B O 1
ATOM 2988 N N . ILE B 1 134 ? -11.242 -13.305 -13.469 1 96.25 134 ILE B N 1
ATOM 2989 C CA . ILE B 1 134 ? -11.609 -13.43 -12.062 1 96.25 134 ILE B CA 1
ATOM 2990 C C . ILE B 1 134 ? -13.07 -13.852 -11.945 1 96.25 134 ILE B C 1
ATOM 2992 O O . ILE B 1 134 ? -13.422 -14.68 -11.102 1 96.25 134 ILE B O 1
ATOM 2996 N N . ARG B 1 135 ? -13.891 -13.344 -12.812 1 94.25 135 ARG B N 1
ATOM 2997 C CA . ARG B 1 135 ? -15.305 -13.68 -12.797 1 94.25 135 ARG B CA 1
ATOM 2998 C C . ARG B 1 135 ? -15.523 -15.133 -13.203 1 94.25 135 ARG B C 1
ATOM 3000 O O . ARG B 1 135 ? -16.5 -15.766 -12.797 1 94.25 135 ARG B O 1
ATOM 3007 N N . ASP B 1 136 ? -14.641 -15.688 -14.008 1 93.5 136 ASP B N 1
ATOM 3008 C CA . ASP B 1 136 ? -14.758 -17.062 -14.5 1 93.5 136 ASP B CA 1
ATOM 3009 C C . ASP B 1 136 ? -14.555 -18.062 -13.367 1 93.5 136 ASP B C 1
ATOM 3011 O O . ASP B 1 136 ? -15.016 -19.203 -13.445 1 93.5 136 ASP B O 1
ATOM 3015 N N . VAL B 1 137 ? -13.758 -17.672 -12.398 1 94.5 137 VAL B N 1
ATOM 3016 C CA . VAL B 1 137 ? -13.516 -18.531 -11.258 1 94.5 137 VAL B CA 1
ATOM 3017 C C . VAL B 1 137 ? -14.695 -18.453 -10.289 1 94.5 137 VAL B C 1
ATOM 3019 O O . VAL B 1 137 ? -15.07 -17.359 -9.852 1 94.5 137 VAL B O 1
ATOM 3022 N N . ARG B 1 138 ? -15.25 -19.531 -9.906 1 92.62 138 ARG B N 1
ATOM 3023 C CA . ARG B 1 138 ? -16.531 -19.562 -9.195 1 92.62 138 ARG B CA 1
ATOM 3024 C C . ARG B 1 138 ? -16.312 -19.719 -7.695 1 92.62 138 ARG B C 1
ATOM 3026 O O . ARG B 1 138 ? -17.266 -19.641 -6.918 1 92.62 138 ARG B O 1
ATOM 3033 N N . LEU B 1 139 ? -15.164 -19.969 -7.262 1 90.94 139 LEU B N 1
ATOM 3034 C CA . LEU B 1 139 ? -14.875 -20.141 -5.844 1 90.94 139 LEU B CA 1
ATOM 3035 C C . LEU B 1 139 ? -14.867 -18.797 -5.117 1 90.94 139 LEU B C 1
ATOM 3037 O O . LEU B 1 139 ? -14.664 -17.75 -5.738 1 90.94 139 LEU B O 1
ATOM 3041 N N . GLU B 1 140 ? -15.117 -18.844 -3.916 1 88.81 140 GLU B N 1
ATOM 3042 C CA . GLU B 1 140 ? -15.195 -17.625 -3.125 1 88.81 140 GLU B CA 1
ATOM 3043 C C . GLU B 1 140 ? -13.812 -17.031 -2.881 1 88.81 140 GLU B C 1
ATOM 3045 O O . GLU B 1 140 ? -13.609 -15.828 -3.014 1 88.81 140 GLU B O 1
ATOM 3050 N N . SER B 1 141 ? -12.867 -17.875 -2.445 1 94.19 141 SER B N 1
ATOM 3051 C CA . SER B 1 141 ? -11.508 -17.422 -2.203 1 94.19 141 SER B CA 1
ATOM 3052 C C . SER B 1 141 ? -10.648 -17.547 -3.461 1 94.19 141 SER B C 1
ATOM 3054 O O . SER B 1 141 ? -10.117 -18.625 -3.752 1 94.19 141 SER B O 1
ATOM 3056 N N . LYS B 1 142 ? -10.586 -16.438 -4.141 1 97 142 LYS B N 1
ATOM 3057 C CA . LYS B 1 142 ? -9.812 -16.422 -5.383 1 97 142 LYS B CA 1
ATOM 3058 C C . LYS B 1 142 ? -8.422 -15.828 -5.16 1 97 142 LYS B C 1
ATOM 3060 O O . LYS B 1 142 ? -8.273 -14.789 -4.523 1 97 142 LYS B O 1
ATOM 3065 N N . VAL B 1 143 ? -7.426 -16.516 -5.629 1 97.88 143 VAL B N 1
ATOM 3066 C CA . VAL B 1 143 ? -6.059 -16 -5.562 1 97.88 143 VAL B CA 1
ATOM 3067 C C . VAL B 1 143 ? -5.59 -15.602 -6.961 1 97.88 143 VAL B C 1
ATOM 3069 O O . VAL B 1 143 ? -5.684 -16.391 -7.902 1 97.88 143 VAL B O 1
ATOM 3072 N N . LEU B 1 144 ? -5.172 -14.359 -7.094 1 98.5 144 LEU B N 1
ATOM 3073 C CA . LEU B 1 144 ? -4.617 -13.852 -8.344 1 98.5 144 LEU B CA 1
ATOM 3074 C C . LEU B 1 144 ? -3.098 -14 -8.367 1 98.5 144 LEU B C 1
ATOM 3076 O O . LEU B 1 144 ? -2.404 -13.469 -7.5 1 98.5 144 LEU B O 1
ATOM 3080 N N . ILE B 1 145 ? -2.57 -14.773 -9.273 1 98.56 145 ILE B N 1
ATOM 3081 C CA . ILE B 1 145 ? -1.134 -14.906 -9.492 1 98.56 145 ILE B CA 1
ATOM 3082 C C . ILE B 1 145 ? -0.741 -14.211 -10.789 1 98.56 145 ILE B C 1
ATOM 3084 O O . ILE B 1 145 ? -1.241 -14.555 -11.859 1 98.56 145 ILE B O 1
ATOM 3088 N N . VAL B 1 146 ? 0.096 -13.203 -10.695 1 97.75 146 VAL B N 1
ATOM 3089 C CA . VAL B 1 146 ? 0.576 -12.508 -11.883 1 97.75 146 VAL B CA 1
ATOM 3090 C C . VAL B 1 146 ? 2.062 -12.797 -12.086 1 97.75 146 VAL B C 1
ATOM 3092 O O . VAL B 1 146 ? 2.902 -12.32 -11.32 1 97.75 146 VAL B O 1
ATOM 3095 N N . ASP B 1 147 ? 2.367 -13.539 -13.109 1 96.94 147 ASP B N 1
ATOM 3096 C CA . ASP B 1 147 ? 3.732 -13.938 -13.43 1 96.94 147 ASP B CA 1
ATOM 3097 C C . ASP B 1 147 ? 4.418 -12.898 -14.305 1 96.94 147 ASP B C 1
ATOM 3099 O O . ASP B 1 147 ? 4.027 -12.688 -15.453 1 96.94 147 ASP B O 1
ATOM 3103 N N . GLN B 1 148 ? 5.449 -12.312 -13.797 1 93.38 148 GLN B N 1
ATOM 3104 C CA . GLN B 1 148 ? 6.355 -11.391 -14.477 1 93.38 148 GLN B CA 1
ATOM 3105 C C . GLN B 1 148 ? 5.613 -10.141 -14.961 1 93.38 148 GLN B C 1
ATOM 3107 O O . GLN B 1 148 ? 5.699 -9.781 -16.141 1 93.38 148 GLN B O 1
ATOM 3112 N N . LEU B 1 149 ? 5.055 -9.445 -14.008 1 89.19 149 LEU B N 1
ATOM 3113 C CA . LEU B 1 149 ? 4.277 -8.234 -14.258 1 89.19 149 LEU B CA 1
ATOM 3114 C C . LEU B 1 149 ? 5.16 -7.129 -14.828 1 89.19 149 LEU B C 1
ATOM 3116 O O . LEU B 1 149 ? 4.699 -6.312 -15.633 1 89.19 149 LEU B O 1
ATOM 3120 N N . ASP B 1 150 ? 6.387 -7.07 -14.492 1 85.38 150 ASP B N 1
ATOM 3121 C CA . ASP B 1 150 ? 7.324 -6.031 -14.914 1 85.38 150 ASP B CA 1
ATOM 3122 C C . ASP B 1 150 ? 7.508 -6.043 -16.422 1 85.38 150 ASP B C 1
ATOM 3124 O O . ASP B 1 150 ? 7.934 -5.043 -17.016 1 85.38 150 ASP B O 1
ATOM 3128 N N . GLU B 1 151 ? 7.164 -7.137 -17.062 1 85.88 151 GLU B N 1
ATOM 3129 C CA . GLU B 1 151 ? 7.23 -7.223 -18.516 1 85.88 151 GLU B CA 1
ATOM 3130 C C . GLU B 1 151 ? 6.191 -6.32 -19.172 1 85.88 151 GLU B C 1
ATOM 3132 O O . GLU B 1 151 ? 6.371 -5.875 -20.312 1 85.88 151 GLU B O 1
ATOM 3137 N N . LEU B 1 152 ? 5.125 -6.094 -18.484 1 84.44 152 LEU B N 1
ATOM 3138 C CA . LEU B 1 152 ? 4.086 -5.211 -19 1 84.44 152 LEU B CA 1
ATOM 3139 C C . LEU B 1 152 ? 4.609 -3.787 -19.156 1 84.44 152 LEU B C 1
ATOM 3141 O O . LEU B 1 152 ? 4.238 -3.088 -20.109 1 84.44 152 LEU B O 1
ATOM 3145 N N . LEU B 1 153 ? 5.484 -3.365 -18.266 1 78.44 153 LEU B N 1
ATOM 3146 C CA . LEU B 1 153 ? 6.105 -2.049 -18.359 1 78.44 153 LEU B CA 1
ATOM 3147 C C . LEU B 1 153 ? 6.91 -1.927 -19.656 1 78.44 153 LEU B C 1
ATOM 3149 O O . LEU B 1 153 ? 6.91 -0.871 -20.297 1 78.44 153 LEU B O 1
ATOM 3153 N N . ALA B 1 154 ? 7.5 -3.01 -19.953 1 74.5 154 ALA B N 1
ATOM 3154 C CA . ALA B 1 154 ? 8.359 -3.025 -21.125 1 74.5 154 ALA B CA 1
ATOM 3155 C C . ALA B 1 154 ? 7.531 -3.004 -22.406 1 74.5 154 ALA B C 1
ATOM 3157 O O . ALA B 1 154 ? 7.914 -2.367 -23.391 1 74.5 154 ALA B O 1
ATOM 3158 N N . ILE B 1 155 ? 6.441 -3.641 -22.406 1 74.88 155 ILE B N 1
ATOM 3159 C CA . ILE B 1 155 ? 5.59 -3.791 -23.594 1 74.88 155 ILE B CA 1
ATOM 3160 C C . ILE B 1 155 ? 4.855 -2.48 -23.859 1 74.88 155 ILE B C 1
ATOM 3162 O O . ILE B 1 155 ? 4.699 -2.082 -25.016 1 74.88 155 ILE B O 1
ATOM 3166 N N . SER B 1 156 ? 4.25 -1.781 -22.781 1 69.44 156 SER B N 1
ATOM 3167 C CA . SER B 1 156 ? 3.41 -0.596 -22.938 1 69.44 156 SER B CA 1
ATOM 3168 C C . SER B 1 156 ? 4.234 0.617 -23.344 1 69.44 156 SER B C 1
ATOM 3170 O O . SER B 1 156 ? 3.703 1.561 -23.938 1 69.44 156 SER B O 1
ATOM 3172 N N . GLY B 1 157 ? 5.43 0.525 -23.312 1 59.75 157 GLY B N 1
ATOM 3173 C CA . GLY B 1 157 ? 6.277 1.645 -23.688 1 59.75 157 GLY B CA 1
ATOM 3174 C C . GLY B 1 157 ? 6.211 2.797 -22.703 1 59.75 157 GLY B C 1
ATOM 3175 O O . GLY B 1 157 ? 5.461 2.744 -21.719 1 59.75 157 GLY B O 1
ATOM 3176 N N . GLU B 1 158 ? 7.062 3.74 -22.672 1 54.84 158 GLU B N 1
ATOM 3177 C CA . GLU B 1 158 ? 7.277 4.867 -21.766 1 54.84 158 GLU B CA 1
ATOM 3178 C C . GLU B 1 158 ? 6.023 5.734 -21.656 1 54.84 158 GLU B C 1
ATOM 3180 O O . GLU B 1 158 ? 5.742 6.297 -20.609 1 54.84 158 GLU B O 1
ATOM 3185 N N . ASP B 1 159 ? 5.281 5.781 -22.734 1 54.75 159 ASP B N 1
ATOM 3186 C CA . ASP B 1 159 ? 4.27 6.828 -22.812 1 54.75 159 ASP B CA 1
ATOM 3187 C C . ASP B 1 159 ? 2.963 6.391 -22.156 1 54.75 159 ASP B C 1
ATOM 3189 O O . ASP B 1 159 ? 2.207 7.227 -21.656 1 54.75 159 ASP B O 1
ATOM 3193 N N . ASP B 1 160 ? 2.703 5.078 -22.078 1 52.97 160 ASP B N 1
ATOM 3194 C CA . ASP B 1 160 ? 1.316 4.711 -21.812 1 52.97 160 ASP B CA 1
ATOM 3195 C C . ASP B 1 160 ? 1.148 4.246 -20.359 1 52.97 160 ASP B C 1
ATOM 3197 O O . ASP B 1 160 ? 0.191 4.633 -19.688 1 52.97 160 ASP B O 1
ATOM 3201 N N . VAL B 1 161 ? 2.053 3.387 -20.062 1 54.25 161 VAL B N 1
ATOM 3202 C CA . VAL B 1 161 ? 1.866 2.814 -18.734 1 54.25 161 VAL B CA 1
ATOM 3203 C C . VAL B 1 161 ? 2.924 3.369 -17.781 1 54.25 161 VAL B C 1
ATOM 3205 O O . VAL B 1 161 ? 4.121 3.143 -17.969 1 54.25 161 VAL B O 1
ATOM 3208 N N . THR B 1 162 ? 2.432 4.402 -17.047 1 63.34 162 THR B N 1
ATOM 3209 C CA . THR B 1 162 ? 3.316 4.871 -15.977 1 63.34 162 THR B CA 1
ATOM 3210 C C . THR B 1 162 ? 3.318 3.895 -14.805 1 63.34 162 THR B C 1
ATOM 3212 O O . THR B 1 162 ? 2.396 3.09 -14.664 1 63.34 162 THR B O 1
ATOM 3215 N N . GLY B 1 163 ? 4.492 3.793 -14.203 1 66.75 163 GLY B N 1
ATOM 3216 C CA . GLY B 1 163 ? 4.582 3.006 -12.984 1 66.75 163 GLY B CA 1
ATOM 3217 C C . GLY B 1 163 ? 3.408 3.217 -12.047 1 66.75 163 GLY B C 1
ATOM 3218 O O . GLY B 1 163 ? 2.869 2.256 -11.492 1 66.75 163 GLY B O 1
ATOM 3219 N N . LEU B 1 164 ? 2.912 4.418 -12.086 1 65.88 164 LEU B N 1
ATOM 3220 C CA . LEU B 1 164 ? 1.807 4.766 -11.203 1 65.88 164 LEU B CA 1
ATOM 3221 C C . LEU B 1 164 ? 0.503 4.141 -11.688 1 65.88 164 LEU B C 1
ATOM 3223 O O . LEU B 1 164 ? -0.293 3.65 -10.891 1 65.88 164 LEU B O 1
ATOM 3227 N N . ALA B 1 165 ? 0.317 4.219 -12.945 1 73.12 165 ALA B N 1
ATOM 3228 C CA . ALA B 1 165 ? -0.895 3.633 -13.508 1 73.12 165 ALA B CA 1
ATOM 3229 C C . ALA B 1 165 ? -0.936 2.125 -13.281 1 73.12 165 ALA B C 1
ATOM 3231 O O . ALA B 1 165 ? -1.993 1.564 -12.984 1 73.12 165 ALA B O 1
ATOM 3232 N N . LEU B 1 166 ? 0.188 1.481 -13.367 1 82.12 166 LEU B N 1
ATOM 3233 C CA . LEU B 1 166 ? 0.281 0.045 -13.133 1 82.12 166 LEU B CA 1
ATOM 3234 C C . LEU B 1 166 ? -0.016 -0.291 -11.68 1 82.12 166 LEU B C 1
ATOM 3236 O O . LEU B 1 166 ? -0.732 -1.252 -11.391 1 82.12 166 LEU B O 1
ATOM 3240 N N . GLU B 1 167 ? 0.511 0.504 -10.875 1 77.19 167 GLU B N 1
ATOM 3241 C CA . GLU B 1 167 ? 0.23 0.324 -9.453 1 77.19 167 GLU B CA 1
ATOM 3242 C C . GLU B 1 167 ? -1.262 0.466 -9.164 1 77.19 167 GLU B C 1
ATOM 3244 O O . GLU B 1 167 ? -1.816 -0.282 -8.352 1 77.19 167 GLU B O 1
ATOM 3249 N N . GLY B 1 168 ? -1.833 1.498 -9.719 1 75.75 168 GLY B N 1
ATOM 3250 C CA . GLY B 1 168 ? -3.268 1.676 -9.57 1 75.75 168 GLY B CA 1
ATOM 3251 C C . GLY B 1 168 ? -4.07 0.477 -10.047 1 75.75 168 GLY B C 1
ATOM 3252 O O . GLY B 1 168 ? -5.016 0.056 -9.383 1 75.75 168 GLY B O 1
ATOM 3253 N N . MET B 1 169 ? -3.711 -0.068 -11.102 1 83.44 169 MET B N 1
ATOM 3254 C CA . MET B 1 169 ? -4.379 -1.259 -11.625 1 83.44 169 MET B CA 1
ATOM 3255 C C . MET B 1 169 ? -4.242 -2.426 -10.648 1 83.44 169 MET B C 1
ATOM 3257 O O . MET B 1 169 ? -5.219 -3.117 -10.359 1 83.44 169 MET B O 1
ATOM 3261 N N . LEU B 1 170 ? -3.023 -2.6 -10.188 1 86.44 170 LEU B N 1
ATOM 3262 C CA . LEU B 1 170 ? -2.766 -3.697 -9.258 1 86.44 170 LEU B CA 1
ATOM 3263 C C . LEU B 1 170 ? -3.615 -3.555 -8 1 86.44 170 LEU B C 1
ATOM 3265 O O . LEU B 1 170 ? -4.168 -4.539 -7.504 1 86.44 170 LEU B O 1
ATOM 3269 N N . PHE B 1 171 ? -3.713 -2.42 -7.586 1 75.88 171 PHE B N 1
ATOM 3270 C CA . PHE B 1 171 ? -4.52 -2.166 -6.395 1 75.88 171 PHE B CA 1
ATOM 3271 C C . PHE B 1 171 ? -5.977 -2.535 -6.641 1 75.88 171 PHE B C 1
ATOM 3273 O O . PHE B 1 171 ? -6.602 -3.197 -5.809 1 75.88 171 PHE B O 1
ATOM 3280 N N . SER B 1 172 ? -6.543 -2.098 -7.707 1 79.88 172 SER B N 1
ATOM 3281 C CA . SER B 1 172 ? -7.926 -2.393 -8.07 1 79.88 172 SER B CA 1
ATOM 3282 C C . SER B 1 172 ? -8.164 -3.896 -8.172 1 79.88 172 SER B C 1
ATOM 3284 O O . SER B 1 172 ? -9.18 -4.402 -7.688 1 79.88 172 SER B O 1
ATOM 3286 N N . LEU B 1 173 ? -7.27 -4.555 -8.719 1 90.19 173 LEU B N 1
ATOM 3287 C CA . LEU B 1 173 ? -7.395 -6 -8.875 1 90.19 173 LEU B CA 1
ATOM 3288 C C . LEU B 1 173 ? -7.336 -6.703 -7.523 1 90.19 173 LEU B C 1
ATOM 3290 O O . LEU B 1 173 ? -8.094 -7.645 -7.273 1 90.19 173 LEU B O 1
ATOM 3294 N N . ARG B 1 174 ? -6.441 -6.219 -6.676 1 89.75 174 ARG B N 1
ATOM 3295 C CA . ARG B 1 174 ? -6.281 -6.824 -5.355 1 89.75 174 ARG B CA 1
ATOM 3296 C C . ARG B 1 174 ? -7.566 -6.715 -4.543 1 89.75 174 ARG B C 1
ATOM 3298 O O . ARG B 1 174 ? -7.855 -7.574 -3.707 1 89.75 174 ARG B O 1
ATOM 3305 N N . GLU B 1 175 ? -8.352 -5.773 -4.812 1 80.5 175 GLU B N 1
ATOM 3306 C CA . GLU B 1 175 ? -9.609 -5.566 -4.102 1 80.5 175 GLU B CA 1
ATOM 3307 C C . GLU B 1 175 ? -10.664 -6.574 -4.547 1 80.5 175 GLU B C 1
ATOM 3309 O O . GLU B 1 175 ? -11.68 -6.754 -3.875 1 80.5 175 GLU B O 1
ATOM 3314 N N . ARG B 1 176 ? -10.438 -7.203 -5.594 1 87.62 176 ARG B N 1
ATOM 3315 C CA . ARG B 1 176 ? -11.445 -8.078 -6.18 1 87.62 176 ARG B CA 1
ATOM 3316 C C . ARG B 1 176 ? -11.141 -9.547 -5.883 1 87.62 176 ARG B C 1
ATOM 3318 O O . ARG B 1 176 ? -11.93 -10.43 -6.219 1 87.62 176 ARG B O 1
ATOM 3325 N N . VAL B 1 177 ? -10 -9.75 -5.207 1 95.56 177 VAL B N 1
ATOM 3326 C CA . VAL B 1 177 ? -9.602 -11.133 -4.961 1 95.56 177 VAL B CA 1
ATOM 3327 C C . VAL B 1 177 ? -9.227 -11.305 -3.492 1 95.56 177 VAL B C 1
ATOM 3329 O O . VAL B 1 177 ? -9.078 -10.328 -2.762 1 95.56 177 VAL B O 1
ATOM 3332 N N . HIS B 1 178 ? -9.109 -12.617 -3.119 1 95.19 178 HIS B N 1
ATOM 3333 C CA . HIS B 1 178 ? -8.789 -12.969 -1.741 1 95.19 178 HIS B CA 1
ATOM 3334 C C . HIS B 1 178 ? -7.336 -12.625 -1.415 1 95.19 178 HIS B C 1
ATOM 3336 O O . HIS B 1 178 ? -7.051 -12.062 -0.354 1 95.19 178 HIS B O 1
ATOM 3342 N N . ALA B 1 179 ? -6.438 -12.938 -2.281 1 96.31 179 ALA B N 1
ATOM 3343 C CA . ALA B 1 179 ? -5.012 -12.664 -2.129 1 96.31 179 ALA B CA 1
ATOM 3344 C C . ALA B 1 179 ? -4.32 -12.562 -3.486 1 96.31 179 ALA B C 1
ATOM 3346 O O . ALA B 1 179 ? -4.891 -12.953 -4.508 1 96.31 179 ALA B O 1
ATOM 3347 N N . THR B 1 180 ? -3.152 -11.969 -3.475 1 97.69 180 THR B N 1
ATOM 3348 C CA . THR B 1 180 ? -2.422 -11.75 -4.719 1 97.69 180 THR B CA 1
ATOM 3349 C C . THR B 1 180 ? -0.97 -12.203 -4.578 1 97.69 180 THR B C 1
ATOM 3351 O O . THR B 1 180 ? -0.33 -11.938 -3.559 1 97.69 180 THR B O 1
ATOM 3354 N N . ILE B 1 181 ? -0.46 -12.914 -5.562 1 98.31 181 ILE B N 1
ATOM 3355 C CA . ILE B 1 181 ? 0.936 -13.32 -5.672 1 98.31 181 ILE B CA 1
ATOM 3356 C C . ILE B 1 181 ? 1.552 -12.727 -6.938 1 98.31 181 ILE B C 1
ATOM 3358 O O . ILE B 1 181 ? 1.056 -12.953 -8.039 1 98.31 181 ILE B O 1
ATOM 3362 N N . LEU B 1 182 ? 2.602 -11.961 -6.777 1 97.62 182 LEU B N 1
ATOM 3363 C CA . LEU B 1 182 ? 3.277 -11.328 -7.906 1 97.62 182 LEU B CA 1
ATOM 3364 C C . LEU B 1 182 ? 4.695 -11.867 -8.062 1 97.62 182 LEU B C 1
ATOM 3366 O O . LEU B 1 182 ? 5.398 -12.07 -7.07 1 97.62 182 LEU B O 1
ATOM 3370 N N . THR B 1 183 ? 5.137 -12.117 -9.258 1 97.25 183 THR B N 1
ATOM 3371 C CA . THR B 1 183 ? 6.539 -12.438 -9.5 1 97.25 183 THR B CA 1
ATOM 3372 C C . THR B 1 183 ? 7.23 -11.305 -10.266 1 97.25 183 THR B C 1
ATOM 3374 O O . THR B 1 183 ? 6.637 -10.703 -11.164 1 97.25 183 THR B O 1
ATOM 3377 N N . PHE B 1 184 ? 8.43 -10.992 -9.867 1 93.75 184 PHE B N 1
ATOM 3378 C CA . PHE B 1 184 ? 9.234 -9.961 -10.508 1 93.75 184 PHE B CA 1
ATOM 3379 C C . PHE B 1 184 ? 10.648 -10.461 -10.766 1 93.75 184 PHE B C 1
ATOM 3381 O O . PHE B 1 184 ? 11.172 -11.273 -10 1 93.75 184 PHE B O 1
ATOM 3388 N N . SER B 1 185 ? 11.234 -9.922 -11.836 1 90.94 185 SER B N 1
ATOM 3389 C CA . SER B 1 185 ? 12.672 -10.047 -12 1 90.94 185 SER B CA 1
ATOM 3390 C C . SER B 1 185 ? 13.414 -9.016 -11.156 1 90.94 185 SER B C 1
ATOM 3392 O O . SER B 1 185 ? 13.117 -7.82 -11.234 1 90.94 185 SER B O 1
ATOM 3394 N N . ALA B 1 186 ? 14.273 -9.438 -10.297 1 87.56 186 ALA B N 1
ATOM 3395 C CA . ALA B 1 186 ? 15 -8.523 -9.422 1 87.56 186 ALA B CA 1
ATOM 3396 C C . ALA B 1 186 ? 16.5 -8.609 -9.656 1 87.56 186 ALA B C 1
ATOM 3398 O O . ALA B 1 186 ? 17.281 -8.656 -8.703 1 87.56 186 ALA B O 1
ATOM 3399 N N . ASP B 1 187 ? 16.828 -8.664 -10.859 1 80.62 187 ASP B N 1
ATOM 3400 C CA . ASP B 1 187 ? 18.25 -8.602 -11.188 1 80.62 187 ASP B CA 1
ATOM 3401 C C . ASP B 1 187 ? 18.844 -7.266 -10.766 1 80.62 187 ASP B C 1
ATOM 3403 O O . ASP B 1 187 ? 18.266 -6.211 -11 1 80.62 187 ASP B O 1
ATOM 3407 N N . ASP B 1 188 ? 19.953 -7.355 -10.086 1 65.44 188 ASP B N 1
ATOM 3408 C CA . ASP B 1 188 ? 20.641 -6.172 -9.586 1 65.44 188 ASP B CA 1
ATOM 3409 C C . ASP B 1 188 ? 20.797 -5.121 -10.688 1 65.44 188 ASP B C 1
ATOM 3411 O O . ASP B 1 188 ? 20.578 -3.934 -10.453 1 65.44 188 ASP B O 1
ATOM 3415 N N . ALA B 1 189 ? 21.188 -5.594 -11.75 1 57.06 189 ALA B N 1
ATOM 3416 C CA . ALA B 1 189 ? 21.406 -4.656 -12.852 1 57.06 189 ALA B CA 1
ATOM 3417 C C . ALA B 1 189 ? 20.141 -3.857 -13.141 1 57.06 189 ALA B C 1
ATOM 3419 O O . ALA B 1 189 ? 20.188 -2.646 -13.359 1 57.06 189 ALA B O 1
ATOM 3420 N N . LEU B 1 190 ? 18.984 -4.426 -12.961 1 57.59 190 LEU B N 1
ATOM 3421 C CA . LEU B 1 190 ? 17.719 -3.799 -13.289 1 57.59 190 LEU B CA 1
ATOM 3422 C C . LEU B 1 190 ? 17.25 -2.893 -12.156 1 57.59 190 LEU B C 1
ATOM 3424 O O . LEU B 1 190 ? 16.641 -1.853 -12.406 1 57.59 190 LEU B O 1
ATOM 3428 N N . LEU B 1 191 ? 17.672 -3.256 -11.094 1 71.12 191 LEU B N 1
ATOM 3429 C CA . LEU B 1 191 ? 17.172 -2.523 -9.93 1 71.12 191 LEU B CA 1
ATOM 3430 C C . LEU B 1 191 ? 18.109 -1.367 -9.578 1 71.12 191 LEU B C 1
ATOM 3432 O O . LEU B 1 191 ? 17.656 -0.346 -9.055 1 71.12 191 LEU B O 1
ATOM 3436 N N . ARG B 1 192 ? 19.422 -1.559 -10 1 63.59 192 ARG B N 1
ATOM 3437 C CA . ARG B 1 192 ? 20.391 -0.562 -9.539 1 63.59 192 ARG B CA 1
ATOM 3438 C C . ARG B 1 192 ? 20.75 0.413 -10.656 1 63.59 192 ARG B C 1
ATOM 3440 O O . ARG B 1 192 ? 20.984 1.594 -10.398 1 63.59 192 ARG B O 1
ATOM 3447 N N . ALA B 1 193 ? 21 -0.046 -11.875 1 61.91 193 ALA B N 1
ATOM 3448 C CA . ALA B 1 193 ? 21.516 0.811 -12.938 1 61.91 193 ALA B CA 1
ATOM 3449 C C . ALA B 1 193 ? 20.594 2.008 -13.18 1 61.91 193 ALA B C 1
ATOM 3451 O O . ALA B 1 193 ? 21.062 3.15 -13.219 1 61.91 193 ALA B O 1
ATOM 3452 N N . GLN B 1 194 ? 19.328 2.014 -12.984 1 66.44 194 GLN B N 1
ATOM 3453 C CA . GLN B 1 194 ? 18.266 3 -13.156 1 66.44 194 GLN B CA 1
ATOM 3454 C C . GLN B 1 194 ? 18.688 4.113 -14.109 1 66.44 194 GLN B C 1
ATOM 3456 O O . GLN B 1 194 ? 18.547 5.297 -13.789 1 66.44 194 GLN B O 1
ATOM 3461 N N . THR B 1 195 ? 19.344 3.684 -15.219 1 74.25 195 THR B N 1
ATOM 3462 C CA . THR B 1 195 ? 19.859 4.617 -16.203 1 74.25 195 THR B CA 1
ATOM 3463 C C . THR B 1 195 ? 18.766 5.047 -17.172 1 74.25 195 THR B C 1
ATOM 3465 O O . THR B 1 195 ? 18.781 6.16 -17.703 1 74.25 195 THR B O 1
ATOM 3468 N N . THR B 1 196 ? 17.859 4.168 -17.453 1 76.38 196 THR B N 1
ATOM 3469 C CA . THR B 1 196 ? 16.766 4.461 -18.359 1 76.38 196 THR B CA 1
ATOM 3470 C C . THR B 1 196 ? 15.461 4.656 -17.594 1 76.38 196 THR B C 1
ATOM 3472 O O . THR B 1 196 ? 15.359 4.25 -16.422 1 76.38 196 THR B O 1
ATOM 3475 N N . SER B 1 197 ? 14.531 5.25 -18.188 1 74.38 197 SER B N 1
ATOM 3476 C CA . SER B 1 197 ? 13.219 5.445 -17.578 1 74.38 197 SER B CA 1
ATOM 3477 C C . SER B 1 197 ? 12.555 4.109 -17.266 1 74.38 197 SER B C 1
ATOM 3479 O O . SER B 1 197 ? 11.898 3.961 -16.219 1 74.38 197 SER B O 1
ATOM 3481 N N . LEU B 1 198 ? 12.758 3.139 -18.125 1 76.69 198 LEU B N 1
ATOM 3482 C CA . LEU B 1 198 ? 12.18 1.814 -17.922 1 76.69 198 LEU B CA 1
ATOM 3483 C C . LEU B 1 198 ? 12.789 1.138 -16.703 1 76.69 198 LEU B C 1
ATOM 3485 O O . LEU B 1 198 ? 12.07 0.549 -15.898 1 76.69 198 LEU B O 1
ATOM 3489 N N . GLU B 1 199 ? 14.102 1.293 -16.625 1 78.81 199 GLU B N 1
ATOM 3490 C CA . GLU B 1 199 ? 14.789 0.695 -15.477 1 78.81 199 GLU B CA 1
ATOM 3491 C C . GLU B 1 199 ? 14.336 1.33 -14.164 1 78.81 199 GLU B C 1
ATOM 3493 O O . GLU B 1 199 ? 14.148 0.634 -13.164 1 78.81 199 GLU B O 1
ATOM 3498 N N . ARG B 1 200 ? 14.148 2.502 -14.219 1 76.56 200 ARG B N 1
ATOM 3499 C CA . ARG B 1 200 ? 13.703 3.227 -13.031 1 76.56 200 ARG B CA 1
ATOM 3500 C C . ARG B 1 200 ? 12.289 2.822 -12.648 1 76.56 200 ARG B C 1
ATOM 3502 O O . ARG B 1 200 ? 12 2.604 -11.469 1 76.56 200 ARG B O 1
ATOM 3509 N N . SER B 1 201 ? 11.43 2.734 -13.625 1 76.94 201 SER B N 1
ATOM 3510 C CA . SER B 1 201 ? 10.047 2.33 -13.375 1 76.94 201 SER B CA 1
ATOM 3511 C C . SER B 1 201 ? 9.984 0.903 -12.836 1 76.94 201 SER B C 1
ATOM 3513 O O . SER B 1 201 ? 9.203 0.612 -11.93 1 76.94 201 SER B O 1
ATOM 3515 N N . HIS B 1 202 ? 10.844 0.114 -13.445 1 82.44 202 HIS B N 1
ATOM 3516 C CA . HIS B 1 202 ? 10.914 -1.271 -12.992 1 82.44 202 HIS B CA 1
ATOM 3517 C C . HIS B 1 202 ? 11.352 -1.356 -11.539 1 82.44 202 HIS B C 1
ATOM 3519 O O . HIS B 1 202 ? 10.695 -2.016 -10.727 1 82.44 202 HIS B O 1
ATOM 3525 N N . ALA B 1 203 ? 12.422 -0.694 -11.297 1 82.75 203 ALA B N 1
ATOM 3526 C CA . ALA B 1 203 ? 12.953 -0.699 -9.938 1 82.75 203 ALA B CA 1
ATOM 3527 C C . ALA B 1 203 ? 11.93 -0.165 -8.945 1 82.75 203 ALA B C 1
ATOM 3529 O O . ALA B 1 203 ? 11.742 -0.736 -7.867 1 82.75 203 ALA B O 1
ATOM 3530 N N . ALA B 1 204 ? 11.297 0.901 -9.328 1 76.25 204 ALA B N 1
ATOM 3531 C CA . ALA B 1 204 ? 10.305 1.521 -8.453 1 76.25 204 ALA B CA 1
ATOM 3532 C C . ALA B 1 204 ? 9.141 0.569 -8.195 1 76.25 204 ALA B C 1
ATOM 3534 O O . ALA B 1 204 ? 8.656 0.468 -7.062 1 76.25 204 ALA B O 1
ATOM 3535 N N . LEU B 1 205 ? 8.7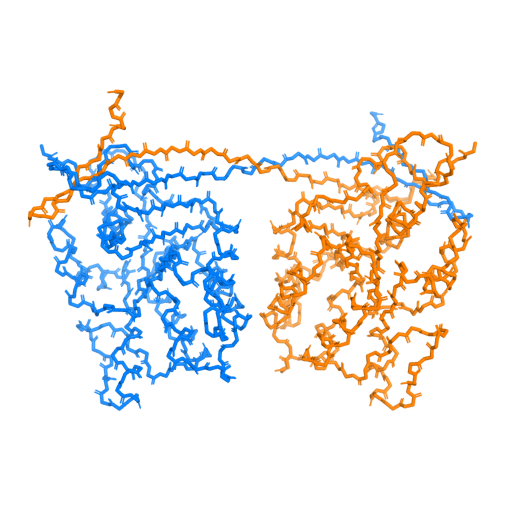03 -0.115 -9.18 1 82.94 205 LEU B N 1
ATOM 3536 C CA . LEU B 1 205 ? 7.598 -1.061 -9.062 1 82.94 205 LEU B CA 1
ATOM 3537 C C . LEU B 1 205 ? 7.957 -2.201 -8.117 1 82.94 205 LEU B C 1
ATOM 3539 O O . LEU B 1 205 ? 7.203 -2.506 -7.191 1 82.94 205 LEU B O 1
ATOM 3543 N N . VAL B 1 206 ? 9.117 -2.781 -8.367 1 86.94 206 VAL B N 1
ATOM 3544 C CA . VAL B 1 206 ? 9.555 -3.918 -7.559 1 86.94 206 VAL B CA 1
ATOM 3545 C C . VAL B 1 206 ? 9.703 -3.486 -6.102 1 86.94 206 VAL B C 1
ATOM 3547 O O . VAL B 1 206 ? 9.234 -4.176 -5.191 1 86.94 206 VAL B O 1
ATOM 3550 N N . LEU B 1 207 ? 10.289 -2.369 -5.902 1 80.69 207 LEU B N 1
ATOM 3551 C CA . LEU B 1 207 ? 10.5 -1.865 -4.547 1 80.69 207 LEU B CA 1
ATOM 3552 C C . LEU B 1 207 ? 9.172 -1.601 -3.854 1 80.69 207 LEU B C 1
ATOM 3554 O O . LEU B 1 207 ? 8.977 -1.991 -2.699 1 80.69 207 LEU B O 1
ATOM 3558 N N . ALA B 1 208 ? 8.266 -1.002 -4.551 1 77.5 208 ALA B N 1
ATOM 3559 C CA . ALA B 1 208 ? 6.965 -0.654 -3.988 1 77.5 208 ALA B CA 1
ATOM 3560 C C . ALA B 1 208 ? 6.188 -1.904 -3.592 1 77.5 208 ALA B C 1
ATOM 3562 O O . ALA B 1 208 ? 5.633 -1.978 -2.492 1 77.5 208 ALA B O 1
ATOM 3563 N N . GLN B 1 209 ? 6.152 -2.898 -4.48 1 87.19 209 GLN B N 1
ATOM 3564 C CA . GLN B 1 209 ? 5.398 -4.117 -4.207 1 87.19 209 GLN B CA 1
ATOM 3565 C C . GLN B 1 209 ? 6.062 -4.941 -3.107 1 87.19 209 GLN B C 1
ATOM 3567 O O . GLN B 1 209 ? 5.379 -5.523 -2.264 1 87.19 209 GLN B O 1
ATOM 3572 N N . THR B 1 210 ? 7.375 -4.973 -3.104 1 88.75 210 THR B N 1
ATOM 3573 C CA . THR B 1 210 ? 8.094 -5.703 -2.064 1 88.75 210 THR B CA 1
ATOM 3574 C C . THR B 1 210 ? 7.852 -5.07 -0.697 1 88.75 210 THR B C 1
ATOM 3576 O O . THR B 1 210 ? 7.668 -5.773 0.297 1 88.75 210 THR B O 1
ATOM 3579 N N . HIS B 1 211 ?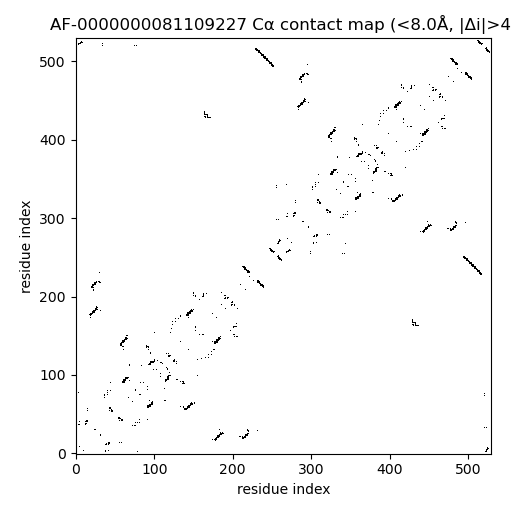 7.832 -3.801 -0.668 1 79.19 211 HIS B N 1
ATOM 3580 C CA . HIS B 1 211 ? 7.598 -3.09 0.583 1 79.19 211 HIS B CA 1
ATOM 3581 C C . HIS B 1 211 ? 6.184 -3.338 1.102 1 79.19 211 HIS B C 1
ATOM 3583 O O . HIS B 1 211 ? 5.965 -3.402 2.312 1 79.19 211 HIS B O 1
ATOM 3589 N N . ALA B 1 212 ? 5.266 -3.439 0.221 1 80.81 212 ALA B N 1
ATOM 3590 C CA . ALA B 1 212 ? 3.861 -3.594 0.587 1 80.81 212 ALA B CA 1
ATOM 3591 C C . ALA B 1 212 ? 3.529 -5.051 0.885 1 80.81 212 ALA B C 1
ATOM 3593 O O . ALA B 1 212 ? 2.467 -5.352 1.436 1 80.81 212 ALA B O 1
ATOM 3594 N N . ALA B 1 213 ? 4.414 -5.953 0.565 1 92.12 213 ALA B N 1
ATOM 3595 C CA . ALA B 1 213 ? 4.125 -7.383 0.629 1 92.12 213 ALA B CA 1
ATOM 3596 C C . ALA B 1 213 ? 4.121 -7.879 2.072 1 92.12 213 ALA B C 1
ATOM 3598 O O . ALA B 1 213 ? 4.906 -7.41 2.898 1 92.12 213 ALA B O 1
ATOM 3599 N N . ASP B 1 214 ? 3.283 -8.859 2.344 1 92.75 214 ASP B N 1
ATOM 3600 C CA . ASP B 1 214 ? 3.256 -9.555 3.623 1 92.75 214 ASP B CA 1
ATOM 3601 C C . ASP B 1 214 ? 4.309 -10.664 3.666 1 92.75 214 ASP B C 1
ATOM 3603 O O . ASP B 1 214 ? 4.77 -11.047 4.742 1 92.75 214 ASP B O 1
ATOM 3607 N N . LEU B 1 215 ? 4.578 -11.188 2.549 1 96.06 215 LEU B N 1
ATOM 3608 C CA . LEU B 1 215 ? 5.531 -12.273 2.367 1 96.06 215 LEU B CA 1
ATOM 3609 C C . LEU B 1 215 ? 6.355 -12.07 1.1 1 96.06 215 LEU B C 1
ATOM 3611 O O . LEU B 1 215 ? 5.801 -11.773 0.037 1 96.06 215 LEU B O 1
ATOM 3615 N N . VAL B 1 216 ? 7.652 -12.148 1.248 1 96.38 216 VAL B N 1
ATOM 3616 C CA . VAL B 1 216 ? 8.555 -12.039 0.106 1 96.38 216 VAL B CA 1
ATOM 3617 C C . VAL B 1 216 ? 9.445 -13.281 0.034 1 96.38 216 VAL B C 1
ATOM 3619 O O . VAL B 1 216 ? 10.109 -13.633 1.012 1 96.38 216 VAL B O 1
ATOM 3622 N N . LEU B 1 217 ? 9.391 -14 -1.047 1 97.56 217 LEU B N 1
ATOM 3623 C CA . LEU B 1 217 ? 10.336 -15.078 -1.34 1 97.56 217 LEU B CA 1
ATOM 3624 C C . LEU B 1 217 ? 11.289 -14.672 -2.459 1 97.56 217 LEU B C 1
ATOM 3626 O O . LEU B 1 217 ? 10.867 -14.461 -3.598 1 97.56 217 LEU B O 1
ATOM 3630 N N . SER B 1 218 ? 12.562 -14.594 -2.127 1 95.81 218 SER B N 1
ATOM 3631 C CA . SER B 1 218 ? 13.57 -14.148 -3.08 1 95.81 218 SER B CA 1
ATOM 3632 C C . SER B 1 218 ? 14.516 -15.289 -3.453 1 95.81 218 SER B C 1
ATOM 3634 O O . SER B 1 218 ? 15.164 -15.875 -2.584 1 95.81 218 SER B O 1
ATOM 3636 N N . LEU B 1 219 ? 14.555 -15.539 -4.746 1 96.06 219 LEU B N 1
ATOM 3637 C CA . LEU B 1 219 ? 15.422 -16.609 -5.227 1 96.06 219 LEU B CA 1
ATOM 3638 C C . LEU B 1 219 ? 16.703 -16.047 -5.836 1 96.06 219 LEU B C 1
ATOM 3640 O O . LEU B 1 219 ? 16.641 -15.102 -6.637 1 96.06 219 LEU B O 1
ATOM 3644 N N . ARG B 1 220 ? 17.797 -16.562 -5.434 1 93.25 220 ARG B N 1
ATOM 3645 C CA . ARG B 1 220 ? 19.094 -16.203 -5.992 1 93.25 220 ARG B CA 1
ATOM 3646 C C . ARG B 1 220 ? 19.969 -17.438 -6.16 1 93.25 220 ARG B C 1
ATOM 3648 O O . ARG B 1 220 ? 19.609 -18.531 -5.715 1 93.25 220 ARG B O 1
ATOM 3655 N N . LEU B 1 221 ? 21.016 -17.188 -6.938 1 91.88 221 LEU B N 1
ATOM 3656 C CA . LEU B 1 221 ? 22.016 -18.25 -7.078 1 91.88 221 LEU B CA 1
ATOM 3657 C C . LEU B 1 221 ? 22.938 -18.281 -5.871 1 91.88 221 LEU B C 1
ATOM 3659 O O . LEU B 1 221 ? 22.938 -17.359 -5.051 1 91.88 221 LEU B O 1
ATOM 3663 N N . LEU B 1 222 ? 23.578 -19.406 -5.758 1 86.88 222 LEU B N 1
ATOM 3664 C CA . LEU B 1 222 ? 24.609 -19.484 -4.723 1 86.88 222 LEU B CA 1
ATOM 3665 C C . LEU B 1 222 ? 25.766 -18.547 -5.027 1 86.88 222 LEU B C 1
ATOM 3667 O O . LEU B 1 222 ? 26.188 -18.422 -6.18 1 86.88 222 LEU B O 1
ATOM 3671 N N . ASP B 1 223 ? 26.203 -17.844 -3.982 1 79.56 223 ASP B N 1
ATOM 3672 C CA . ASP B 1 223 ? 27.297 -16.922 -4.168 1 79.56 223 ASP B CA 1
ATOM 3673 C C . ASP B 1 223 ? 28.578 -17.641 -4.609 1 79.56 223 ASP B C 1
ATOM 3675 O O . ASP B 1 223 ? 29.391 -17.094 -5.34 1 79.56 223 ASP B O 1
ATOM 3679 N N . THR B 1 224 ? 28.703 -18.812 -4.094 1 75.38 224 THR B N 1
ATOM 3680 C CA . THR B 1 224 ? 29.938 -19.562 -4.324 1 75.38 224 THR B CA 1
ATOM 3681 C C . THR B 1 224 ? 29.891 -20.266 -5.68 1 75.38 224 THR B C 1
ATOM 3683 O O . THR B 1 224 ? 30.875 -20.875 -6.094 1 75.38 224 THR B O 1
ATOM 3686 N N . GLY B 1 225 ? 28.953 -20.031 -6.402 1 67.5 225 GLY B N 1
ATOM 3687 C CA . GLY B 1 225 ? 28.844 -20.703 -7.688 1 67.5 225 GLY B CA 1
ATOM 3688 C C . GLY B 1 225 ? 28.016 -21.969 -7.629 1 67.5 225 GLY B C 1
ATOM 3689 O O . GLY B 1 225 ? 26.953 -22 -6.992 1 67.5 225 GLY B O 1
ATOM 3690 N N . VAL B 1 226 ? 28.531 -23.031 -8.305 1 67.62 226 VAL B N 1
ATOM 3691 C CA . VAL B 1 226 ? 27.75 -24.234 -8.531 1 67.62 226 VAL B CA 1
ATOM 3692 C C . VAL B 1 226 ? 28.062 -25.266 -7.449 1 67.62 226 VAL B C 1
ATOM 3694 O O . VAL B 1 226 ? 29.219 -25.453 -7.078 1 67.62 226 VAL B O 1
ATOM 3697 N N . ALA B 1 227 ? 27.188 -25.531 -6.574 1 78 227 ALA B N 1
ATOM 3698 C CA . ALA B 1 227 ? 27.25 -26.703 -5.695 1 78 227 ALA B CA 1
ATOM 3699 C C . ALA B 1 227 ? 26.375 -27.828 -6.23 1 78 227 ALA B C 1
ATOM 3701 O O . ALA B 1 227 ? 25.312 -27.594 -6.797 1 78 227 ALA B O 1
ATOM 3702 N N . LYS B 1 228 ? 26.969 -29.016 -5.961 1 82.75 228 LYS B N 1
ATOM 3703 C CA . LYS B 1 228 ? 26.234 -30.172 -6.449 1 82.75 228 LYS B CA 1
ATOM 3704 C C . LYS B 1 228 ? 24.859 -30.281 -5.789 1 82.75 228 LYS B C 1
ATOM 3706 O O . LYS B 1 228 ? 24.719 -30.047 -4.586 1 82.75 228 LYS B O 1
ATOM 3711 N N . ASP B 1 229 ? 23.922 -30.484 -6.488 1 86.88 229 ASP B N 1
ATOM 3712 C CA . ASP B 1 229 ? 22.547 -30.734 -6.039 1 86.88 229 ASP B CA 1
ATOM 3713 C C . ASP B 1 229 ? 21.969 -29.484 -5.363 1 86.88 229 ASP B C 1
ATOM 3715 O O . ASP B 1 229 ? 21.203 -29.594 -4.398 1 86.88 229 ASP B O 1
ATOM 3719 N N . VAL B 1 230 ? 22.547 -28.328 -5.59 1 90.31 230 VAL B N 1
ATOM 3720 C CA . VAL B 1 230 ? 21.969 -27.078 -5.133 1 90.31 230 VAL B CA 1
ATOM 3721 C C . VAL B 1 230 ? 21.688 -26.172 -6.332 1 90.31 230 VAL B C 1
ATOM 3723 O O . VAL B 1 230 ? 22.609 -25.828 -7.082 1 90.31 230 VAL B O 1
ATOM 3726 N N . SER B 1 231 ? 20.516 -25.844 -6.566 1 92.69 231 SER B N 1
ATOM 3727 C CA . SER B 1 231 ? 20.125 -25 -7.684 1 92.69 231 SER B CA 1
ATOM 3728 C C . SER B 1 231 ? 20.156 -23.516 -7.297 1 92.69 231 SER B C 1
ATOM 3730 O O . SER B 1 231 ? 20.344 -22.656 -8.148 1 92.69 231 SER B O 1
ATOM 3732 N N . GLY B 1 232 ? 19.922 -23.219 -5.953 1 94.12 232 GLY B N 1
ATOM 3733 C CA . GLY B 1 232 ? 19.906 -21.844 -5.52 1 94.12 232 GLY B CA 1
ATOM 3734 C C . GLY B 1 232 ? 19.5 -21.672 -4.066 1 94.12 232 GLY B C 1
ATOM 3735 O O . GLY B 1 232 ? 19.484 -22.641 -3.305 1 94.12 232 GLY B O 1
ATOM 3736 N N . VAL B 1 233 ? 19.359 -20.422 -3.707 1 94.12 233 VAL B N 1
ATOM 3737 C CA . VAL B 1 233 ? 18.984 -20.031 -2.355 1 94.12 233 VAL B CA 1
ATOM 3738 C C . VAL B 1 233 ? 17.641 -19.312 -2.391 1 94.12 233 VAL B C 1
ATOM 3740 O O . VAL B 1 233 ? 17.391 -18.5 -3.281 1 94.12 233 VAL B O 1
ATOM 3743 N N . VAL B 1 234 ? 16.766 -19.656 -1.446 1 95.19 234 VAL B N 1
ATOM 3744 C CA . VAL B 1 234 ? 15.516 -18.938 -1.277 1 95.19 234 VAL B CA 1
ATOM 3745 C C . VAL B 1 234 ? 15.508 -18.219 0.068 1 95.19 234 VAL B C 1
ATOM 3747 O O . VAL B 1 234 ? 15.727 -18.844 1.112 1 95.19 234 VAL B O 1
ATOM 3750 N N . ARG B 1 235 ? 15.398 -16.906 0.011 1 95.12 235 ARG B N 1
ATOM 3751 C CA . ARG B 1 235 ? 15.211 -16.109 1.213 1 95.12 235 ARG B CA 1
ATOM 3752 C C . ARG B 1 235 ? 13.734 -15.781 1.434 1 95.12 235 ARG B C 1
ATOM 3754 O O . ARG B 1 235 ? 13.055 -15.32 0.518 1 95.12 235 ARG B O 1
ATOM 3761 N N . ILE B 1 236 ? 13.258 -16.062 2.664 1 96.06 236 ILE B N 1
ATOM 3762 C CA . ILE B 1 236 ? 11.859 -15.828 3.006 1 96.06 236 ILE B CA 1
ATOM 3763 C C . ILE B 1 236 ? 11.758 -14.711 4.043 1 96.06 236 ILE B C 1
ATOM 3765 O O . ILE B 1 236 ? 12.391 -14.781 5.102 1 96.06 236 ILE B O 1
ATOM 3769 N N . ALA B 1 237 ? 11.047 -13.664 3.742 1 94.38 237 ALA B N 1
ATOM 3770 C CA . ALA B 1 237 ? 10.797 -12.555 4.668 1 94.38 237 ALA B CA 1
ATOM 3771 C C . ALA B 1 237 ? 9.305 -12.398 4.949 1 94.38 237 ALA B C 1
ATOM 3773 O O . ALA B 1 237 ? 8.516 -12.156 4.035 1 94.38 237 ALA B O 1
ATOM 3774 N N . VAL B 1 238 ? 8.891 -12.602 6.18 1 93.81 238 VAL B N 1
ATOM 3775 C CA . VAL B 1 238 ? 7.504 -12.469 6.609 1 93.81 238 VAL B CA 1
ATOM 3776 C C . VAL B 1 238 ? 7.324 -11.18 7.402 1 93.81 238 VAL B C 1
ATOM 3778 O O . VAL B 1 238 ? 8.094 -10.891 8.32 1 93.81 238 VAL B O 1
ATOM 3781 N N . ARG B 1 239 ? 6.32 -10.461 6.969 1 88.62 239 ARG B N 1
ATOM 3782 C CA . ARG B 1 239 ? 5.988 -9.242 7.695 1 88.62 239 ARG B CA 1
ATOM 3783 C C . ARG B 1 239 ? 4.742 -9.43 8.547 1 88.62 239 ARG B C 1
ATOM 3785 O O . ARG B 1 239 ? 3.691 -9.836 8.047 1 88.62 239 ARG B O 1
ATOM 3792 N N . LYS B 1 240 ? 4.863 -9.352 9.805 1 82.88 240 LYS B N 1
ATOM 3793 C CA . LYS B 1 240 ? 3.748 -9.453 10.742 1 82.88 240 LYS B CA 1
ATOM 3794 C C . LYS B 1 240 ? 3.279 -8.078 11.195 1 82.88 240 LYS B C 1
ATOM 3796 O O . LYS B 1 240 ? 4.094 -7.176 11.406 1 82.88 240 LYS B O 1
ATOM 3801 N N . GLU B 1 241 ? 1.985 -7.953 11.016 1 78.31 241 GLU B N 1
ATOM 3802 C CA . GLU B 1 241 ? 1.406 -6.684 11.438 1 78.31 241 GLU B CA 1
ATOM 3803 C C . GLU B 1 241 ? 0.672 -6.828 12.766 1 78.31 241 GLU B C 1
ATOM 3805 O O . GLU B 1 241 ? -0.115 -7.758 12.953 1 78.31 241 GLU B O 1
ATOM 3810 N N . GLU B 1 242 ? 1.152 -6.254 13.711 1 82.38 242 GLU B N 1
ATOM 3811 C CA . GLU B 1 242 ? 0.437 -6.137 14.984 1 82.38 242 GLU B CA 1
ATOM 3812 C C . GLU B 1 242 ? -0.181 -4.75 15.141 1 82.38 242 GLU B C 1
ATOM 3814 O O . GLU B 1 242 ? 0.388 -3.756 14.688 1 82.38 242 GLU B O 1
ATOM 3819 N N . GLU B 1 243 ? -1.432 -4.805 15.555 1 85.81 243 GLU B N 1
ATOM 3820 C CA . GLU B 1 243 ? -2.102 -3.523 15.766 1 85.81 243 GLU B CA 1
ATOM 3821 C C . GLU B 1 243 ? -2.375 -3.275 17.25 1 85.81 243 GLU B C 1
ATOM 3823 O O . GLU B 1 243 ? -2.859 -4.164 17.953 1 85.81 243 GLU B O 1
ATOM 3828 N N . GLU B 1 244 ? -1.86 -2.246 17.719 1 89.62 244 GLU B N 1
ATOM 3829 C CA . GLU B 1 244 ? -2.193 -1.745 19.047 1 89.62 244 GLU B CA 1
ATOM 3830 C C . GLU B 1 244 ? -3.076 -0.504 18.969 1 89.62 244 GLU B C 1
ATOM 3832 O O . GLU B 1 244 ? -2.891 0.34 18.094 1 89.62 244 GLU B O 1
ATOM 3837 N N . SER B 1 245 ? -4.102 -0.486 19.812 1 91.38 245 SER B N 1
ATOM 3838 C CA . SER B 1 245 ? -5 0.662 19.75 1 91.38 245 SER B CA 1
ATOM 3839 C C . SER B 1 245 ? -5.227 1.249 21.141 1 91.38 245 SER B C 1
ATOM 3841 O O . SER B 1 245 ? -5.094 0.547 22.156 1 91.38 245 SER B O 1
ATOM 3843 N N . ALA B 1 246 ? -5.398 2.518 21.25 1 92.5 246 ALA B N 1
ATOM 3844 C CA . ALA B 1 246 ? -5.75 3.279 22.438 1 92.5 246 ALA B CA 1
ATOM 3845 C C . ALA B 1 246 ? -6.832 4.309 22.141 1 92.5 246 ALA B C 1
ATOM 3847 O O . ALA B 1 246 ? -7.02 4.703 20.984 1 92.5 246 ALA B O 1
ATOM 3848 N N . GLU B 1 247 ? -7.582 4.652 23.141 1 93.81 247 GLU B N 1
ATOM 3849 C CA . GLU B 1 247 ? -8.602 5.688 23 1 93.81 247 GLU B CA 1
ATOM 3850 C C . GLU B 1 247 ? -8.453 6.754 24.078 1 93.81 247 GLU B C 1
ATOM 3852 O O . GLU B 1 247 ? -8.172 6.438 25.234 1 93.81 247 GLU B O 1
ATOM 3857 N N . TYR B 1 248 ? -8.617 8.023 23.703 1 94.75 248 TYR B N 1
ATOM 3858 C CA . TYR B 1 248 ? -8.547 9.164 24.625 1 94.75 248 TYR B CA 1
ATOM 3859 C C . TYR B 1 248 ? -9.695 10.125 24.375 1 94.75 248 TYR B C 1
ATOM 3861 O O . TYR B 1 248 ? -10.289 10.141 23.297 1 94.75 248 TYR B O 1
ATOM 3869 N N . LEU B 1 249 ? -10.023 10.836 25.406 1 94.12 249 LEU B N 1
ATOM 3870 C CA . LEU B 1 249 ? -10.93 11.969 25.281 1 94.12 249 LEU B CA 1
ATOM 3871 C C . LEU B 1 249 ? -10.148 13.266 25.047 1 94.12 249 LEU B C 1
ATOM 3873 O O . LEU B 1 249 ? -8.992 13.375 25.453 1 94.12 249 LEU B O 1
ATOM 3877 N N . TYR B 1 250 ? -10.766 14.133 24.344 1 93.94 250 TYR B N 1
ATOM 3878 C CA . TYR B 1 250 ? -10.102 15.422 24.172 1 93.94 250 TYR B CA 1
ATOM 3879 C C . TYR B 1 250 ? -11.094 16.562 24.281 1 93.94 250 TYR B C 1
ATOM 3881 O O . TYR B 1 250 ? -12.305 16.375 24.109 1 93.94 250 TYR B O 1
ATOM 3889 N N . HIS B 1 251 ? -10.672 17.719 24.703 1 93.38 251 HIS B N 1
ATOM 3890 C CA . HIS B 1 251 ? -11.43 18.969 24.797 1 93.38 251 HIS B CA 1
ATOM 3891 C C . HIS B 1 251 ? -10.695 20.125 24.125 1 93.38 251 HIS B C 1
ATOM 3893 O O . HIS B 1 251 ? -9.523 20.359 24.406 1 93.38 251 HIS B O 1
ATOM 3899 N N . ILE B 1 252 ? -11.406 20.734 23.234 1 91.69 252 ILE B N 1
ATOM 3900 C CA . ILE B 1 252 ? -10.844 21.906 22.578 1 91.69 252 ILE B CA 1
ATOM 3901 C C . ILE B 1 252 ? -11.383 23.172 23.234 1 91.69 252 ILE B C 1
ATOM 3903 O O . ILE B 1 252 ? -12.586 23.438 23.188 1 91.69 252 ILE B O 1
ATOM 3907 N N . GLY B 1 253 ? -10.484 23.922 23.766 1 88.31 253 GLY B N 1
ATOM 3908 C CA . GLY B 1 253 ? -10.883 25.156 24.406 1 88.31 253 GLY B CA 1
ATOM 3909 C C . GLY B 1 253 ? -11.148 26.281 23.422 1 88.31 253 GLY B C 1
ATOM 3910 O O . GLY B 1 253 ? -10.734 26.203 22.25 1 88.31 253 GLY B O 1
ATOM 3911 N N . ALA B 1 254 ? -11.734 27.359 23.891 1 83.88 254 ALA B N 1
ATOM 3912 C CA . ALA B 1 254 ? -12.039 28.547 23.078 1 83.88 254 ALA B CA 1
ATOM 3913 C C . ALA B 1 254 ? -10.758 29.219 22.609 1 83.88 254 ALA B C 1
ATOM 3915 O O . ALA B 1 254 ? -10.758 29.891 21.562 1 83.88 254 ALA B O 1
ATOM 3916 N N . ASP B 1 255 ? -9.688 29.031 23.391 1 82.56 255 ASP B N 1
ATOM 3917 C CA . ASP B 1 255 ? -8.406 29.656 23.062 1 82.56 255 ASP B CA 1
ATOM 3918 C C . ASP B 1 255 ? -7.605 28.797 22.094 1 82.56 255 ASP B C 1
ATOM 3920 O O . ASP B 1 255 ? -6.484 29.141 21.719 1 82.56 255 ASP B O 1
ATOM 3924 N N . GLY B 1 256 ? -8.148 27.719 21.703 1 83.12 256 GLY B N 1
ATOM 3925 C CA . GLY B 1 256 ? -7.461 26.844 20.766 1 83.12 256 GLY B CA 1
ATOM 3926 C C . GLY B 1 256 ? -6.633 25.781 21.438 1 83.12 256 GLY B C 1
ATOM 3927 O O . GLY B 1 256 ? -6.109 24.875 20.781 1 83.12 256 GLY B O 1
ATOM 3928 N N . ASN B 1 257 ? -6.531 25.891 22.766 1 88.56 257 ASN B N 1
ATOM 3929 C CA . ASN B 1 257 ? -5.812 24.859 23.516 1 88.56 257 ASN B CA 1
ATOM 3930 C C . ASN B 1 257 ? -6.586 23.531 23.531 1 88.56 257 ASN B C 1
ATOM 3932 O O . ASN B 1 257 ? -7.816 23.531 23.547 1 88.56 257 ASN B O 1
ATOM 3936 N N . VAL B 1 258 ? -5.816 22.469 23.469 1 92.81 258 VAL B N 1
ATOM 3937 C CA . VAL B 1 258 ? -6.445 21.156 23.469 1 92.81 258 VAL B CA 1
ATOM 3938 C C . VAL B 1 258 ? -5.93 20.328 24.641 1 92.81 258 VAL B C 1
ATOM 3940 O O . VAL B 1 258 ? -4.719 20.266 24.875 1 92.81 258 VAL B O 1
ATOM 3943 N N . LYS B 1 259 ? -6.867 19.781 25.359 1 92.5 259 LYS B N 1
ATOM 3944 C CA . LYS B 1 259 ? -6.555 18.828 26.422 1 92.5 259 LYS B CA 1
ATOM 3945 C C . LYS B 1 259 ? -6.969 17.422 26.031 1 92.5 259 LYS B C 1
ATOM 3947 O O . LYS B 1 259 ? -8.031 17.219 25.438 1 92.5 259 LYS B O 1
ATOM 3952 N N . VAL B 1 260 ? -6.055 16.5 26.266 1 94.06 260 VAL B N 1
ATOM 3953 C CA . VAL B 1 260 ? -6.344 15.086 26.016 1 94.06 260 VAL B CA 1
ATOM 3954 C C . VAL B 1 260 ? -6.238 14.297 27.328 1 94.06 260 VAL B C 1
ATOM 3956 O O . VAL B 1 260 ? -5.305 14.492 28.109 1 94.06 260 VAL B O 1
ATOM 3959 N N . PHE B 1 261 ? -7.215 13.461 27.625 1 92.75 261 PHE B N 1
ATOM 3960 C CA . PHE B 1 261 ? -7.203 12.734 28.891 1 92.75 261 PHE B CA 1
ATOM 3961 C C . PHE B 1 261 ? -7.742 11.32 28.719 1 92.75 261 PHE B C 1
ATOM 3963 O O . PHE B 1 261 ? -8.375 11.016 27.703 1 92.75 261 PHE B O 1
ATOM 3970 N N . GLU B 1 262 ? -7.316 10.398 29.578 1 91.56 262 GLU B N 1
ATOM 3971 C CA . GLU B 1 262 ? -7.727 8.992 29.531 1 91.56 262 GLU B CA 1
ATOM 3972 C C . GLU B 1 262 ? -9.227 8.852 29.781 1 91.56 262 GLU B C 1
ATOM 3974 O O . GLU B 1 262 ? -9.836 9.68 30.453 1 91.56 262 GLU B O 1
ATOM 3979 N N . ARG B 1 263 ? -9.711 7.898 29 1 80.75 263 ARG B N 1
ATOM 3980 C CA . ARG B 1 263 ? -11.125 7.617 29.219 1 80.75 263 ARG B CA 1
ATOM 3981 C C . ARG B 1 263 ? -11.383 7.211 30.672 1 80.75 263 ARG B C 1
ATOM 3983 O O . ARG B 1 263 ? -10.648 6.398 31.234 1 80.75 263 ARG B O 1
ATOM 3990 N N . GLY B 1 264 ? -11.648 8.117 31.547 1 64.31 264 GLY B N 1
ATOM 3991 C CA . GLY B 1 264 ? -11.93 7.801 32.938 1 64.31 264 GLY B CA 1
ATOM 3992 C C . GLY B 1 264 ? -12.68 6.492 33.125 1 64.31 264 GLY B C 1
ATOM 3993 O O . GLY B 1 264 ? -13.391 6.055 32.219 1 64.31 264 GLY B O 1
ATOM 3994 N N . THR B 1 265 ? -12.148 5.531 33.875 1 49.81 265 THR B N 1
ATOM 3995 C CA . THR B 1 265 ? -12.977 4.469 34.438 1 49.81 265 THR B CA 1
ATOM 3996 C C . THR B 1 265 ? -14.258 5.043 35.031 1 49.81 265 THR B C 1
ATOM 3998 O O . THR B 1 265 ? -14.289 6.199 35.469 1 49.81 265 THR B O 1
#

=== Feature glossary ===
Feature key, reading from the visual/contextual features back to the raw sequence:

Rendered structure images. Structure images are PyMOL renders from six orthogonal camera directions. Cartoon representation draws helices as coils and strands as arrows; sticks shows the backbone as bonds; surface shows the solvent-excluded envelope. Rainbow coloring maps sequence position to hue (blue→red, N→C); chain coloring assigns a distinct color per polypeptide.

Contact-map, Ramachandran, and PAE plots. Three diagnostic plots accompany the record. The Cα contact map visualizes the tertiary structure as a 2D adjacency matrix (8 Å cutoff, sequence-local contacts suppressed). The Ramachandran plot shows the distribution of backbone (φ, ψ) torsions, with points in the α and β basins reflecting secondary structure content. The PAE plot shows AlphaFold's inter-residue confidence as a color matrix.

InterPro / GO / CATH / organism. The annotation block draws on four external resources. InterPro: which protein families and domains the sequence belongs to. GO: standardized terms for what the protein does, what process it participates in, and where in the cell it acts. CATH: which structural fold it has in the CATH hierarchy. Organism: the species of origin.

Nearest PDB structures. Structural nearest neighbors (via Foldseek easy-search vs the PDB). Reported per hit: target PDB id, E-value, and alignment TM-score. A TM-score above ~0.5 is the conventional threshold for 'same fold'.

Predicted aligned error. Predicted aligned error is AlphaFold's pairwise confidence. Unlike pLDDT (per-residue), PAE is per-residue-pair and captures whether two parts of the structure are correctly placed relative to each other. Units are ångströms of expected positional error.

Solvent-accessible surface area. SASA measures how much of the protein is reachable by solvent. It is computed by rolling a water-sized probe over the atomic surface and summing the exposed area (Å²). Per-residue SASA distinguishes core (buried, low SASA) from surface (exposed, high SASA) residues; total SASA is a whole-molecule size measure.

B-factor. Crystallographic B-factors measure how much each atom's electron density is smeared out, in Å². They rise in mobile loops and surface residues and fall in the buried interior. In AlphaFold models this column is repurposed to hold pLDDT instead.

pLDDT. For AlphaFold models, the B-factor field carries pLDDT — the model's own estimate of local accuracy on a 0–100 scale. Regions with pLDDT<50 should be treated as essentially unmodeled; they often correspond to intrinsically disordered segments.

Backbone torsions (φ/ψ). φ (phi) and ψ (psi) are the two rotatable backbone dihedrals per residue: φ is the C(i-1)–N–Cα–C torsion, ψ is the N–Cα–C–N(i+1) torsion, both in degrees on (−180°, 180°]. α-helical residues cluster near (−60°, −45°); β-strand residues near (−120°, +130°). A Ramachandran plot is simply a scatter of (φ, ψ) for every residue.

Radius of gyration, Cα contacts, bounding box. Radius of gyration (Rg) is the root-mean-square distance of Cα atoms from their centroid — a single number for overall size and compactness. A globular domain of N residues has Rg ≈ 2.2·N^0.38 Å; an extended or disordered chain has a much larger Rg. The Cα contact count is the number of residue pairs whose Cα atoms are within 8 Å and are more than four positions apart in sequence — a standard proxy for tertiary packing density. The bounding box is the smallest axis-aligned box enclosing all Cα atoms.

Secondary structure (3-state, P-SEA). Three-state secondary structure (P-SEA) collapses the eight DSSP classes into helix (a), strand (b), and coil (c). P-SEA assigns these from Cα geometry alone — distances and angles — without requiring backbone oxygens, so it works on any Cα trace.

Secondary structure (8-state, DSSP). Secondary structure is the local, repeating backbone conformation. DSSP classifies it into eight states by reading the hydrogen-bond network: three helix types (H, G, I), two β types (E, B), two non-regular types (T, S), and unstructured coil (-).

Foldseek 3Di. The Foldseek 3Di string encodes local tertiary geometry as a 20-letter alphabet — one character per residue — derived from the relative positions of nearby Cα atoms. Unlike the amino-acid sequence, 3Di is a direct function of the 3D structure, so two proteins with the same fold have similar 3Di strings even at low sequence identity.

mmCIF coordinates. Structure coordinates are given as an mmCIF _atom_site loop: one row per atom with element, residue name, chain id, sequence number, and x/y/z position in Å. Only the four main-chain atoms per residue are included here; side chains are omitted to keep the record compact.

Sequence. This is the polypeptide sequence — one letter per residue, N-terminus first. Length ranges from a few dozen residues for small domains to over a thousand for large multi-domain proteins.